Protein AF-A0A0D5ZE76-F1 (afdb_monomer)

Secondary structure (DSSP, 8-state):
------GGGT--HHHHHHHHHHHHHHHHHHTT-SSHHHHHHHHHHHHHTTTEEEGGG-SS--TT-EEEEE-SSS-EEEEE--SS-HHHH-EEEEEEE-----EEEPTT--EE-TTSSSEEEEE-BSSSPPPGGGGGS-EEEEEEEE-TTS-EEEEEES-STTSPPBEEEEPPPP---TT--PPP-EEEEEE-PPPSSS--S-THHHHHHHHHT--HHHHTTSEEEEEE-PPPEEESTT--EEEETTHHHHHHHHHHHHHHHH--S-SSEEEEEEE--SGGGGSTTHHHHHHHHHHHHHHHHH-SS--TTHHHHHHHH-EEEE---EEEPPPSSS--PPPPPP-TTS-EEE--SS--HHHHHHHHHHHHHHHHTT--EEEPPTTEEE--SS-HHHHHTTTSTT------------SSSEEEEHHHHHHHHHHHHHHHH-

Solvent-accessible surface area (backbone atoms only — not comparable to full-atom values): 23895 Å² total; per-residue (Å²): 134,82,86,82,70,57,48,83,82,75,60,55,73,69,54,51,54,49,30,51,56,54,43,53,54,47,44,57,48,46,67,64,30,76,46,47,62,38,44,45,52,48,52,52,54,57,40,53,76,50,80,31,41,54,48,88,76,51,83,64,69,49,65,34,46,30,32,34,42,82,60,83,66,59,30,38,35,36,34,30,34,20,70,51,62,42,78,78,52,10,39,41,34,34,27,26,52,50,60,62,91,48,52,36,38,36,63,71,32,58,41,75,49,63,92,50,84,46,21,29,39,32,30,36,57,60,84,61,80,85,56,75,70,54,55,79,38,55,27,16,44,42,35,41,35,71,45,98,85,70,47,78,50,74,51,76,43,22,69,47,94,88,44,69,74,28,39,43,42,82,40,86,80,72,84,75,70,95,81,66,93,71,79,71,51,32,24,38,43,69,46,58,70,77,66,92,70,91,72,88,63,68,52,43,58,51,63,50,30,58,74,70,73,43,54,73,72,52,55,28,65,23,42,39,31,40,34,70,33,66,74,48,44,70,34,70,101,81,53,56,26,39,32,19,50,52,38,29,50,42,42,41,41,50,21,50,52,52,28,61,75,69,53,57,65,28,47,45,29,31,36,37,37,41,34,49,56,58,80,87,28,54,49,87,60,40,56,39,55,54,50,52,49,50,51,46,59,53,43,65,32,73,42,98,71,83,57,97,56,48,62,61,52,19,48,70,47,20,40,31,34,34,37,42,35,64,36,74,56,81,66,95,51,96,65,85,71,82,76,73,80,76,71,76,40,39,20,15,34,34,48,62,89,74,84,49,72,53,23,52,51,44,50,50,55,48,51,56,49,29,60,77,67,71,47,50,60,40,72,63,57,89,68,47,38,63,62,74,78,76,44,39,50,66,46,37,40,75,77,40,69,71,38,45,30,31,38,32,29,41,46,38,68,101,48,90,59,11,51,25,36,34,57,14,49,41,23,34,22,53,48,52,37,46,65,52,60,108

Radius of gyration: 23.41 Å; Cα contacts (8 Å, |Δi|>4): 877; chains: 1; bounding box: 62×60×73 Å

Mean predicted aligned error: 8.53 Å

Nearest PDB structures (foldseek):
  1y7e-assembly1_A  TM=8.561E-01  e=1.597E-26  Borreliella burgdorferi
  4oid-assembly1_A  TM=7.206E-01  e=1.351E-20  Pseudomonas aeruginosa PAO1
  4oiw-assembly1_A  TM=7.140E-01  e=2.012E-20  Pseudomonas aeruginosa PAO1
  4njq-assembly1_C  TM=7.244E-01  e=4.461E-20  Pseudomonas aeruginosa PAO1
  4r8f-assembly1_D  TM=7.094E-01  e=5.151E-17  Saccharomyces cerevisiae S288C

pLDDT: mean 80.11, std 15.02, range [31.92, 98.0]

Foldseek 3Di:
DPDLDFCVVVDDPVLVVVLVVLVVVLLVLQLQPQDLLSLVVCLVVVVVVAQEDDLVPQQAADFQRKYKYDPPPSKIKIWGAAPDDLLVQFEAEEWAESDFPWFKFDQQFFDWDFPDLFTWGKGFGDPDHDDPQQQVAWKKKWKWFQDPVRDIDIDIALLDPVGDTKGKAFDPDDPDDPDDDDRGMIIITDGRDADPDDPPGRPSVVVVCVVVVHDPNRVSRMMMTIAGSDRWAFDDPVSQKIKHRCSWSCLLVSLLSVLRNVVGGANHIYMYMHDYCDDPNVDQLSLVVVVLVVLVSVVVNHDVDDDPCSSVSSLVNYEYEYAAAKDFDDDPDPDPDDDDDDSASQAWEWDDDDDAPQLVVLSVVLVVLCVVVVQGYDYDDPRMDTPPPPTSLVSVCVVPVRRYNYIYTGADDPDSMGMHGSSRSSSSSVSSNSSRHD

Sequence (438 aa):
MGNLQSFWGQIDLNSVSQIHSISEGFLDFLKTTKTEWEVKDYIFRKLLHFRFSDLSKISSASPGLGFIEDLDDGCIAAGVFGTSNIQKRGLSIIGCPIDLDNVELGPRSPGLIPESDISTVRFSPLNEDVRDEWMSTDVSIHGLRILKDNSRRSFTLGESRKEPGYFIAPAPEKKAAKSKKVKKQYDLVVGSAAPEGKDKKPHYSEAFLNSIGMTEKELNSATLSLVPASMPNEMGSDRSLIQGFGARELLPVYASLKTLTDLTRPEDTVVVIFHTQKGECSRKNHNKEITEKVAESILKKVVEKVSENAVKDIFEFSRILNVTDLELKQSKTSQEVPAKPLPIGKGTIIGTTGGSSRSQRLLGIIEDSLEKAGIPYVKSPKNYEFHSGGTIGTAFSKSIPEAVNMARVVSVSRNFCSAVSKIDLWAAYRTILAYSTH

Structure (mmCIF, N/CA/C/O backbone):
data_AF-A0A0D5ZE76-F1
#
_entry.id   AF-A0A0D5ZE76-F1
#
loop_
_atom_site.group_PDB
_atom_site.id
_atom_site.type_symbol
_atom_site.label_atom_id
_atom_site.label_alt_id
_atom_site.label_comp_id
_atom_site.label_asym_id
_atom_site.label_entity_id
_atom_site.label_seq_id
_atom_site.pdbx_PDB_ins_code
_atom_site.Cartn_x
_atom_site.Cartn_y
_atom_site.Cartn_z
_atom_site.occupancy
_atom_site.B_iso_or_equiv
_atom_site.auth_seq_id
_atom_site.auth_comp_id
_atom_site.auth_asym_id
_atom_site.auth_atom_id
_atom_site.pdbx_PDB_model_num
ATOM 1 N N . MET A 1 1 ? 2.457 -35.259 12.510 1.00 31.92 1 MET A N 1
ATOM 2 C CA . MET A 1 1 ? 2.092 -34.330 11.421 1.00 31.92 1 MET A CA 1
ATOM 3 C C . MET A 1 1 ? 0.787 -33.661 11.825 1.00 31.92 1 MET A C 1
ATOM 5 O O . MET A 1 1 ? -0.230 -34.333 11.846 1.00 31.92 1 MET A O 1
ATOM 9 N N . GLY A 1 2 ? 0.823 -32.409 12.289 1.00 37.47 2 GLY A N 1
ATOM 10 C CA . GLY A 1 2 ? -0.405 -31.673 12.610 1.00 37.47 2 GLY A CA 1
ATOM 11 C C . GLY A 1 2 ? -1.084 -31.243 11.312 1.00 37.47 2 GLY A C 1
ATOM 12 O O . GLY A 1 2 ? -0.415 -30.677 10.450 1.00 37.47 2 GLY A O 1
ATOM 13 N N . ASN A 1 3 ? -2.369 -31.562 11.158 1.00 39.72 3 ASN A N 1
ATOM 14 C CA . ASN A 1 3 ? -3.177 -31.252 9.980 1.00 39.72 3 ASN A CA 1
ATOM 15 C C . ASN A 1 3 ? -3.138 -29.750 9.656 1.00 39.72 3 ASN A C 1
ATOM 17 O O . ASN A 1 3 ? -3.850 -28.955 10.261 1.00 39.72 3 ASN A O 1
ATOM 21 N N . LEU A 1 4 ? -2.345 -29.356 8.659 1.00 48.66 4 LEU A N 1
ATOM 22 C CA . LEU A 1 4 ? -2.437 -28.043 8.022 1.00 48.66 4 LEU A CA 1
ATOM 23 C C . LEU A 1 4 ? -3.616 -28.059 7.034 1.00 48.66 4 LEU A C 1
ATOM 25 O O . LEU A 1 4 ? -3.415 -27.925 5.828 1.00 48.66 4 LEU A O 1
ATOM 29 N N . GLN A 1 5 ? -4.850 -28.229 7.519 1.00 59.31 5 GLN A N 1
ATOM 30 C CA . GLN A 1 5 ? -6.045 -28.147 6.668 1.00 59.31 5 GLN A CA 1
ATOM 31 C C . GLN A 1 5 ? -6.212 -26.733 6.103 1.00 59.31 5 GLN A C 1
ATOM 33 O O . GLN A 1 5 ? -5.932 -25.741 6.773 1.00 59.31 5 GLN A O 1
ATOM 38 N N . SER A 1 6 ? -6.553 -26.640 4.820 1.00 65.44 6 SER A N 1
ATOM 39 C CA . SER A 1 6 ? -6.868 -25.381 4.138 1.00 65.44 6 SER A CA 1
ATOM 40 C C . SER A 1 6 ? -8.158 -24.775 4.702 1.00 65.44 6 SER A C 1
ATOM 42 O O . SER A 1 6 ? -9.130 -25.512 4.869 1.00 65.44 6 SER A O 1
ATOM 44 N N . PHE A 1 7 ? -8.204 -23.459 4.949 1.00 76.75 7 PHE A N 1
ATOM 45 C CA . PHE A 1 7 ? -9.446 -22.810 5.408 1.00 76.75 7 PHE A CA 1
ATOM 46 C C . PHE A 1 7 ? -10.529 -22.759 4.334 1.00 76.75 7 PHE A C 1
ATOM 48 O O . PHE A 1 7 ? -11.694 -22.582 4.668 1.00 76.75 7 PHE A O 1
ATOM 55 N N . TRP A 1 8 ? -10.184 -23.011 3.068 1.00 79.31 8 TRP A N 1
ATOM 56 C CA . TRP A 1 8 ? -11.174 -23.210 2.010 1.00 79.31 8 TRP A CA 1
ATOM 57 C C . TRP A 1 8 ? -12.203 -24.301 2.360 1.00 79.31 8 TRP A C 1
ATOM 59 O O . TRP A 1 8 ? -13.341 -24.217 1.917 1.00 79.31 8 TRP A O 1
ATOM 69 N N . GLY A 1 9 ? -11.838 -25.289 3.190 1.00 75.88 9 GLY A N 1
ATOM 70 C CA . GLY A 1 9 ? -12.759 -26.327 3.670 1.00 75.88 9 GLY A CA 1
ATOM 71 C C . GLY A 1 9 ? -13.619 -25.938 4.880 1.00 75.88 9 GLY A C 1
ATOM 72 O O . GLY A 1 9 ? -14.369 -26.778 5.364 1.00 75.88 9 GLY A O 1
ATOM 73 N N . GLN A 1 10 ? -13.481 -24.716 5.404 1.00 76.19 10 GLN A N 1
ATOM 74 C CA . GLN A 1 10 ? -14.117 -24.258 6.650 1.00 76.19 10 GLN A CA 1
ATOM 75 C C . GLN A 1 10 ? -14.978 -22.995 6.471 1.00 76.19 10 GLN A C 1
ATOM 77 O O . GLN A 1 10 ? -15.573 -22.526 7.436 1.00 76.19 10 GLN A O 1
ATOM 82 N N . ILE A 1 11 ? -15.042 -22.433 5.260 1.00 77.88 11 ILE A N 1
ATOM 83 C CA . ILE A 1 11 ? -15.782 -21.199 4.959 1.00 77.88 11 ILE A CA 1
ATOM 84 C C . ILE A 1 11 ? -17.143 -21.485 4.310 1.00 77.88 11 ILE A C 1
ATOM 86 O O . ILE A 1 11 ? -17.310 -22.468 3.589 1.00 77.88 11 ILE A O 1
ATOM 90 N N . ASP A 1 12 ? -18.117 -20.606 4.553 1.00 80.00 12 ASP A N 1
ATOM 91 C CA . ASP A 1 12 ? -19.459 -20.698 3.972 1.00 80.00 12 ASP A CA 1
ATOM 92 C C . ASP A 1 12 ? -19.543 -20.105 2.547 1.00 80.00 12 ASP A C 1
ATOM 94 O O . ASP A 1 12 ? -18.634 -19.428 2.059 1.00 80.00 12 ASP A O 1
ATOM 98 N N . LEU A 1 13 ? -20.666 -20.344 1.858 1.00 75.50 13 LEU A N 1
ATOM 99 C CA . LEU A 1 13 ? -20.892 -19.862 0.484 1.00 75.50 13 LEU A CA 1
ATOM 100 C C . LEU A 1 13 ? -20.896 -18.327 0.371 1.00 75.50 13 LEU A C 1
ATOM 102 O O . LEU A 1 13 ? -20.473 -17.771 -0.649 1.00 75.50 13 LEU A O 1
ATOM 106 N N . ASN A 1 14 ? -21.345 -17.631 1.418 1.00 80.06 14 ASN A N 1
ATOM 107 C CA . ASN A 1 14 ? -21.325 -16.170 1.462 1.00 80.06 14 ASN A CA 1
ATOM 108 C C . ASN A 1 14 ? -19.882 -15.651 1.473 1.00 80.06 14 ASN A C 1
ATOM 110 O O . ASN A 1 14 ? -19.544 -14.732 0.726 1.00 80.06 14 ASN A O 1
ATOM 114 N N . SER A 1 15 ? -19.013 -16.284 2.258 1.00 84.12 15 SER A N 1
ATOM 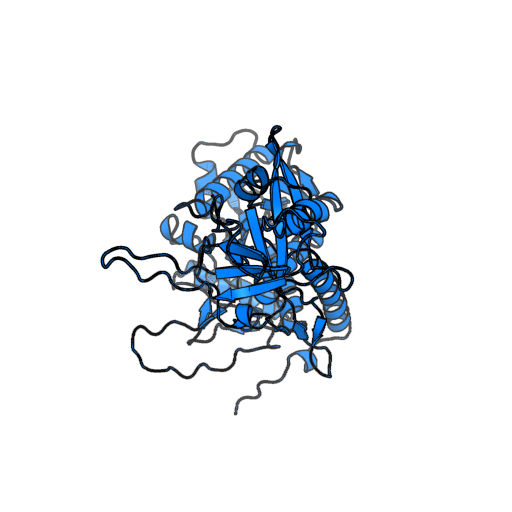115 C CA . SER A 1 15 ? -17.586 -15.982 2.323 1.00 84.12 15 SER A CA 1
ATOM 116 C C . SER A 1 15 ? -16.904 -16.268 0.988 1.00 84.12 15 SER A C 1
ATOM 118 O O . SER A 1 15 ? -16.108 -15.450 0.542 1.00 84.12 15 SER A O 1
ATOM 120 N N . VAL A 1 16 ? -17.267 -17.347 0.283 1.00 87.38 16 VAL A N 1
ATOM 121 C CA . VAL A 1 16 ? -16.757 -17.622 -1.078 1.00 87.38 16 VAL A CA 1
ATOM 122 C C . VAL A 1 16 ? -17.106 -16.493 -2.053 1.00 87.38 16 VAL A C 1
ATOM 124 O O . VAL A 1 16 ? -16.242 -16.032 -2.800 1.00 87.38 16 VAL A O 1
ATOM 127 N N . SER A 1 17 ? -18.342 -15.993 -2.014 1.00 90.19 17 SER A N 1
ATOM 128 C CA . SER A 1 17 ? -18.773 -14.877 -2.871 1.00 90.19 17 SER A CA 1
ATOM 129 C C . SER A 1 17 ? -18.028 -13.577 -2.537 1.00 90.19 17 SER A C 1
ATOM 131 O O . SER A 1 17 ? -17.594 -12.854 -3.436 1.00 90.19 17 SER A O 1
ATOM 133 N N . GLN A 1 18 ? -17.809 -13.301 -1.246 1.00 93.06 18 GLN A N 1
ATOM 134 C CA . GLN A 1 18 ? -16.984 -12.172 -0.801 1.00 93.06 18 GLN A CA 1
ATOM 135 C C . GLN A 1 18 ? -15.527 -12.312 -1.250 1.00 93.06 18 GLN A C 1
ATOM 137 O O . GLN A 1 18 ? -14.946 -11.331 -1.710 1.00 93.06 18 GLN A O 1
ATOM 142 N N . ILE A 1 19 ? -14.950 -13.515 -1.148 1.00 93.62 19 ILE A N 1
ATOM 143 C CA . ILE A 1 19 ? -13.589 -13.812 -1.606 1.00 93.62 19 ILE A CA 1
ATOM 144 C C . ILE A 1 19 ? -13.467 -13.541 -3.105 1.00 93.62 19 ILE A C 1
ATOM 146 O O . ILE A 1 19 ? -12.493 -12.923 -3.525 1.00 93.62 19 ILE A O 1
ATOM 150 N N . HIS A 1 20 ? -14.446 -13.947 -3.915 1.00 93.81 20 HIS A N 1
ATOM 151 C CA . HIS A 1 20 ? -14.438 -13.656 -5.348 1.00 93.81 20 HIS A CA 1
ATOM 152 C C . HIS A 1 20 ? -14.467 -12.148 -5.619 1.00 93.81 20 HIS A C 1
ATOM 154 O O . HIS A 1 20 ? -13.582 -11.627 -6.291 1.00 93.81 20 HIS A O 1
ATOM 160 N N . SER A 1 21 ? -15.421 -11.431 -5.019 1.00 95.75 21 SER A N 1
ATOM 161 C CA . SER A 1 21 ? -15.589 -9.990 -5.239 1.00 95.75 21 SER A CA 1
ATOM 162 C C . SER A 1 21 ? -14.362 -9.174 -4.816 1.00 95.75 21 SER A C 1
ATOM 164 O O . SER A 1 21 ? -13.918 -8.295 -5.557 1.00 95.75 21 SER A O 1
ATOM 166 N N . ILE A 1 22 ? -13.771 -9.473 -3.651 1.00 95.56 22 ILE A N 1
ATOM 167 C CA . ILE A 1 22 ? -12.554 -8.779 -3.208 1.00 95.56 22 ILE A CA 1
ATOM 168 C C . ILE A 1 22 ? -11.348 -9.136 -4.087 1.00 95.56 22 ILE A C 1
ATOM 170 O O . ILE A 1 22 ? -10.502 -8.281 -4.334 1.00 95.56 22 ILE A O 1
ATOM 174 N N . SER A 1 23 ? -11.286 -10.368 -4.600 1.00 96.12 23 SER A N 1
ATOM 175 C CA . SER A 1 23 ? -10.222 -10.825 -5.502 1.00 96.12 23 SER A CA 1
ATOM 176 C C . SER A 1 23 ? -10.257 -10.114 -6.852 1.00 96.12 23 SER A C 1
ATOM 178 O O . SER A 1 23 ? -9.214 -9.682 -7.334 1.00 96.12 23 SER A O 1
ATOM 180 N N . GLU A 1 24 ? -11.440 -9.958 -7.451 1.00 97.06 24 GLU A N 1
ATOM 181 C CA . GLU A 1 24 ? -11.612 -9.226 -8.714 1.00 97.06 24 GLU A CA 1
ATOM 182 C C . GLU A 1 24 ? -11.207 -7.762 -8.562 1.00 97.06 24 GLU A C 1
ATOM 184 O O . GLU A 1 24 ? -10.410 -7.242 -9.343 1.00 97.06 24 GLU A O 1
ATOM 189 N N . GLY A 1 25 ? -11.687 -7.112 -7.500 1.00 97.12 25 GLY A N 1
ATOM 190 C CA . GLY A 1 25 ? -11.321 -5.731 -7.232 1.00 97.12 25 GLY A CA 1
ATOM 191 C C . GLY A 1 25 ? -9.830 -5.553 -6.917 1.00 97.12 25 GLY A C 1
ATOM 192 O O . GLY A 1 25 ? -9.268 -4.508 -7.246 1.00 97.12 25 GLY A O 1
ATOM 193 N N . PHE A 1 26 ? -9.176 -6.557 -6.321 1.00 96.81 26 PHE A N 1
ATOM 194 C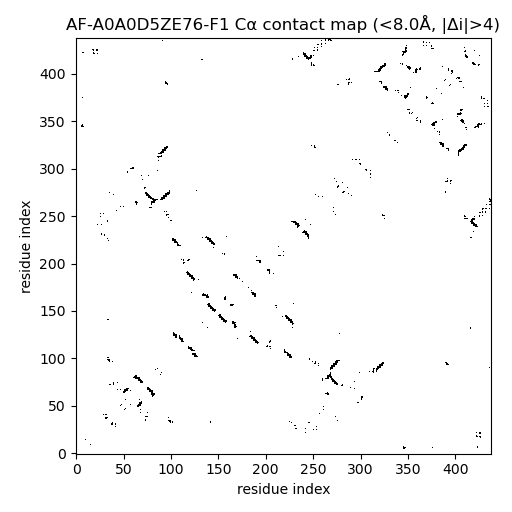 CA . PHE A 1 26 ? -7.732 -6.539 -6.096 1.00 96.81 26 PHE A CA 1
ATOM 195 C C . PHE A 1 26 ? -6.940 -6.732 -7.392 1.00 96.81 26 PHE A C 1
ATOM 197 O O . PHE A 1 26 ? -5.958 -6.029 -7.613 1.00 96.81 26 PHE A O 1
ATOM 204 N N . LEU A 1 27 ? -7.385 -7.624 -8.283 1.00 96.25 27 LEU A N 1
ATOM 205 C CA . LEU A 1 27 ? -6.805 -7.753 -9.622 1.00 96.25 27 LEU A CA 1
ATOM 206 C C . LEU A 1 27 ? -6.877 -6.423 -10.377 1.00 96.25 27 LEU A C 1
ATOM 208 O O . LEU A 1 27 ? -5.882 -6.007 -10.960 1.00 96.25 27 LEU A O 1
ATOM 212 N N . ASP A 1 28 ? -8.018 -5.735 -10.340 1.00 96.12 28 ASP A N 1
ATOM 213 C CA . ASP A 1 28 ? -8.177 -4.435 -10.998 1.00 96.12 28 ASP A CA 1
ATOM 214 C C . ASP A 1 28 ? -7.312 -3.338 -10.374 1.00 96.12 28 ASP A C 1
ATOM 216 O O . ASP A 1 28 ? -6.747 -2.518 -11.099 1.00 96.12 28 ASP A O 1
ATOM 220 N N . PHE A 1 29 ? -7.146 -3.357 -9.050 1.00 97.31 29 PHE A N 1
ATOM 221 C CA . PHE A 1 29 ? -6.200 -2.484 -8.362 1.00 97.31 29 PHE A CA 1
ATOM 222 C C . PHE A 1 29 ? -4.775 -2.702 -8.888 1.00 97.31 29 PHE A C 1
ATOM 224 O O . PHE A 1 29 ? -4.191 -1.775 -9.448 1.00 97.31 29 PHE A O 1
ATOM 231 N N . LEU A 1 30 ? -4.273 -3.944 -8.851 1.00 95.44 30 LEU A N 1
ATOM 232 C CA . LEU A 1 30 ? -2.919 -4.292 -9.304 1.00 95.44 30 LEU A CA 1
ATOM 233 C C . LEU A 1 30 ? -2.637 -3.926 -10.768 1.00 95.44 30 LEU A C 1
ATOM 235 O O . LEU A 1 30 ? -1.506 -3.581 -11.100 1.00 95.44 30 LEU A O 1
ATOM 239 N N . LYS A 1 31 ? -3.642 -3.972 -11.654 1.00 93.69 31 LYS A N 1
ATOM 240 C CA . LYS A 1 31 ? -3.480 -3.588 -13.072 1.00 93.69 31 LYS A CA 1
ATOM 241 C C . LYS A 1 31 ? -3.105 -2.118 -13.255 1.00 93.69 31 LYS A C 1
ATOM 243 O O . LYS A 1 31 ? -2.609 -1.759 -14.314 1.00 93.69 31 LYS A O 1
ATOM 248 N N . THR A 1 32 ? -3.411 -1.271 -12.275 1.00 91.44 32 THR A N 1
ATOM 249 C CA . THR A 1 32 ? -3.312 0.190 -12.407 1.00 91.44 32 THR A CA 1
ATOM 250 C C . THR A 1 32 ? -2.334 0.828 -11.429 1.00 91.44 32 THR A C 1
ATOM 252 O O . THR A 1 32 ? -2.117 2.034 -11.502 1.00 91.44 32 THR A O 1
ATOM 255 N N . THR A 1 33 ? -1.743 0.044 -10.524 1.00 94.94 33 THR A N 1
ATOM 256 C CA . THR A 1 33 ? -0.908 0.556 -9.434 1.00 94.94 33 THR A CA 1
ATOM 257 C C . THR A 1 33 ? 0.422 -0.185 -9.357 1.00 94.94 33 THR A C 1
ATOM 259 O O . THR A 1 33 ? 0.580 -1.106 -8.556 1.00 94.94 33 THR A O 1
ATOM 262 N N . LYS A 1 34 ? 1.385 0.210 -10.195 1.00 93.88 34 LYS A N 1
ATOM 263 C CA . LYS A 1 34 ? 2.735 -0.380 -10.215 1.00 93.88 34 LYS A CA 1
ATOM 264 C C . LYS A 1 34 ? 3.798 0.550 -9.614 1.00 93.88 34 LYS A C 1
ATOM 266 O O . LYS A 1 34 ? 4.969 0.197 -9.551 1.00 93.88 34 LYS A O 1
ATOM 271 N N . THR A 1 35 ? 3.395 1.720 -9.133 1.00 93.12 35 THR A N 1
ATOM 272 C CA . THR A 1 35 ? 4.254 2.701 -8.458 1.00 93.12 35 THR A CA 1
ATOM 273 C C . THR A 1 35 ? 3.521 3.328 -7.272 1.00 93.12 35 THR A C 1
ATOM 275 O O . THR A 1 35 ? 2.289 3.340 -7.221 1.00 93.12 35 THR A O 1
ATOM 278 N N . GLU A 1 36 ? 4.261 3.885 -6.318 1.00 91.44 36 GLU A N 1
ATOM 279 C CA . GLU A 1 36 ? 3.712 4.486 -5.097 1.00 91.44 36 GLU A CA 1
ATOM 280 C C . GLU A 1 36 ? 2.752 5.647 -5.407 1.00 91.44 36 GLU A C 1
ATOM 282 O O . GLU A 1 36 ? 1.699 5.787 -4.780 1.00 91.44 36 GLU A O 1
ATOM 287 N N . TRP A 1 37 ? 3.074 6.471 -6.411 1.00 90.19 37 TRP A N 1
ATOM 288 C CA . TRP A 1 37 ? 2.211 7.586 -6.808 1.00 90.19 37 TRP A CA 1
ATOM 289 C C . TRP A 1 37 ? 0.935 7.116 -7.511 1.00 90.19 37 TRP A C 1
ATOM 291 O O . TRP A 1 37 ? -0.111 7.731 -7.329 1.00 90.19 37 TRP A O 1
ATOM 301 N N . GLU A 1 38 ? 0.977 6.013 -8.261 1.00 94.69 38 GLU A N 1
ATOM 302 C CA . GLU A 1 38 ? -0.228 5.412 -8.842 1.00 94.69 38 GLU A CA 1
ATOM 303 C C . GLU A 1 38 ? -1.128 4.801 -7.773 1.00 94.69 38 GLU A C 1
ATOM 305 O O . GLU A 1 38 ? -2.345 4.965 -7.839 1.00 94.69 38 GLU A O 1
ATOM 310 N N . VAL A 1 39 ? -0.545 4.153 -6.756 1.00 95.50 39 VAL A N 1
ATOM 311 C CA . VAL A 1 39 ? -1.289 3.674 -5.582 1.00 95.50 39 VAL A CA 1
ATOM 312 C C . VAL A 1 39 ? -2.006 4.843 -4.903 1.00 95.50 39 VAL A C 1
ATOM 314 O O . VAL A 1 39 ? -3.215 4.772 -4.666 1.00 95.50 39 VAL A O 1
ATOM 317 N N . LYS A 1 40 ? -1.286 5.941 -4.637 1.00 93.88 40 LYS A N 1
ATOM 318 C CA . LYS A 1 40 ? -1.849 7.161 -4.044 1.00 93.88 40 LYS A CA 1
ATOM 319 C C . LYS A 1 40 ? -2.990 7.732 -4.894 1.00 93.88 40 LYS A C 1
ATOM 321 O O . LYS A 1 40 ? -4.079 7.967 -4.367 1.00 93.88 40 LYS A O 1
ATOM 326 N N . ASP A 1 41 ? -2.765 7.927 -6.192 1.00 92.62 41 ASP A N 1
ATOM 327 C CA . ASP A 1 41 ? -3.756 8.485 -7.118 1.00 92.62 41 ASP A CA 1
ATOM 328 C C . ASP A 1 41 ? -5.003 7.597 -7.220 1.00 92.62 41 ASP A C 1
ATOM 330 O O . ASP A 1 41 ? -6.131 8.104 -7.240 1.00 92.62 41 ASP A O 1
ATOM 334 N N . TYR A 1 42 ? -4.821 6.272 -7.247 1.00 95.94 42 TYR A N 1
ATOM 335 C CA . TYR A 1 42 ? -5.920 5.312 -7.246 1.00 95.94 42 TYR A CA 1
ATOM 336 C C . TYR A 1 42 ? -6.760 5.442 -5.975 1.00 95.94 42 TYR A C 1
ATOM 338 O O . TYR A 1 42 ? -7.979 5.590 -6.066 1.00 95.94 42 TYR A O 1
ATOM 346 N N . ILE A 1 43 ? -6.126 5.425 -4.795 1.00 96.38 43 ILE A N 1
ATOM 347 C CA . ILE A 1 43 ? -6.811 5.566 -3.501 1.00 96.38 43 ILE A CA 1
ATOM 348 C C . ILE A 1 43 ? -7.586 6.883 -3.460 1.00 96.38 43 ILE A C 1
ATOM 350 O O . ILE A 1 43 ? -8.778 6.883 -3.143 1.00 96.38 43 ILE A O 1
ATOM 354 N N . PHE A 1 44 ? -6.939 7.988 -3.839 1.00 94.06 44 PHE A N 1
ATOM 355 C CA . PHE A 1 44 ? -7.545 9.315 -3.832 1.00 94.06 44 PHE A CA 1
ATOM 356 C C . PHE A 1 44 ? -8.803 9.365 -4.705 1.00 94.06 44 PHE A C 1
ATOM 358 O O . PHE A 1 44 ? -9.885 9.726 -4.236 1.00 94.06 44 PHE A O 1
ATOM 365 N N . ARG A 1 45 ? -8.701 8.918 -5.963 1.00 93.06 45 ARG A N 1
ATOM 366 C CA . ARG A 1 45 ? -9.835 8.883 -6.901 1.00 93.06 45 ARG A CA 1
ATOM 367 C C . ARG A 1 45 ? -10.936 7.931 -6.442 1.00 93.06 45 ARG A C 1
ATOM 369 O O . ARG A 1 45 ? -12.113 8.279 -6.529 1.00 93.06 45 ARG A O 1
ATOM 376 N N . LYS A 1 46 ? -10.574 6.742 -5.949 1.00 95.44 46 LYS A N 1
ATOM 377 C CA . LYS A 1 46 ? -11.534 5.719 -5.513 1.00 95.44 46 LYS A CA 1
ATOM 378 C C . LYS A 1 46 ? -12.369 6.206 -4.334 1.00 95.44 46 LYS A C 1
ATOM 380 O O . LYS A 1 46 ? -13.582 6.011 -4.340 1.00 95.44 46 LYS A O 1
ATOM 385 N N . LEU A 1 47 ? -11.736 6.845 -3.351 1.00 96.00 47 LEU A N 1
ATOM 386 C CA . LEU A 1 47 ? -12.418 7.366 -2.170 1.00 96.00 47 LEU A CA 1
ATOM 387 C C . LEU A 1 47 ? -13.280 8.589 -2.498 1.00 96.00 47 LEU A C 1
ATOM 389 O O . LEU A 1 47 ? -14.427 8.634 -2.058 1.00 96.00 47 LEU A O 1
ATOM 393 N N . LEU A 1 48 ? -12.792 9.525 -3.323 1.00 92.38 48 LEU A N 1
ATOM 394 C CA . LEU A 1 48 ? -13.586 10.684 -3.758 1.00 92.38 48 LEU A CA 1
ATOM 395 C C . LEU A 1 48 ? -14.813 10.311 -4.599 1.00 92.38 48 LEU A C 1
ATOM 397 O O . LEU A 1 48 ? -15.826 10.997 -4.531 1.00 92.38 48 LEU A O 1
ATOM 401 N N . HIS A 1 49 ? -14.740 9.242 -5.398 1.00 92.06 49 HIS A N 1
ATOM 402 C CA . HIS A 1 49 ? -15.914 8.718 -6.106 1.00 92.06 49 HIS A CA 1
ATOM 403 C C . HIS A 1 49 ? -16.926 8.054 -5.156 1.00 92.06 49 HIS A C 1
ATOM 405 O O . HIS A 1 49 ? -18.082 7.837 -5.512 1.00 92.06 49 HIS A O 1
ATOM 411 N N . PHE A 1 50 ? -16.482 7.704 -3.951 1.00 90.00 50 PHE A N 1
ATOM 412 C CA . PHE A 1 50 ? -17.313 7.159 -2.893 1.00 90.00 50 PHE A CA 1
ATOM 413 C C . PHE A 1 50 ? -17.804 8.293 -1.969 1.00 90.00 50 PHE A C 1
ATOM 415 O O . PHE A 1 50 ? -18.002 9.423 -2.402 1.00 90.00 50 PHE A O 1
ATOM 422 N N . ARG A 1 51 ? -18.042 8.016 -0.682 1.00 90.00 51 ARG A N 1
ATOM 423 C CA . ARG A 1 51 ? -18.571 8.992 0.298 1.00 90.00 51 ARG A CA 1
ATOM 424 C C . ARG A 1 51 ? -17.505 9.797 1.063 1.00 90.00 51 ARG A C 1
ATOM 426 O O . ARG A 1 51 ? -17.732 10.142 2.223 1.00 90.00 51 ARG A O 1
ATOM 433 N N . PHE A 1 52 ? -16.338 10.041 0.467 1.00 96.75 52 PHE A N 1
ATOM 434 C CA . PHE A 1 52 ? -15.232 10.740 1.132 1.00 96.75 52 PHE A CA 1
ATOM 435 C C . PHE A 1 52 ? -15.061 12.162 0.602 1.00 96.75 52 PHE A C 1
ATOM 437 O O . PHE A 1 52 ? -15.173 12.409 -0.596 1.00 96.75 52 PHE A O 1
ATOM 444 N N . SER A 1 53 ? -14.729 13.079 1.509 1.00 95.44 53 SER A N 1
ATOM 445 C CA . SER A 1 53 ? -14.454 14.484 1.200 1.00 95.44 53 SER A CA 1
ATOM 446 C C . SER A 1 53 ? -13.050 14.879 1.634 1.00 95.44 53 SER A C 1
ATOM 448 O O . SER A 1 53 ? -12.532 14.383 2.630 1.00 95.44 53 SER A O 1
ATOM 450 N N . ASP A 1 54 ? -12.442 15.813 0.911 1.00 94.75 54 ASP A N 1
ATOM 451 C CA . ASP A 1 54 ? -11.184 16.441 1.321 1.00 94.75 54 ASP A CA 1
ATOM 452 C C . ASP A 1 54 ? -11.331 17.053 2.726 1.00 94.75 54 ASP A C 1
ATOM 454 O O . ASP A 1 54 ? -12.221 17.876 2.961 1.00 94.75 54 ASP A O 1
ATOM 458 N N . LEU A 1 55 ? -10.467 16.643 3.657 1.00 94.62 55 LEU A N 1
ATOM 459 C CA . LEU A 1 55 ? -10.506 17.045 5.059 1.00 94.62 55 LEU A CA 1
ATOM 460 C C . LEU A 1 55 ? -10.419 18.566 5.213 1.00 94.62 55 LEU A C 1
ATOM 462 O O . LEU A 1 55 ? -11.079 19.139 6.082 1.00 94.62 55 LEU A O 1
ATOM 466 N N . SER A 1 56 ? -9.672 19.245 4.338 1.00 91.25 56 SER A N 1
ATOM 467 C CA . SER A 1 56 ? -9.565 20.707 4.352 1.00 91.25 56 SER A CA 1
ATOM 468 C C . SER A 1 56 ? -10.919 21.388 4.111 1.00 91.25 56 SER A C 1
ATOM 470 O O . SER A 1 56 ? -11.202 22.417 4.727 1.00 91.25 56 SER A O 1
ATOM 472 N N . LYS A 1 57 ? -11.788 20.767 3.300 1.00 93.06 57 LYS A N 1
ATOM 473 C CA . LYS A 1 57 ? -13.111 21.276 2.899 1.00 93.06 57 LYS A CA 1
ATOM 474 C C . LYS A 1 57 ? -14.228 20.912 3.877 1.00 93.06 57 LYS A C 1
ATOM 476 O O . LYS A 1 57 ? -15.325 21.456 3.776 1.00 93.06 57 LYS A O 1
ATOM 481 N N . ILE A 1 58 ? -13.971 20.011 4.823 1.00 94.06 58 ILE A N 1
ATOM 482 C CA . ILE A 1 58 ? -14.930 19.659 5.874 1.00 94.06 58 ILE A CA 1
ATOM 483 C C . ILE A 1 58 ? -14.965 20.793 6.904 1.00 94.06 58 ILE A C 1
ATOM 485 O O . ILE A 1 58 ? -13.940 21.135 7.495 1.00 94.06 58 ILE A O 1
ATOM 489 N N . SER A 1 59 ? -16.142 21.380 7.129 1.00 89.69 59 SER A N 1
ATOM 490 C CA . SER A 1 59 ? -16.340 22.441 8.127 1.00 89.69 59 SER A CA 1
ATOM 491 C C . SER A 1 59 ? -16.440 21.889 9.550 1.00 89.69 59 SER A C 1
ATOM 493 O O . SER A 1 59 ? -15.840 22.442 10.465 1.00 89.69 59 SER A O 1
ATOM 495 N N . SER A 1 60 ? -17.164 20.784 9.729 1.00 88.50 60 SER A N 1
ATOM 496 C CA . SER A 1 60 ? -17.343 20.101 11.010 1.00 88.50 60 SER A CA 1
ATOM 497 C C . SER A 1 60 ? -17.465 18.594 10.793 1.00 88.50 60 SER A C 1
ATOM 499 O O . SER A 1 60 ? -18.090 18.141 9.830 1.00 88.50 60 SER A O 1
ATOM 501 N N . ALA A 1 61 ? -16.838 17.815 11.672 1.00 89.94 61 ALA A N 1
ATOM 502 C CA . ALA A 1 61 ? -16.909 16.363 11.646 1.00 89.94 61 ALA A CA 1
ATOM 503 C C . ALA A 1 61 ? -18.295 15.859 12.079 1.00 89.94 61 ALA A C 1
ATOM 505 O O . ALA A 1 61 ? -18.873 16.340 13.052 1.00 89.94 61 ALA A O 1
ATOM 506 N N . SER A 1 62 ? -18.807 14.833 11.397 1.00 91.81 62 SER A N 1
ATOM 507 C CA . SER A 1 62 ? -20.003 14.101 11.826 1.00 91.81 62 SER A CA 1
ATOM 508 C C . SER A 1 62 ? -19.758 12.591 11.774 1.00 91.81 62 SER A C 1
ATOM 510 O O . SER A 1 62 ? -19.037 12.129 10.887 1.00 91.81 62 SER A O 1
ATOM 512 N N . PRO A 1 63 ? -20.328 11.796 12.701 1.00 94.50 63 PRO A N 1
ATOM 513 C CA . PRO A 1 63 ? -20.096 10.356 12.722 1.00 94.50 63 PRO A CA 1
ATOM 514 C C . PRO A 1 63 ? -20.488 9.676 11.406 1.00 94.50 63 PRO A C 1
ATOM 516 O O . PRO A 1 63 ? -21.608 9.835 10.920 1.00 94.50 63 PRO A O 1
ATOM 519 N N . GLY A 1 64 ? -19.572 8.879 10.862 1.00 94.44 64 GLY A N 1
ATOM 520 C CA . GLY A 1 64 ? -19.712 8.168 9.593 1.00 94.44 64 GLY A CA 1
ATOM 521 C C . GLY A 1 64 ? -19.319 8.966 8.345 1.00 94.44 64 GLY A C 1
ATOM 522 O O . GLY A 1 64 ? -19.308 8.406 7.244 1.00 94.44 64 GLY A O 1
ATOM 523 N N . LEU A 1 65 ? -18.965 10.247 8.492 1.00 95.88 65 LEU A N 1
ATOM 524 C CA . LEU A 1 65 ? -18.401 11.039 7.402 1.00 95.88 65 LEU A CA 1
ATOM 525 C C . LEU A 1 65 ? -16.990 10.533 7.068 1.00 95.88 65 LEU A C 1
ATOM 527 O O . LEU A 1 65 ? -16.136 10.425 7.950 1.00 95.88 65 LEU A O 1
ATOM 531 N N . GLY A 1 66 ? -16.759 10.230 5.789 1.00 97.31 66 GLY A N 1
ATOM 532 C CA . GLY A 1 66 ? -15.446 9.864 5.269 1.00 97.31 66 GLY A CA 1
ATOM 533 C C . GLY A 1 66 ? -14.615 11.101 4.939 1.00 97.31 66 GLY A C 1
ATOM 534 O O . GLY A 1 66 ? -15.132 12.067 4.371 1.00 97.31 66 GLY A O 1
ATOM 535 N N . PHE A 1 67 ? -13.324 11.068 5.256 1.00 97.56 67 PHE A N 1
ATOM 536 C CA . PHE A 1 67 ? -12.389 12.143 4.940 1.00 97.56 67 PHE A CA 1
ATOM 537 C C . PHE A 1 67 ? -11.115 11.631 4.274 1.00 97.56 67 PHE A C 1
ATOM 539 O O . PHE A 1 67 ? -10.701 10.492 4.495 1.00 97.56 67 PHE A O 1
ATOM 546 N N . ILE A 1 68 ? -10.484 12.493 3.482 1.00 97.31 68 ILE A N 1
ATOM 547 C CA . ILE A 1 68 ? -9.201 12.242 2.829 1.00 97.31 68 ILE A CA 1
ATOM 548 C C . ILE A 1 68 ? -8.296 13.469 2.946 1.00 97.31 68 ILE A C 1
ATOM 550 O O . ILE A 1 68 ? -8.764 14.595 2.815 1.00 97.31 68 ILE A O 1
ATOM 554 N N . GLU A 1 69 ? -7.011 13.266 3.203 1.00 95.12 69 GLU A N 1
ATOM 555 C CA . GLU A 1 69 ? -6.002 14.317 3.323 1.00 95.12 69 GLU A CA 1
ATOM 556 C C . GLU A 1 69 ? -4.777 13.921 2.495 1.00 95.12 69 GLU A C 1
ATOM 558 O O . GLU A 1 69 ? -4.156 12.881 2.734 1.00 95.12 69 GLU A O 1
ATOM 563 N N . ASP A 1 70 ? -4.448 14.743 1.497 1.00 92.00 70 ASP A N 1
ATOM 564 C CA . ASP A 1 70 ? -3.185 14.632 0.772 1.00 92.00 70 ASP A CA 1
ATOM 565 C C . ASP A 1 70 ? -2.053 15.193 1.649 1.00 92.00 70 ASP A C 1
ATOM 567 O O . ASP A 1 70 ? -2.166 16.290 2.197 1.00 92.00 70 ASP A O 1
ATOM 571 N N . LEU A 1 71 ? -0.974 14.425 1.808 1.00 88.81 71 LEU A N 1
ATOM 572 C CA . LEU A 1 71 ? 0.168 14.773 2.652 1.00 88.81 71 LEU A CA 1
ATOM 573 C C . LEU A 1 71 ? 1.377 15.286 1.846 1.00 88.81 71 LEU A C 1
ATOM 575 O O . LEU A 1 71 ? 2.456 15.397 2.419 1.00 88.81 71 LEU A O 1
ATOM 579 N N . ASP A 1 72 ? 1.189 15.599 0.556 1.00 73.69 72 ASP A N 1
ATOM 580 C CA . ASP A 1 72 ? 2.145 16.133 -0.439 1.00 73.69 72 ASP A CA 1
ATOM 581 C C . ASP A 1 72 ? 3.324 15.205 -0.796 1.00 73.69 72 ASP A C 1
ATOM 583 O O . ASP A 1 72 ? 3.593 14.968 -1.984 1.00 73.69 72 ASP A O 1
ATOM 587 N N . ASP A 1 73 ? 3.941 14.578 0.205 1.00 72.38 73 ASP A N 1
ATOM 588 C CA . ASP A 1 73 ? 5.190 13.808 0.124 1.00 72.38 73 ASP A CA 1
ATOM 589 C C . ASP A 1 73 ? 5.021 12.405 -0.512 1.00 72.38 73 ASP A C 1
ATOM 591 O O . ASP A 1 73 ? 5.910 11.567 -0.466 1.00 72.38 73 ASP A O 1
ATOM 595 N N . GLY A 1 74 ? 3.881 12.115 -1.143 1.00 82.94 74 GLY A N 1
ATOM 596 C CA . GLY A 1 74 ? 3.554 10.775 -1.667 1.00 82.94 74 GLY A CA 1
ATOM 597 C C . GLY A 1 74 ? 2.780 9.903 -0.676 1.00 82.94 74 GLY A C 1
ATOM 598 O O . GLY A 1 74 ? 2.354 8.807 -1.026 1.00 82.94 74 GLY A O 1
ATOM 599 N N . CYS A 1 75 ? 2.518 10.426 0.520 1.00 90.94 75 CYS A N 1
ATOM 600 C CA . CYS A 1 75 ? 1.624 9.825 1.501 1.00 90.94 75 CYS A CA 1
ATOM 601 C C . CYS A 1 75 ? 0.188 10.360 1.358 1.00 90.94 75 CYS A C 1
ATOM 603 O O . CYS A 1 75 ? -0.047 11.447 0.822 1.00 90.94 75 CYS A O 1
ATOM 605 N N . ILE A 1 76 ? -0.778 9.598 1.865 1.00 94.69 76 ILE A N 1
ATOM 606 C CA . ILE A 1 76 ? -2.187 9.991 1.931 1.00 94.69 76 ILE A CA 1
ATOM 607 C C . ILE A 1 76 ? -2.837 9.409 3.184 1.00 94.69 76 ILE A C 1
ATOM 609 O O . ILE A 1 76 ? -2.629 8.243 3.522 1.00 94.69 76 ILE A O 1
ATOM 613 N N . ALA A 1 77 ? -3.638 10.217 3.873 1.00 96.56 77 ALA A N 1
ATOM 614 C CA . ALA A 1 77 ? -4.459 9.759 4.984 1.00 96.56 77 ALA A CA 1
ATOM 615 C C . ALA A 1 77 ? -5.931 9.736 4.579 1.00 96.56 77 ALA A C 1
ATOM 617 O O . ALA A 1 77 ? -6.417 10.628 3.888 1.00 96.56 77 ALA A O 1
ATOM 618 N N . ALA A 1 78 ? -6.657 8.716 5.018 1.00 98.00 78 ALA A N 1
ATOM 619 C CA . ALA A 1 78 ? -8.096 8.634 4.832 1.00 98.00 78 ALA A CA 1
ATOM 620 C C . ALA A 1 78 ? -8.751 7.959 6.029 1.00 98.00 78 ALA A C 1
ATOM 622 O O . ALA A 1 78 ? -8.162 7.084 6.657 1.00 98.00 78 ALA A O 1
ATOM 623 N N . GLY A 1 79 ? -9.980 8.337 6.348 1.00 97.62 79 GLY A N 1
ATOM 624 C CA . GLY A 1 79 ? -10.630 7.820 7.541 1.00 97.62 79 GLY A CA 1
ATOM 625 C C . GLY A 1 79 ? -12.121 8.066 7.592 1.00 97.62 79 GLY A C 1
ATOM 626 O O . GLY A 1 79 ? -12.701 8.686 6.703 1.00 97.62 79 GLY A O 1
ATOM 627 N N . VAL A 1 80 ? -12.739 7.560 8.653 1.00 97.75 80 VAL A N 1
ATOM 628 C CA . VAL A 1 80 ? -14.164 7.734 8.936 1.00 97.75 80 VAL A CA 1
ATOM 629 C C . VAL A 1 80 ? -14.303 8.217 10.371 1.00 97.75 80 VAL A C 1
ATOM 631 O O . VAL A 1 80 ? -13.788 7.588 11.298 1.00 97.75 80 VAL A O 1
ATOM 634 N N . PHE A 1 81 ? -14.993 9.342 10.556 1.00 96.62 81 PHE A N 1
ATOM 635 C CA . PHE A 1 81 ? -15.240 9.892 11.887 1.00 96.62 81 PHE A CA 1
ATOM 636 C C . PHE A 1 81 ? -16.117 8.948 12.715 1.00 96.62 81 PHE A C 1
ATOM 638 O O . PHE A 1 81 ? -17.161 8.483 12.248 1.00 96.62 81 PHE A O 1
ATOM 645 N N . GLY A 1 82 ? -15.692 8.679 13.948 1.00 95.69 82 GLY A N 1
ATOM 646 C CA . GLY A 1 82 ? -16.411 7.819 14.880 1.00 95.69 82 GLY A CA 1
ATOM 647 C C . GLY A 1 82 ? -17.496 8.554 15.663 1.00 95.69 82 GLY A C 1
ATOM 648 O O . GLY A 1 82 ? -17.698 9.761 15.520 1.00 95.69 82 GLY A O 1
ATOM 649 N N . THR A 1 83 ? -18.210 7.817 16.510 1.00 94.44 83 THR A N 1
ATOM 650 C CA . THR A 1 83 ? -19.207 8.383 17.436 1.00 94.44 83 THR A CA 1
ATOM 651 C C . THR A 1 83 ? -18.611 8.846 18.762 1.00 94.44 83 THR A C 1
ATOM 653 O O . THR A 1 83 ? -19.223 9.651 19.463 1.00 94.44 83 THR A O 1
ATOM 656 N N . SER A 1 84 ? -17.452 8.312 19.135 1.00 92.38 84 SER A N 1
ATOM 657 C CA . SER A 1 84 ? -16.826 8.547 20.430 1.00 92.38 84 SER A CA 1
ATOM 658 C C . SER A 1 84 ? -16.049 9.856 20.501 1.00 92.38 84 SER A C 1
ATOM 660 O O . SER A 1 84 ? -15.553 10.380 19.506 1.00 92.38 84 SER A O 1
ATOM 662 N N . ASN A 1 85 ? -15.885 10.370 21.723 1.00 89.81 85 ASN A N 1
ATOM 663 C CA . ASN A 1 85 ? -15.029 11.525 21.965 1.00 89.81 85 ASN A CA 1
ATOM 664 C C . ASN A 1 85 ? -13.552 11.132 21.778 1.00 89.81 85 ASN A C 1
ATOM 666 O O . ASN A 1 85 ? -12.989 10.397 22.594 1.00 89.81 85 ASN A O 1
ATOM 670 N N . ILE A 1 86 ? -12.931 11.680 20.731 1.00 89.38 86 ILE A N 1
ATOM 671 C CA . ILE A 1 86 ? -11.531 11.436 20.359 1.00 89.38 86 ILE A CA 1
ATOM 672 C C . ILE A 1 86 ? -10.538 11.738 21.494 1.00 89.38 86 ILE A C 1
ATOM 674 O O . ILE A 1 86 ? -9.540 11.043 21.629 1.00 89.38 86 ILE A O 1
ATOM 678 N N . GLN A 1 87 ? -10.821 12.703 22.374 1.00 84.88 87 GLN A N 1
ATOM 679 C CA . GLN A 1 87 ? -9.944 13.043 23.504 1.00 84.88 87 GLN A CA 1
ATOM 680 C C . GLN A 1 87 ? -9.980 11.997 24.629 1.00 84.88 87 GLN A C 1
ATOM 682 O O . GLN A 1 87 ? -9.093 11.982 25.473 1.00 84.88 87 GLN A O 1
ATOM 687 N N . LYS A 1 88 ? -11.007 11.134 24.668 1.00 86.06 88 LYS A N 1
ATOM 688 C CA . LYS A 1 88 ? -11.152 10.067 25.677 1.00 86.06 88 LYS A CA 1
ATOM 689 C C . LYS A 1 88 ? -10.825 8.677 25.141 1.00 86.06 88 LYS A C 1
ATOM 691 O O . LYS A 1 88 ? -10.526 7.784 25.926 1.00 86.06 88 LYS A O 1
ATOM 696 N N . ARG A 1 89 ? -10.972 8.477 23.829 1.00 87.62 89 ARG A N 1
ATOM 697 C CA . ARG A 1 89 ? -10.815 7.169 23.174 1.00 87.62 89 ARG A CA 1
ATOM 698 C C . ARG A 1 89 ? -9.702 7.116 22.134 1.00 87.62 89 ARG A C 1
ATOM 700 O O . ARG A 1 89 ? -9.372 6.037 21.662 1.00 87.62 89 ARG A O 1
ATOM 707 N N . GLY A 1 90 ? -9.094 8.254 21.818 1.00 89.31 90 GLY A N 1
ATOM 708 C CA . GLY A 1 90 ? -8.034 8.334 20.828 1.00 89.31 90 GLY A CA 1
ATOM 709 C C . GLY A 1 90 ? -8.527 8.043 19.411 1.00 89.31 90 GLY A C 1
ATOM 710 O O . GLY A 1 90 ? -9.707 8.185 19.082 1.00 89.31 90 GLY A O 1
ATOM 711 N N . LEU A 1 91 ? -7.579 7.644 18.570 1.00 91.44 91 LEU A N 1
ATOM 712 C CA . LEU A 1 91 ? -7.773 7.214 17.193 1.00 91.44 91 LEU A CA 1
ATOM 713 C C . LEU A 1 91 ? -7.530 5.709 17.058 1.00 91.44 91 LEU A C 1
ATOM 715 O O . LEU A 1 91 ? -6.658 5.139 17.720 1.00 91.44 91 LEU A O 1
ATOM 719 N N . SER A 1 92 ? -8.248 5.085 16.129 1.00 91.94 92 SER A N 1
ATOM 720 C CA . SER A 1 92 ? -7.901 3.763 15.614 1.00 91.94 92 SER A CA 1
ATOM 721 C C . SER A 1 92 ? -7.103 3.933 14.324 1.00 91.94 92 SER A C 1
ATOM 723 O O . SER A 1 92 ? -7.651 4.275 13.278 1.00 91.94 92 SER A O 1
ATOM 725 N N . ILE A 1 93 ? -5.783 3.785 14.414 1.00 91.31 93 ILE A N 1
ATOM 726 C CA . ILE A 1 93 ? -4.850 4.097 13.330 1.00 91.31 93 ILE A CA 1
ATOM 727 C C . ILE A 1 93 ? -4.411 2.804 12.647 1.00 91.31 93 ILE A C 1
ATOM 729 O O . ILE A 1 93 ? -4.013 1.841 13.297 1.00 91.31 93 ILE A O 1
ATOM 733 N N . ILE A 1 94 ? -4.423 2.802 11.322 1.00 90.00 94 ILE A N 1
ATOM 734 C CA . ILE A 1 94 ? -3.903 1.729 10.485 1.00 90.00 94 ILE A CA 1
ATOM 735 C C . ILE A 1 94 ? -2.741 2.305 9.679 1.00 90.00 94 ILE A C 1
ATOM 737 O O . ILE A 1 94 ? -2.936 3.127 8.785 1.00 90.00 94 ILE A O 1
ATOM 741 N N . GLY A 1 95 ? -1.519 1.900 10.012 1.00 87.50 95 GLY A N 1
ATOM 742 C CA . GLY A 1 95 ? -0.332 2.246 9.239 1.00 87.50 95 GLY A CA 1
ATOM 743 C C . GLY A 1 95 ? -0.151 1.269 8.089 1.00 87.50 95 GLY A C 1
ATOM 744 O O . GLY A 1 95 ? -0.040 0.065 8.331 1.00 87.50 95 GLY A O 1
ATOM 745 N N . CYS A 1 96 ? -0.131 1.785 6.862 1.00 86.94 96 CYS A N 1
ATOM 746 C CA . CYS A 1 96 ? -0.083 0.982 5.653 1.00 86.94 96 CYS A CA 1
ATOM 747 C C . CYS A 1 96 ? 1.045 1.465 4.723 1.00 86.94 96 CYS A C 1
ATOM 749 O O . CYS A 1 96 ? 0.887 2.502 4.077 1.00 86.94 96 CYS A O 1
ATOM 751 N N . PRO A 1 97 ? 2.175 0.748 4.623 1.00 86.81 97 PRO A N 1
ATOM 752 C CA . PRO A 1 97 ? 3.196 1.068 3.643 1.00 86.81 97 PRO A CA 1
ATOM 753 C C . PRO A 1 97 ? 2.663 0.800 2.231 1.00 86.81 97 PRO A C 1
ATOM 755 O O . PRO A 1 97 ? 1.961 -0.187 2.011 1.00 86.81 97 PRO A O 1
ATOM 758 N N . ILE A 1 98 ? 2.991 1.682 1.291 1.00 90.69 98 ILE A N 1
ATOM 759 C CA . ILE A 1 98 ? 2.669 1.535 -0.138 1.00 90.69 98 ILE A CA 1
ATOM 760 C C . ILE A 1 98 ? 3.917 1.332 -1.003 1.00 90.69 98 ILE A C 1
ATOM 762 O O . ILE A 1 98 ? 3.807 1.320 -2.225 1.00 90.69 98 ILE A O 1
ATOM 766 N N . ASP A 1 99 ? 5.085 1.201 -0.368 1.00 87.88 99 ASP A N 1
ATOM 767 C CA . ASP A 1 99 ? 6.363 0.977 -1.036 1.00 87.88 99 ASP A CA 1
ATOM 768 C C . ASP A 1 99 ? 6.331 -0.315 -1.866 1.00 87.88 99 ASP A C 1
ATOM 770 O O . ASP A 1 99 ? 5.914 -1.373 -1.391 1.00 87.88 99 ASP A O 1
ATOM 774 N N . LEU A 1 100 ? 6.789 -0.216 -3.110 1.00 87.94 100 LEU A N 1
ATOM 775 C CA . LEU A 1 100 ? 6.922 -1.328 -4.048 1.00 87.94 100 LEU A CA 1
ATOM 776 C C . LEU A 1 100 ? 8.398 -1.641 -4.306 1.00 87.94 100 LEU A C 1
ATOM 778 O O . LEU A 1 100 ? 9.279 -0.850 -4.004 1.00 87.94 100 LEU A O 1
ATOM 782 N N . ASP A 1 101 ? 8.707 -2.776 -4.922 1.00 85.31 101 ASP A N 1
ATOM 783 C CA . ASP A 1 101 ? 10.092 -3.120 -5.292 1.00 85.31 101 ASP A CA 1
ATOM 784 C C . ASP A 1 101 ? 10.472 -2.615 -6.704 1.00 85.31 101 ASP A C 1
ATOM 786 O O . ASP A 1 101 ? 11.340 -3.184 -7.362 1.00 85.31 101 ASP A O 1
ATOM 790 N N . ASN A 1 102 ? 9.803 -1.577 -7.217 1.00 89.81 102 ASN A N 1
ATOM 791 C CA . ASN A 1 102 ? 10.080 -0.973 -8.527 1.00 89.81 102 ASN A CA 1
ATOM 792 C C . ASN A 1 102 ? 11.495 -0.383 -8.595 1.00 89.81 102 ASN A C 1
ATOM 794 O O . ASN A 1 102 ? 11.993 0.224 -7.641 1.00 89.81 102 ASN A O 1
ATOM 798 N N . VAL A 1 103 ? 12.130 -0.514 -9.762 1.00 90.38 103 VAL A N 1
ATOM 799 C CA . VAL A 1 103 ? 13.463 0.046 -10.009 1.00 90.38 103 VAL A CA 1
ATOM 800 C C . VAL A 1 103 ? 13.311 1.513 -10.385 1.00 90.38 103 VAL A C 1
ATOM 802 O O . VAL A 1 103 ? 13.007 1.853 -11.527 1.00 90.38 103 VAL A O 1
ATOM 805 N N . GLU A 1 104 ? 13.521 2.391 -9.411 1.00 88.06 104 GLU A N 1
ATOM 806 C CA . GLU A 1 104 ? 13.456 3.836 -9.611 1.00 88.06 104 GLU A CA 1
ATOM 807 C C . GLU A 1 104 ? 14.793 4.390 -10.125 1.00 88.06 104 GLU A C 1
ATOM 809 O O . GLU A 1 104 ? 15.863 4.162 -9.546 1.00 88.06 104 GLU A O 1
ATOM 814 N N . LEU A 1 105 ? 14.729 5.143 -11.220 1.00 84.88 105 LEU A N 1
ATOM 815 C CA . LEU A 1 105 ? 15.854 5.848 -11.816 1.00 84.88 105 LEU A CA 1
ATOM 816 C C . LEU A 1 105 ? 15.887 7.262 -11.238 1.00 84.88 105 LEU A C 1
ATOM 818 O O . LEU A 1 105 ? 14.933 8.025 -11.382 1.00 84.88 105 LEU A O 1
ATOM 822 N N . GLY A 1 106 ? 17.000 7.627 -10.598 1.00 65.19 106 GLY A N 1
ATOM 823 C CA . GLY A 1 106 ? 17.155 8.965 -10.031 1.00 65.19 106 GLY A CA 1
ATOM 824 C C . GLY A 1 106 ? 17.268 10.057 -11.111 1.00 65.19 106 GLY A C 1
ATOM 825 O O . GLY A 1 106 ? 17.796 9.793 -12.196 1.00 65.19 106 GLY A O 1
ATOM 826 N N . PRO A 1 107 ? 16.891 11.314 -10.812 1.00 59.97 107 PRO A N 1
ATOM 827 C CA . PRO A 1 107 ? 17.138 12.453 -11.697 1.00 59.97 107 PRO A CA 1
ATOM 828 C C . PRO A 1 107 ? 18.617 12.536 -12.090 1.00 59.97 107 PRO A C 1
ATOM 830 O O . PRO A 1 107 ? 19.496 12.266 -11.267 1.00 59.97 107 PRO A O 1
ATOM 833 N N . ARG A 1 108 ? 18.915 12.914 -13.340 1.00 60.28 108 ARG A N 1
ATOM 834 C CA . ARG A 1 108 ? 20.282 12.948 -13.916 1.00 60.28 108 ARG A CA 1
ATOM 835 C C . ARG A 1 108 ? 21.014 11.595 -13.961 1.00 60.28 108 ARG A C 1
ATOM 837 O O . ARG A 1 108 ? 22.200 11.569 -14.284 1.00 60.28 108 ARG A O 1
ATOM 844 N N . SER A 1 109 ? 20.347 10.494 -13.609 1.00 60.19 109 SER A N 1
ATOM 845 C CA . SER A 1 109 ? 20.866 9.134 -13.786 1.00 60.19 109 SER A CA 1
ATOM 846 C C . SER A 1 109 ? 20.648 8.588 -15.198 1.00 60.19 109 SER A C 1
ATOM 848 O O . SER A 1 109 ? 21.592 7.968 -15.679 1.00 60.19 109 SER A O 1
ATOM 850 N N . PRO A 1 110 ? 19.486 8.792 -15.867 1.00 60.31 110 PRO A N 1
ATOM 851 C CA . PRO A 1 110 ? 19.296 8.325 -17.235 1.00 60.31 110 PRO A CA 1
ATOM 852 C C . PRO A 1 110 ? 20.107 9.172 -18.220 1.00 60.31 110 PRO A C 1
ATOM 854 O O . PRO A 1 110 ? 19.794 10.336 -18.450 1.00 60.31 110 PRO A O 1
ATOM 857 N N . GLY A 1 111 ? 21.137 8.580 -18.818 1.00 64.75 111 GLY A N 1
ATOM 858 C CA . GLY A 1 111 ? 21.882 9.168 -19.929 1.00 64.75 111 GLY A CA 1
ATOM 859 C C . GLY A 1 111 ? 21.772 8.281 -21.160 1.00 64.75 111 GLY A C 1
ATOM 860 O O . GLY A 1 111 ? 22.060 7.086 -21.084 1.00 64.75 111 GLY A O 1
ATOM 861 N N . LEU A 1 112 ? 21.363 8.853 -22.290 1.00 68.38 112 LEU A N 1
ATOM 862 C CA . LEU A 1 112 ? 21.407 8.148 -23.568 1.00 68.38 112 LEU A CA 1
ATOM 863 C C . LEU A 1 112 ? 22.865 7.909 -23.955 1.00 68.38 112 LEU A C 1
ATOM 865 O O . LEU A 1 112 ? 23.695 8.810 -23.828 1.00 68.38 112 LEU A O 1
ATOM 869 N N . ILE A 1 113 ? 23.181 6.700 -24.417 1.00 67.94 113 ILE A N 1
ATOM 870 C CA . ILE A 1 113 ? 24.532 6.361 -24.867 1.00 67.94 113 ILE A CA 1
ATOM 871 C C . ILE A 1 113 ? 24.584 6.440 -26.392 1.00 67.94 113 ILE A C 1
ATOM 873 O O . ILE A 1 113 ? 23.980 5.600 -27.057 1.00 67.94 113 ILE A O 1
ATOM 877 N N . PRO A 1 114 ? 25.313 7.409 -26.971 1.00 57.88 114 PRO A N 1
ATOM 878 C CA . PRO A 1 114 ? 25.398 7.531 -28.421 1.00 57.88 114 PRO A CA 1
ATOM 879 C C . PRO A 1 114 ? 26.301 6.450 -29.033 1.00 57.88 114 PRO A C 1
ATOM 881 O O . PRO A 1 114 ? 26.096 6.033 -30.157 1.00 57.88 114 PRO A O 1
ATOM 884 N N . GLU A 1 115 ? 27.320 5.978 -28.320 1.00 57.88 115 GLU A N 1
ATOM 885 C CA . GLU A 1 115 ? 28.433 5.218 -28.914 1.00 57.88 115 GLU A CA 1
ATOM 886 C C . GLU A 1 115 ? 28.206 3.693 -29.032 1.00 57.88 115 GLU A C 1
ATOM 888 O O . GLU A 1 115 ? 29.170 2.959 -29.240 1.00 57.88 115 GLU A O 1
ATOM 893 N N . SER A 1 116 ? 26.973 3.190 -28.897 1.00 63.12 116 SER A N 1
ATOM 894 C CA . SER A 1 116 ? 26.656 1.753 -28.999 1.00 63.12 116 SER A CA 1
ATOM 895 C C . SER A 1 116 ? 25.755 1.408 -30.189 1.00 63.12 116 SER A C 1
ATOM 897 O O . SER A 1 116 ? 24.880 2.183 -30.567 1.00 63.12 116 SER A O 1
ATOM 899 N N . ASP A 1 117 ? 25.925 0.197 -30.738 1.00 71.06 117 ASP A N 1
ATOM 900 C CA . ASP A 1 117 ? 25.061 -0.376 -31.794 1.00 71.06 117 ASP A CA 1
ATOM 901 C C . ASP A 1 117 ? 23.614 -0.623 -31.320 1.00 71.06 117 ASP A C 1
ATOM 903 O O . ASP A 1 117 ? 22.713 -0.884 -32.113 1.00 71.06 117 ASP A O 1
ATOM 907 N N . ILE A 1 118 ? 23.392 -0.551 -30.006 1.00 76.62 118 ILE A N 1
ATOM 908 C CA . ILE A 1 118 ? 22.096 -0.672 -29.346 1.00 76.62 118 ILE A CA 1
ATOM 909 C C . ILE A 1 118 ? 21.811 0.645 -28.628 1.00 76.62 118 ILE A C 1
ATOM 911 O O . ILE A 1 118 ? 22.675 1.200 -27.951 1.00 76.62 118 ILE A O 1
ATOM 915 N N . SER A 1 119 ? 20.586 1.135 -28.759 1.00 78.62 119 SER A N 1
ATOM 916 C CA . SER A 1 119 ? 20.062 2.302 -28.061 1.00 78.62 119 SER A CA 1
ATOM 917 C C . SER A 1 119 ? 19.776 1.943 -26.608 1.00 78.62 119 SER A C 1
ATOM 919 O O . SER A 1 119 ? 18.907 1.109 -26.333 1.00 78.62 119 SER A O 1
ATOM 921 N N . THR A 1 120 ? 20.472 2.582 -25.670 1.00 83.62 120 THR A N 1
ATOM 922 C CA . THR A 1 120 ? 20.248 2.351 -24.242 1.00 83.62 120 THR A CA 1
ATOM 923 C C . THR A 1 120 ? 20.109 3.646 -23.458 1.00 83.62 120 THR A C 1
ATOM 925 O O . THR A 1 120 ? 20.715 4.673 -23.778 1.00 83.62 120 THR A O 1
ATOM 928 N N . VAL A 1 121 ? 19.303 3.580 -22.400 1.00 84.50 121 VAL A N 1
ATOM 929 C CA . VAL A 1 121 ? 19.277 4.574 -21.330 1.00 84.50 121 VAL A CA 1
ATOM 930 C C . VAL A 1 121 ? 20.082 3.998 -20.174 1.00 84.50 121 VAL A C 1
ATOM 932 O O . VAL A 1 121 ? 19.629 3.081 -19.486 1.00 84.50 121 VAL A O 1
ATOM 935 N N . ARG A 1 122 ? 21.293 4.517 -19.967 1.00 85.50 122 ARG A N 1
ATOM 936 C CA . ARG A 1 122 ? 22.134 4.116 -18.838 1.00 85.50 122 ARG A CA 1
ATOM 937 C C . ARG A 1 122 ? 21.586 4.696 -17.557 1.00 85.50 122 ARG A C 1
ATOM 939 O O . ARG A 1 122 ? 21.326 5.889 -17.530 1.00 85.50 122 ARG A O 1
ATOM 946 N N . PHE A 1 123 ? 21.507 3.910 -16.493 1.00 85.44 123 PHE A N 1
ATOM 947 C CA . PHE A 1 123 ? 21.077 4.387 -15.186 1.00 85.44 123 PHE A CA 1
ATOM 948 C C . PHE A 1 123 ? 21.839 3.729 -14.029 1.00 85.44 123 PHE A C 1
ATOM 950 O O . PHE A 1 123 ? 22.438 2.662 -14.158 1.00 85.44 123 PHE A O 1
ATOM 957 N N . SER A 1 124 ? 21.798 4.384 -12.870 1.00 85.38 124 SER A N 1
ATOM 958 C CA . SER A 1 124 ? 22.088 3.781 -11.568 1.00 85.38 124 SER A CA 1
ATOM 959 C C . SER A 1 124 ? 20.798 3.815 -10.754 1.00 85.38 124 SER A C 1
ATOM 961 O O . SER A 1 124 ? 20.166 4.875 -10.708 1.00 85.38 124 SER A O 1
ATOM 963 N N . PRO A 1 125 ? 20.394 2.714 -10.107 1.00 85.38 125 PRO A N 1
ATOM 964 C CA . PRO A 1 125 ? 19.171 2.717 -9.325 1.00 85.38 125 PRO A CA 1
ATOM 965 C C . PRO A 1 125 ? 19.287 3.646 -8.106 1.00 85.38 125 PRO A C 1
ATOM 967 O O . PRO A 1 125 ? 20.365 3.833 -7.513 1.00 85.38 125 PRO A O 1
ATOM 970 N N . LEU A 1 126 ? 18.165 4.278 -7.756 1.00 81.38 126 LEU A N 1
ATOM 971 C CA . LEU A 1 126 ? 18.106 5.248 -6.665 1.00 81.38 126 LEU A CA 1
ATOM 972 C C . LEU A 1 126 ? 18.216 4.564 -5.297 1.00 81.38 126 LEU A C 1
ATOM 974 O O . LEU A 1 126 ? 19.060 4.969 -4.491 1.00 81.38 126 LEU A O 1
ATOM 978 N N . ASN A 1 127 ? 17.406 3.520 -5.098 1.00 75.75 127 ASN A N 1
ATOM 979 C CA . ASN A 1 127 ? 17.152 2.880 -3.807 1.00 75.75 127 ASN A CA 1
ATOM 980 C C . ASN A 1 127 ? 18.027 1.630 -3.602 1.00 75.75 127 ASN A C 1
ATOM 982 O O . ASN A 1 127 ? 19.009 1.685 -2.862 1.00 75.75 127 ASN A O 1
ATOM 986 N N . GLU A 1 128 ? 17.714 0.532 -4.295 1.00 77.56 128 GLU A N 1
ATOM 987 C CA . GLU A 1 128 ? 18.420 -0.754 -4.200 1.00 77.56 128 GLU A CA 1
ATOM 988 C C . GLU A 1 128 ? 18.998 -1.179 -5.555 1.00 77.56 128 GLU A C 1
ATOM 990 O O . GLU A 1 128 ? 18.536 -0.728 -6.602 1.00 77.56 128 GLU A O 1
ATOM 995 N N . ASP A 1 129 ? 20.019 -2.040 -5.547 1.00 81.06 129 ASP A N 1
ATOM 996 C CA . ASP A 1 129 ? 20.537 -2.624 -6.786 1.00 81.06 129 ASP A CA 1
ATOM 997 C C . ASP A 1 129 ? 19.458 -3.456 -7.501 1.00 81.06 129 ASP A C 1
ATOM 999 O O . ASP A 1 129 ? 18.609 -4.087 -6.870 1.00 81.06 129 ASP A O 1
ATOM 1003 N N . VAL A 1 130 ? 19.507 -3.476 -8.836 1.00 81.75 130 VAL A N 1
ATOM 1004 C CA . VAL A 1 130 ? 18.596 -4.288 -9.652 1.00 81.75 130 VAL A CA 1
ATOM 1005 C C . VAL A 1 130 ? 18.836 -5.767 -9.343 1.00 81.75 130 VAL A C 1
ATOM 1007 O O . VAL A 1 130 ? 19.956 -6.256 -9.505 1.00 81.75 130 VAL A O 1
ATOM 1010 N N . ARG A 1 131 ? 17.789 -6.470 -8.889 1.00 83.31 131 ARG A N 1
ATOM 1011 C CA . ARG A 1 131 ? 17.862 -7.914 -8.621 1.00 83.31 131 ARG A CA 1
ATOM 1012 C C . ARG A 1 131 ? 17.973 -8.695 -9.930 1.00 83.31 131 ARG A C 1
ATOM 1014 O O . ARG A 1 131 ? 17.433 -8.267 -10.949 1.00 83.31 131 ARG A O 1
ATOM 1021 N N . ASP A 1 132 ? 18.622 -9.853 -9.895 1.00 83.56 132 ASP A N 1
ATOM 1022 C CA . ASP A 1 132 ? 18.913 -10.637 -11.099 1.00 83.56 132 ASP A CA 1
ATOM 1023 C C . ASP A 1 132 ? 17.644 -11.056 -11.869 1.00 83.56 132 ASP A C 1
ATOM 1025 O O . ASP A 1 132 ? 17.675 -11.150 -13.094 1.00 83.56 132 ASP A O 1
ATOM 1029 N N . GLU A 1 133 ? 16.500 -11.222 -11.194 1.00 82.00 133 GLU A N 1
ATOM 1030 C CA . GLU A 1 133 ? 15.220 -11.571 -11.830 1.00 82.00 133 GLU A CA 1
ATOM 1031 C C . GLU A 1 133 ? 14.693 -10.481 -12.779 1.00 82.00 133 GLU A C 1
ATOM 1033 O O . GLU A 1 133 ? 13.942 -10.769 -13.712 1.00 82.00 133 GLU A O 1
ATOM 1038 N N . TRP A 1 134 ? 15.095 -9.224 -12.571 1.00 85.19 134 TRP A N 1
ATOM 1039 C CA . TRP A 1 134 ? 14.744 -8.122 -13.470 1.00 85.19 134 TRP A CA 1
ATOM 1040 C C . TRP A 1 134 ? 15.486 -8.197 -14.805 1.00 85.19 134 TRP A C 1
ATOM 1042 O O . TRP A 1 134 ? 15.010 -7.661 -15.801 1.00 85.19 134 TRP A O 1
ATOM 1052 N N . MET A 1 135 ? 16.643 -8.861 -14.840 1.00 84.06 135 MET A N 1
ATOM 1053 C CA . MET A 1 135 ? 17.487 -8.960 -16.036 1.00 84.06 135 MET A CA 1
ATOM 1054 C C . MET A 1 135 ? 16.949 -9.980 -17.046 1.00 84.06 135 MET A C 1
ATOM 1056 O O . MET A 1 135 ? 17.371 -9.994 -18.199 1.00 84.06 135 MET A O 1
ATOM 1060 N N . SER A 1 136 ? 16.040 -10.855 -16.614 1.00 81.81 136 SER A N 1
ATOM 1061 C CA . SER A 1 136 ? 15.442 -11.919 -17.424 1.00 81.81 136 SER A CA 1
ATOM 1062 C C . SER A 1 136 ? 13.974 -11.668 -17.771 1.00 81.81 136 SER A C 1
ATOM 1064 O O . SER A 1 136 ? 13.310 -12.582 -18.263 1.00 81.81 136 SER A O 1
ATOM 1066 N N . THR A 1 137 ? 13.463 -10.455 -17.533 1.00 85.69 137 THR A N 1
ATOM 1067 C CA . THR A 1 137 ? 12.043 -10.143 -17.722 1.00 85.69 137 THR A CA 1
ATOM 1068 C C . THR A 1 137 ? 11.818 -8.844 -18.490 1.00 85.69 137 THR A C 1
ATOM 1070 O O . THR A 1 137 ? 12.561 -7.876 -18.329 1.00 85.69 137 THR A O 1
ATOM 1073 N N . ASP A 1 138 ? 10.744 -8.815 -19.280 1.00 91.75 138 ASP A N 1
ATOM 1074 C CA . ASP A 1 138 ? 10.232 -7.600 -19.904 1.00 91.75 138 ASP A CA 1
ATOM 1075 C C . ASP A 1 138 ? 9.770 -6.599 -18.834 1.00 91.75 138 ASP A C 1
ATOM 1077 O O . ASP A 1 138 ? 9.030 -6.936 -17.898 1.00 91.75 138 ASP A O 1
ATOM 1081 N N . VAL A 1 139 ? 10.178 -5.345 -19.003 1.00 93.81 139 VAL A N 1
ATOM 1082 C CA . VAL A 1 139 ? 9.809 -4.231 -18.136 1.00 93.81 139 VAL A CA 1
ATOM 1083 C C . VAL A 1 139 ? 9.010 -3.180 -18.894 1.00 93.81 139 VAL A C 1
ATOM 1085 O O . VAL A 1 139 ? 9.215 -2.937 -20.085 1.00 93.81 139 VAL A O 1
ATOM 1088 N N . SER A 1 140 ? 8.125 -2.525 -18.161 1.00 94.56 140 SER A N 1
ATOM 1089 C CA . SER A 1 140 ? 7.396 -1.332 -18.568 1.00 94.56 140 SER A CA 1
ATOM 1090 C C . SER A 1 140 ? 7.986 -0.122 -17.853 1.00 94.56 140 SER A C 1
ATOM 1092 O O . SER A 1 140 ? 8.568 -0.230 -16.769 1.00 94.56 140 SER A O 1
ATOM 1094 N N . ILE A 1 141 ? 7.847 1.047 -18.470 1.00 93.19 141 ILE A N 1
ATOM 1095 C CA . ILE A 1 141 ? 8.369 2.312 -17.956 1.00 93.19 141 ILE A CA 1
ATOM 1096 C C . ILE A 1 141 ? 7.191 3.135 -17.463 1.00 93.19 141 ILE A C 1
ATOM 1098 O O . ILE A 1 141 ? 6.330 3.517 -18.249 1.00 93.19 141 ILE A O 1
ATOM 1102 N N . HIS A 1 142 ? 7.183 3.439 -16.173 1.00 93.56 142 HIS A N 1
ATOM 1103 C CA . HIS A 1 142 ? 6.218 4.328 -15.544 1.00 93.56 142 HIS A CA 1
ATOM 1104 C C . HIS A 1 142 ? 6.941 5.615 -15.187 1.00 93.56 142 HIS A C 1
ATOM 1106 O O . HIS A 1 142 ? 7.837 5.624 -14.343 1.00 93.56 142 HIS A O 1
ATOM 1112 N N . GLY A 1 143 ? 6.598 6.703 -15.864 1.00 89.56 143 GLY A N 1
ATOM 1113 C CA . GLY A 1 143 ? 7.278 7.975 -15.689 1.00 89.56 143 GLY A CA 1
ATOM 1114 C C . GLY A 1 143 ? 6.383 9.038 -15.081 1.00 89.56 143 GLY A C 1
ATOM 1115 O O . GLY A 1 143 ? 5.197 9.126 -15.389 1.00 89.56 143 GLY A O 1
ATOM 1116 N N . LEU A 1 144 ? 6.978 9.881 -14.244 1.00 87.31 144 LEU A N 1
ATOM 1117 C CA . LEU A 1 144 ? 6.358 11.048 -13.636 1.00 87.31 144 LEU A CA 1
ATOM 1118 C C . LEU A 1 144 ? 7.229 12.274 -13.919 1.00 87.31 144 LEU A C 1
ATOM 1120 O O . LEU A 1 144 ? 8.418 12.294 -13.602 1.00 87.31 144 LEU A O 1
ATOM 1124 N N . ARG A 1 145 ? 6.633 13.323 -14.492 1.00 83.62 145 ARG A N 1
ATOM 1125 C CA . ARG A 1 145 ? 7.282 14.632 -14.640 1.00 83.62 145 ARG A CA 1
ATOM 1126 C C . ARG A 1 145 ? 6.537 15.722 -13.888 1.00 83.62 145 ARG A C 1
ATOM 1128 O O . ARG A 1 145 ? 5.304 15.740 -13.853 1.00 83.62 145 ARG A O 1
ATOM 1135 N N . ILE A 1 146 ? 7.309 16.667 -13.364 1.00 82.38 146 ILE A N 1
ATOM 1136 C CA . ILE A 1 146 ? 6.811 17.934 -12.832 1.00 82.38 146 ILE A CA 1
ATOM 1137 C C . ILE A 1 146 ? 6.930 18.987 -13.932 1.00 82.38 146 ILE A C 1
ATOM 1139 O O . ILE A 1 146 ? 8.005 19.201 -14.493 1.00 82.38 146 ILE A O 1
ATOM 1143 N N . LEU A 1 147 ? 5.811 19.614 -14.281 1.00 83.31 147 LEU A N 1
ATOM 1144 C CA . LEU A 1 147 ? 5.762 20.703 -15.249 1.00 83.31 147 LEU A CA 1
ATOM 1145 C C . LEU A 1 147 ? 6.170 22.036 -14.609 1.00 83.31 147 LEU A C 1
ATOM 1147 O O . LEU A 1 147 ? 6.265 22.168 -13.392 1.00 83.31 147 LEU A O 1
ATOM 1151 N N . LYS A 1 148 ? 6.404 23.060 -15.441 1.00 84.06 148 LYS A N 1
ATOM 1152 C CA . LYS A 1 148 ? 6.809 24.404 -14.980 1.00 84.06 148 LYS A CA 1
ATOM 1153 C C . LYS A 1 148 ? 5.790 25.072 -14.049 1.00 84.06 148 LYS A C 1
ATOM 1155 O O . LYS A 1 148 ? 6.165 25.954 -13.289 1.00 84.06 148 LYS A O 1
ATOM 1160 N N . ASP A 1 149 ? 4.523 24.678 -14.135 1.00 85.25 149 ASP A N 1
ATOM 1161 C CA . ASP A 1 149 ? 3.428 25.134 -13.272 1.00 85.25 149 ASP A CA 1
ATOM 1162 C C . ASP A 1 149 ? 3.279 24.284 -11.993 1.00 85.25 149 ASP A C 1
ATOM 1164 O O . ASP A 1 149 ? 2.284 24.407 -11.285 1.00 85.25 149 ASP A O 1
ATOM 1168 N N . ASN A 1 150 ? 4.260 23.421 -11.700 1.00 80.12 150 ASN A N 1
ATOM 1169 C CA . ASN A 1 150 ? 4.269 22.429 -10.623 1.00 80.12 150 ASN A CA 1
ATOM 1170 C C . ASN A 1 150 ? 3.211 21.320 -10.746 1.00 80.12 150 ASN A C 1
ATOM 1172 O O . ASN A 1 150 ? 3.074 20.502 -9.834 1.00 80.12 150 ASN A O 1
ATOM 1176 N N . SER A 1 151 ? 2.491 21.228 -11.869 1.00 83.31 151 SER A N 1
ATOM 1177 C CA . SER A 1 151 ? 1.568 20.117 -12.091 1.00 83.31 151 SER A CA 1
ATOM 1178 C C . SER A 1 151 ? 2.316 18.817 -12.403 1.00 83.31 151 SER A C 1
ATOM 1180 O O . SER A 1 151 ? 3.369 18.799 -13.050 1.00 83.31 151 SER A O 1
ATOM 1182 N N . ARG A 1 152 ? 1.762 17.699 -11.926 1.00 84.75 152 ARG A N 1
ATOM 1183 C CA . ARG A 1 152 ? 2.281 16.346 -12.156 1.00 84.75 152 ARG A CA 1
ATOM 1184 C C . ARG A 1 152 ? 1.660 15.773 -13.431 1.00 84.75 152 ARG A C 1
ATOM 1186 O O . ARG A 1 152 ? 0.439 15.790 -13.581 1.00 84.75 152 ARG A O 1
ATOM 1193 N N . ARG A 1 153 ? 2.477 15.235 -14.341 1.00 85.38 153 ARG A N 1
ATOM 1194 C CA . ARG A 1 153 ? 2.004 14.409 -15.467 1.00 85.38 153 ARG A CA 1
ATOM 1195 C C . ARG A 1 153 ? 2.720 13.070 -15.474 1.00 85.38 153 ARG A C 1
ATOM 1197 O O . ARG A 1 153 ? 3.948 13.042 -15.555 1.00 85.38 153 ARG A O 1
ATOM 1204 N N . SER A 1 154 ? 1.945 11.994 -15.429 1.00 88.69 154 SER A N 1
ATOM 1205 C CA . SER A 1 154 ? 2.442 10.632 -15.586 1.00 88.69 154 SER A CA 1
ATOM 1206 C C . SER A 1 154 ? 2.284 10.125 -17.021 1.00 88.69 154 SER A C 1
ATOM 1208 O O . SER A 1 154 ? 1.493 10.662 -17.801 1.00 88.69 154 SER A O 1
ATOM 1210 N N . PHE A 1 155 ? 3.066 9.107 -17.370 1.00 88.94 155 PHE A N 1
ATOM 1211 C CA . PHE A 1 155 ? 2.955 8.338 -18.607 1.00 88.94 155 PHE A CA 1
ATOM 1212 C C . PHE A 1 155 ? 3.413 6.896 -18.364 1.00 88.94 155 PHE A C 1
ATOM 1214 O O . PHE A 1 155 ? 4.182 6.637 -17.436 1.00 88.94 155 PHE A O 1
ATOM 1221 N N . THR A 1 156 ? 2.971 5.978 -19.218 1.00 93.19 156 THR A N 1
ATOM 1222 C CA . THR A 1 156 ? 3.403 4.577 -19.214 1.00 93.19 156 THR A CA 1
ATOM 1223 C C . THR A 1 156 ? 3.844 4.160 -20.613 1.00 93.19 156 THR A C 1
ATOM 1225 O O . THR A 1 156 ? 3.316 4.667 -21.602 1.00 93.19 156 THR A O 1
ATOM 1228 N N . LEU A 1 157 ? 4.820 3.255 -20.699 1.00 92.25 157 LEU A N 1
ATOM 1229 C CA . LEU A 1 157 ? 5.235 2.594 -21.937 1.00 92.25 157 LEU A CA 1
ATOM 1230 C C . LEU A 1 157 ? 5.474 1.108 -21.696 1.00 92.25 157 LEU A C 1
ATOM 1232 O O . LEU A 1 157 ? 6.118 0.736 -20.715 1.00 92.25 157 LEU A O 1
ATOM 1236 N N . GLY A 1 158 ? 5.025 0.274 -22.630 1.00 92.31 158 GLY A N 1
ATOM 1237 C CA . GLY A 1 158 ? 5.235 -1.171 -22.588 1.00 92.31 158 GLY A CA 1
ATOM 1238 C C . GLY A 1 158 ? 4.271 -1.893 -21.648 1.00 92.31 158 GLY A C 1
ATOM 1239 O O . GLY A 1 158 ? 4.536 -3.029 -21.275 1.00 92.31 158 GLY A O 1
ATOM 1240 N N . GLU A 1 159 ? 3.173 -1.253 -21.230 1.00 92.12 159 GLU A N 1
ATOM 1241 C CA . GLU A 1 159 ? 2.125 -1.886 -20.405 1.00 92.12 159 GLU A CA 1
ATOM 1242 C C . GLU A 1 159 ? 1.160 -2.715 -21.266 1.00 92.12 159 GLU A C 1
ATOM 1244 O O . GLU A 1 159 ? 0.618 -3.739 -20.844 1.00 92.12 159 GLU A O 1
ATOM 1249 N N . SER A 1 160 ? 0.930 -2.277 -22.504 1.00 88.88 160 SER A N 1
ATOM 1250 C CA . SER A 1 160 ? 0.066 -2.971 -23.453 1.00 88.88 160 SER A CA 1
ATOM 1251 C C . SER A 1 160 ? 0.859 -3.962 -24.296 1.00 88.88 160 SER A C 1
ATOM 1253 O O . SER A 1 160 ? 1.919 -3.641 -24.817 1.00 88.88 160 SER A O 1
ATOM 1255 N N . ARG A 1 161 ? 0.277 -5.130 -24.597 1.00 85.06 161 ARG A N 1
ATOM 1256 C CA . ARG A 1 161 ? 0.853 -6.084 -25.571 1.00 85.06 161 ARG A CA 1
ATOM 1257 C C . ARG A 1 161 ? 0.987 -5.526 -26.996 1.00 85.06 161 ARG A C 1
ATOM 1259 O O . ARG A 1 161 ? 1.583 -6.178 -27.845 1.00 85.06 161 ARG A O 1
ATOM 1266 N N . LYS A 1 162 ? 0.357 -4.383 -27.284 1.00 89.06 162 LYS A N 1
ATOM 1267 C CA . LYS A 1 162 ? 0.475 -3.674 -28.568 1.00 89.06 162 LYS A CA 1
ATOM 1268 C C . LYS A 1 162 ? 1.609 -2.643 -28.572 1.00 89.06 162 LYS A C 1
ATOM 1270 O O . LYS A 1 162 ? 1.909 -2.099 -29.629 1.00 89.06 162 LYS A O 1
ATOM 1275 N N . GLU A 1 163 ? 2.183 -2.348 -27.410 1.00 90.19 163 GLU A N 1
ATOM 1276 C CA . GLU A 1 163 ? 3.327 -1.454 -27.248 1.00 90.19 163 GLU A CA 1
ATOM 1277 C C . GLU A 1 163 ? 4.636 -2.257 -27.293 1.00 90.19 163 GLU A C 1
ATOM 1279 O O . GLU A 1 163 ? 4.631 -3.460 -27.020 1.00 90.19 163 GLU A O 1
ATOM 1284 N N . PRO A 1 164 ? 5.764 -1.623 -27.658 1.00 86.31 164 PRO A N 1
ATOM 1285 C CA . PRO A 1 164 ? 7.070 -2.263 -27.565 1.00 86.31 164 PRO A CA 1
ATOM 1286 C C . PRO A 1 164 ? 7.419 -2.593 -26.106 1.00 86.31 164 PRO A C 1
ATOM 1288 O O . PRO A 1 164 ? 7.128 -1.816 -25.197 1.00 86.31 164 PRO A O 1
ATOM 1291 N N . GLY A 1 165 ? 8.066 -3.741 -25.900 1.00 87.94 165 GLY A N 1
ATOM 1292 C CA . GLY A 1 165 ? 8.650 -4.117 -24.613 1.00 87.94 165 GLY A CA 1
ATOM 1293 C C . GLY A 1 165 ? 10.062 -3.555 -24.436 1.00 87.94 165 GLY A C 1
ATOM 1294 O O . GLY A 1 165 ? 10.742 -3.231 -25.412 1.00 87.94 165 GLY A O 1
ATOM 1295 N N . TYR A 1 166 ? 10.507 -3.483 -23.184 1.00 91.94 166 TYR A N 1
ATOM 1296 C CA . TYR A 1 166 ? 11.850 -3.049 -22.799 1.00 91.94 166 TYR A CA 1
ATOM 1297 C C . TYR A 1 166 ? 12.482 -4.096 -21.880 1.00 91.94 166 TYR A C 1
ATOM 1299 O O . TYR A 1 166 ? 11.772 -4.877 -21.255 1.00 91.94 166 TYR A O 1
ATOM 1307 N N . PHE A 1 167 ? 13.809 -4.114 -21.759 1.00 92.19 167 PHE A N 1
ATOM 1308 C CA . PHE A 1 167 ? 14.503 -5.001 -20.818 1.00 92.19 167 PHE A CA 1
ATOM 1309 C C . PHE A 1 167 ? 15.765 -4.344 -20.256 1.00 92.19 167 PHE A C 1
ATOM 1311 O O . PHE A 1 167 ? 16.314 -3.404 -20.839 1.00 92.19 167 PHE A O 1
ATOM 1318 N N . ILE A 1 168 ? 16.216 -4.839 -19.103 1.00 91.88 168 ILE A N 1
ATOM 1319 C CA . ILE A 1 168 ? 17.399 -4.331 -18.404 1.00 91.88 168 ILE A CA 1
ATOM 1320 C C . ILE A 1 168 ? 18.597 -5.227 -18.725 1.00 91.88 168 ILE A C 1
ATOM 1322 O O . ILE A 1 168 ? 18.535 -6.446 -18.586 1.00 91.88 168 ILE A O 1
ATOM 1326 N N . ALA A 1 169 ? 19.709 -4.615 -19.120 1.00 88.81 169 ALA A N 1
ATOM 1327 C CA . ALA A 1 169 ? 20.985 -5.269 -19.373 1.00 88.81 169 ALA A CA 1
ATOM 1328 C C . ALA A 1 169 ? 22.066 -4.741 -18.411 1.00 88.81 169 ALA A C 1
ATOM 1330 O O . ALA A 1 169 ? 21.997 -3.591 -17.959 1.00 88.81 169 ALA A O 1
ATOM 1331 N N . PRO A 1 170 ? 23.069 -5.559 -18.042 1.00 86.81 170 PRO A N 1
ATOM 1332 C CA . PRO A 1 170 ? 24.166 -5.073 -17.217 1.00 86.81 170 PRO A CA 1
ATOM 1333 C C . PRO A 1 170 ? 24.979 -4.068 -18.038 1.00 86.81 170 PRO A C 1
ATOM 1335 O O . PRO A 1 170 ? 25.327 -4.347 -19.187 1.00 86.81 170 PRO A O 1
ATOM 1338 N N . ALA A 1 171 ? 25.295 -2.902 -17.468 1.00 82.62 171 ALA A N 1
ATOM 1339 C CA . ALA A 1 171 ? 26.119 -1.936 -18.186 1.00 82.62 171 ALA A CA 1
ATOM 1340 C C . ALA A 1 171 ? 27.579 -2.433 -18.253 1.00 82.62 171 ALA A C 1
ATOM 1342 O O . ALA A 1 171 ? 28.099 -2.922 -17.244 1.00 82.62 171 ALA A O 1
ATOM 1343 N N . PRO A 1 172 ? 28.280 -2.273 -19.392 1.00 74.38 172 PRO A N 1
ATOM 1344 C CA . PRO A 1 172 ? 29.707 -2.555 -19.496 1.00 74.38 172 PRO A CA 1
ATOM 1345 C C . PRO A 1 172 ? 30.511 -1.819 -18.415 1.00 74.38 172 PRO A C 1
ATOM 1347 O O . PRO A 1 172 ? 30.479 -0.587 -18.328 1.00 74.38 172 PRO A O 1
ATOM 1350 N N . GLU A 1 173 ? 31.257 -2.561 -17.597 1.00 66.06 173 GLU A N 1
ATOM 1351 C CA . GLU A 1 173 ? 32.066 -1.975 -16.529 1.00 66.06 173 GLU A CA 1
ATOM 1352 C C . GLU A 1 173 ? 33.212 -1.130 -17.105 1.00 66.06 173 GLU A C 1
ATOM 1354 O O . GLU A 1 173 ? 34.083 -1.618 -17.830 1.00 66.06 173 GLU A O 1
ATOM 1359 N 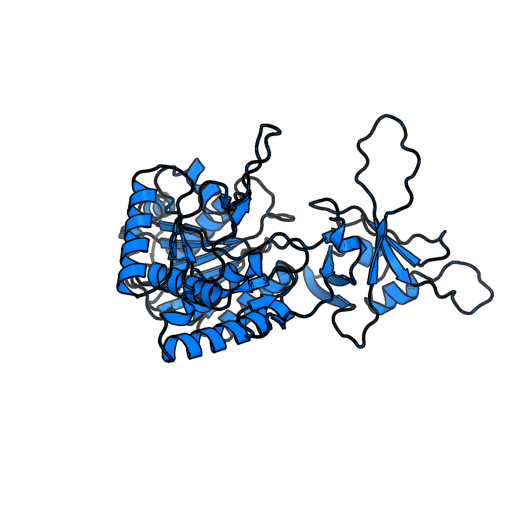N . LYS A 1 174 ? 33.279 0.153 -16.733 1.00 61.47 174 LYS A N 1
ATOM 1360 C CA . LYS A 1 174 ? 34.517 0.927 -16.897 1.00 61.47 174 LYS A CA 1
ATOM 1361 C C . LYS A 1 174 ? 35.496 0.468 -15.816 1.00 61.47 174 LYS A C 1
ATOM 1363 O O . LYS A 1 174 ? 35.154 0.519 -14.637 1.00 61.47 174 LYS A O 1
ATOM 1368 N N . LYS A 1 175 ? 36.716 0.055 -16.197 1.00 54.53 175 LYS A N 1
ATOM 1369 C CA . LYS A 1 175 ? 37.789 -0.311 -15.247 1.00 54.53 175 LYS A CA 1
ATOM 1370 C C . LYS A 1 175 ? 37.896 0.760 -14.155 1.00 54.53 175 LYS A C 1
ATOM 1372 O O . LYS A 1 175 ? 38.256 1.902 -14.441 1.00 54.53 175 LYS A O 1
ATOM 1377 N N . ALA A 1 176 ? 37.553 0.401 -12.920 1.00 54.91 176 ALA A N 1
ATOM 1378 C CA . ALA A 1 176 ? 37.486 1.352 -11.821 1.00 54.91 176 ALA A CA 1
ATOM 1379 C C . ALA A 1 176 ? 38.871 1.950 -11.518 1.00 54.91 176 ALA A C 1
ATOM 1381 O O . ALA A 1 176 ? 39.849 1.226 -11.312 1.00 54.91 176 ALA A O 1
ATOM 1382 N N . ALA A 1 177 ? 38.952 3.279 -11.423 1.00 56.41 177 ALA A N 1
ATOM 1383 C CA . ALA A 1 177 ? 40.047 3.922 -10.705 1.00 56.41 177 ALA A CA 1
ATOM 1384 C C . ALA A 1 177 ? 39.932 3.524 -9.220 1.00 56.41 177 ALA A C 1
ATOM 1386 O O . ALA A 1 177 ? 38.856 3.631 -8.635 1.00 56.41 177 ALA A O 1
ATOM 1387 N N . LYS A 1 178 ? 41.033 3.033 -8.637 1.00 52.25 178 LYS A N 1
ATOM 1388 C CA . LYS A 1 178 ? 41.156 2.256 -7.381 1.00 52.25 178 LYS A CA 1
ATOM 1389 C C . LYS A 1 178 ? 40.575 2.846 -6.068 1.00 52.25 178 LYS A C 1
ATOM 1391 O O . LYS A 1 178 ? 40.973 2.387 -5.003 1.00 52.25 178 LYS A O 1
ATOM 1396 N N . SER A 1 179 ? 39.677 3.834 -6.054 1.00 51.72 179 SER A N 1
ATOM 1397 C CA . SER A 1 179 ? 39.357 4.541 -4.796 1.00 51.72 179 SER A CA 1
ATOM 1398 C C . SER A 1 179 ? 37.942 5.096 -4.591 1.00 51.72 179 SER A C 1
ATOM 1400 O O . SER A 1 179 ? 37.732 5.803 -3.606 1.00 51.72 179 SER A O 1
ATOM 1402 N N . LYS A 1 180 ? 36.931 4.770 -5.410 1.00 55.78 180 LYS A N 1
ATOM 1403 C CA . LYS A 1 180 ? 35.532 5.145 -5.099 1.00 55.78 180 LYS A CA 1
ATOM 1404 C C . LYS A 1 180 ? 34.586 3.955 -5.230 1.00 55.78 180 LYS A C 1
ATOM 1406 O O . LYS A 1 180 ? 34.663 3.222 -6.208 1.00 55.78 180 LYS A O 1
ATOM 1411 N N . LYS A 1 181 ? 33.675 3.785 -4.261 1.00 56.34 181 LYS A N 1
ATOM 1412 C CA . LYS A 1 181 ? 32.495 2.918 -4.414 1.00 56.34 181 LYS A CA 1
ATOM 1413 C C . LYS A 1 181 ? 31.662 3.483 -5.568 1.00 56.34 181 LYS A C 1
ATOM 1415 O O . LYS A 1 181 ? 31.003 4.506 -5.401 1.00 56.34 181 LYS A O 1
ATOM 1420 N N . VAL A 1 182 ? 31.756 2.873 -6.744 1.00 62.31 182 VAL A N 1
ATOM 1421 C CA . VAL A 1 182 ? 30.933 3.224 -7.905 1.00 62.31 182 VAL A CA 1
ATOM 1422 C C . VAL A 1 182 ? 29.602 2.489 -7.745 1.00 62.31 182 VAL A C 1
ATOM 1424 O O . VAL A 1 182 ? 29.608 1.275 -7.555 1.00 62.31 182 VAL A O 1
ATOM 1427 N N . LYS A 1 183 ? 28.471 3.210 -7.769 1.00 71.75 183 LYS A N 1
ATOM 1428 C CA . LYS A 1 183 ? 27.147 2.569 -7.856 1.00 71.75 183 LYS A CA 1
ATOM 1429 C C . LYS A 1 183 ? 27.100 1.743 -9.143 1.00 71.75 183 LYS A C 1
ATOM 1431 O O . LYS A 1 183 ? 27.489 2.254 -10.194 1.00 71.75 183 LYS A O 1
ATOM 1436 N N . LYS A 1 184 ? 26.629 0.496 -9.063 1.00 82.38 184 LYS A N 1
ATOM 1437 C CA . LYS A 1 184 ? 26.476 -0.369 -10.236 1.00 82.38 184 LYS A CA 1
ATOM 1438 C C . LYS A 1 184 ? 25.567 0.322 -11.261 1.00 82.38 184 LYS A C 1
ATOM 1440 O O . LYS A 1 184 ? 24.611 1.014 -10.900 1.00 82.38 184 LYS A O 1
ATOM 1445 N N . GLN A 1 185 ? 25.938 0.217 -12.532 1.00 85.81 185 GLN A N 1
ATOM 1446 C CA . GLN A 1 185 ? 25.190 0.804 -13.639 1.00 85.81 185 GLN A CA 1
ATOM 1447 C C . GLN A 1 185 ? 24.508 -0.298 -14.439 1.00 85.81 185 GLN A C 1
ATOM 1449 O O . GLN A 1 185 ? 25.016 -1.416 -14.542 1.00 85.81 185 GLN A O 1
ATOM 1454 N N . TYR A 1 186 ? 23.370 0.051 -15.014 1.00 89.00 186 TYR A N 1
ATOM 1455 C CA . TYR A 1 186 ? 22.554 -0.811 -15.850 1.00 89.00 186 TYR A CA 1
ATOM 1456 C C . TYR A 1 186 ? 22.139 -0.031 -17.090 1.00 89.00 186 TYR A C 1
ATOM 1458 O O . TYR A 1 186 ? 22.110 1.201 -17.076 1.00 89.00 186 TYR A O 1
ATOM 1466 N N . ASP A 1 187 ? 21.824 -0.753 -18.152 1.00 88.50 187 ASP A N 1
ATOM 1467 C CA . ASP A 1 187 ? 21.369 -0.194 -19.413 1.00 88.50 187 ASP A CA 1
ATOM 1468 C C . ASP A 1 187 ? 19.933 -0.676 -19.658 1.00 88.50 187 ASP A C 1
ATOM 1470 O O . ASP A 1 187 ? 19.678 -1.874 -19.761 1.00 88.50 187 ASP A O 1
ATOM 1474 N N . LEU A 1 188 ? 18.979 0.252 -19.733 1.00 90.00 188 LEU A N 1
ATOM 1475 C CA . LEU A 1 188 ? 17.636 -0.035 -20.235 1.00 90.00 188 LEU A CA 1
ATOM 1476 C C . LEU A 1 188 ? 17.699 -0.029 -21.760 1.00 90.00 188 LEU A C 1
ATOM 1478 O O . LEU A 1 188 ? 18.013 1.004 -22.356 1.00 90.00 188 LEU A O 1
ATOM 1482 N N . VAL A 1 189 ? 17.415 -1.163 -22.390 1.00 88.75 189 VAL A N 1
ATOM 1483 C CA . VAL A 1 189 ? 17.454 -1.285 -23.850 1.00 88.75 189 VAL A CA 1
ATOM 1484 C C . VAL A 1 189 ? 16.166 -0.728 -24.444 1.00 88.75 189 VAL A C 1
ATOM 1486 O O . VAL A 1 189 ? 15.077 -1.190 -24.112 1.00 88.75 189 VAL A O 1
ATOM 1489 N N . VAL A 1 190 ? 16.298 0.272 -25.322 1.00 86.00 190 VAL A N 1
ATOM 1490 C CA . VAL A 1 190 ? 15.163 1.011 -25.912 1.00 86.00 190 VAL A CA 1
ATOM 1491 C C . VAL A 1 190 ? 15.090 0.919 -27.438 1.00 86.00 190 VAL A C 1
ATOM 1493 O O . VAL A 1 190 ? 14.131 1.403 -28.032 1.00 86.00 190 VAL A O 1
ATOM 1496 N N . GLY A 1 191 ? 16.076 0.297 -28.089 1.00 81.12 191 GLY A N 1
ATOM 1497 C CA . GLY A 1 191 ? 16.080 0.120 -29.540 1.00 81.12 191 GLY A CA 1
ATOM 1498 C C . GLY A 1 191 ? 17.428 -0.325 -30.099 1.00 81.12 191 GLY A C 1
ATOM 1499 O O . GLY A 1 191 ? 18.410 -0.448 -29.373 1.00 81.12 191 GLY A O 1
ATOM 1500 N N . SER A 1 192 ? 17.471 -0.579 -31.405 1.00 78.06 192 SER A N 1
ATOM 1501 C CA . SER A 1 192 ? 18.702 -0.899 -32.152 1.00 78.06 192 SER A CA 1
ATOM 1502 C C . SER A 1 192 ? 18.664 -0.458 -33.622 1.00 78.06 192 SER A C 1
ATOM 1504 O O . SER A 1 192 ? 19.641 -0.622 -34.347 1.00 78.06 192 SER A O 1
ATOM 1506 N N . ALA A 1 193 ? 17.536 0.081 -34.097 1.00 70.50 193 ALA A N 1
ATOM 1507 C CA . ALA A 1 193 ? 17.361 0.433 -35.501 1.00 70.50 193 ALA A CA 1
ATOM 1508 C C . ALA A 1 193 ? 18.105 1.729 -35.843 1.00 70.50 193 ALA A C 1
ATOM 1510 O O . ALA A 1 193 ? 17.885 2.760 -35.205 1.00 70.50 193 ALA A O 1
ATOM 1511 N N . ALA A 1 194 ? 18.976 1.677 -36.855 1.00 62.38 194 ALA A N 1
ATOM 1512 C CA . ALA A 1 194 ? 19.689 2.848 -37.359 1.00 62.38 194 ALA A CA 1
ATOM 1513 C C . ALA A 1 194 ? 18.713 3.855 -37.993 1.00 62.38 194 ALA A C 1
ATOM 1515 O O . ALA A 1 194 ? 17.785 3.436 -38.688 1.00 62.38 194 ALA A O 1
ATOM 1516 N N . PRO A 1 195 ? 18.914 5.170 -37.797 1.00 60.53 195 PRO A N 1
ATOM 1517 C CA . PRO A 1 195 ? 18.130 6.173 -38.509 1.00 60.53 195 PRO A CA 1
ATOM 1518 C C . PRO A 1 195 ? 18.345 6.078 -40.026 1.00 60.53 195 PRO A C 1
ATOM 1520 O O . PRO A 1 195 ? 19.451 5.803 -40.497 1.00 60.53 195 PRO A O 1
ATOM 1523 N N . GLU A 1 196 ? 17.293 6.336 -40.805 1.00 56.66 196 GLU A N 1
ATOM 1524 C CA . GLU A 1 196 ? 17.389 6.432 -42.263 1.00 56.66 196 GLU A CA 1
ATOM 1525 C C . GLU A 1 196 ? 18.103 7.737 -42.667 1.00 56.66 196 GLU A C 1
ATOM 1527 O O . GLU A 1 196 ? 17.615 8.830 -42.390 1.00 56.66 196 GLU A O 1
ATOM 1532 N N . GLY A 1 197 ? 19.261 7.650 -43.337 1.00 59.50 197 GLY A N 1
ATOM 1533 C CA . GLY A 1 197 ? 19.962 8.827 -43.877 1.00 59.50 197 GLY A CA 1
ATOM 1534 C C . GLY A 1 197 ? 21.493 8.740 -43.862 1.00 59.50 197 GLY A C 1
ATOM 1535 O O . GLY A 1 197 ? 22.083 7.843 -43.267 1.00 59.50 197 GLY A O 1
ATOM 1536 N N . LYS A 1 198 ? 22.162 9.674 -44.561 1.00 55.22 198 LYS A N 1
ATOM 1537 C CA . LYS A 1 198 ? 23.638 9.721 -44.683 1.00 55.22 198 LYS A CA 1
ATOM 1538 C C . LYS A 1 198 ? 24.357 10.339 -43.472 1.00 55.22 198 LYS A C 1
ATOM 1540 O O . LYS A 1 198 ? 25.576 10.189 -43.381 1.00 55.22 198 LYS A O 1
ATOM 1545 N N . ASP A 1 199 ? 23.641 10.974 -42.543 1.00 55.50 199 ASP A N 1
ATOM 1546 C CA . ASP A 1 199 ? 24.221 11.516 -41.311 1.00 55.50 199 ASP A CA 1
ATOM 1547 C C . ASP A 1 199 ? 24.248 10.451 -40.208 1.00 55.50 199 ASP A C 1
ATOM 1549 O O . ASP A 1 199 ? 23.279 10.192 -39.504 1.00 55.50 199 ASP A O 1
ATOM 1553 N N . LYS A 1 200 ? 25.412 9.807 -40.080 1.00 51.72 200 LYS A N 1
ATOM 1554 C CA . LYS A 1 200 ? 25.711 8.704 -39.155 1.00 51.72 200 LYS A CA 1
ATOM 1555 C C . LYS A 1 200 ? 25.918 9.166 -37.707 1.00 51.72 200 LYS A C 1
ATOM 1557 O O . LYS A 1 200 ? 26.885 8.755 -37.064 1.00 51.72 200 LYS A O 1
ATOM 1562 N N . LYS A 1 201 ? 25.060 10.046 -37.190 1.00 51.41 201 LYS A N 1
ATOM 1563 C CA . LYS A 1 201 ? 24.972 10.242 -35.741 1.00 51.41 201 LYS A CA 1
ATOM 1564 C C . LYS A 1 201 ? 23.827 9.377 -35.211 1.00 51.41 201 LYS A C 1
ATOM 1566 O O . LYS A 1 201 ? 22.770 9.326 -35.829 1.00 51.41 201 LYS A O 1
ATOM 1571 N N . PRO A 1 202 ? 24.031 8.646 -34.115 1.00 50.75 202 PRO A N 1
ATOM 1572 C CA . PRO A 1 202 ? 23.033 7.723 -33.604 1.00 50.75 202 PRO A CA 1
ATOM 1573 C C . PRO A 1 202 ? 21.807 8.478 -33.059 1.00 50.75 202 PRO A C 1
ATOM 1575 O O . PRO A 1 202 ? 21.797 8.910 -31.912 1.00 50.75 202 PRO A O 1
ATOM 1578 N N . HIS A 1 203 ? 20.761 8.617 -33.885 1.00 53.88 203 HIS A N 1
ATOM 1579 C CA . HIS A 1 203 ? 19.423 9.135 -33.524 1.00 53.88 203 HIS A CA 1
ATOM 1580 C C . HIS A 1 203 ? 18.538 8.081 -32.822 1.00 53.88 203 HIS A C 1
ATOM 1582 O O . HIS A 1 203 ? 17.321 8.205 -32.722 1.00 53.88 203 HIS A O 1
ATOM 1588 N N . TYR A 1 204 ? 19.164 7.033 -32.299 1.00 56.78 204 TYR A N 1
ATOM 1589 C CA . TYR A 1 204 ? 18.612 5.989 -31.437 1.00 56.78 204 TYR A CA 1
ATOM 1590 C C . TYR A 1 204 ? 17.771 6.514 -30.261 1.00 56.78 204 TYR A C 1
ATOM 1592 O O . TYR A 1 204 ? 16.791 5.901 -29.842 1.00 56.78 204 TYR A O 1
ATOM 1600 N N . SER A 1 205 ? 18.150 7.680 -29.745 1.00 63.88 205 SER A N 1
ATOM 1601 C CA . SER A 1 205 ? 17.470 8.398 -28.676 1.00 63.88 205 SER A CA 1
ATOM 1602 C C . SER A 1 205 ? 16.140 9.020 -29.093 1.00 63.88 205 SER A C 1
ATOM 1604 O O . SER A 1 205 ? 15.238 9.119 -28.266 1.00 63.88 205 SER A O 1
ATOM 1606 N N . GLU A 1 206 ? 15.984 9.436 -30.350 1.00 71.19 206 GLU A N 1
ATOM 1607 C CA . GLU A 1 206 ? 14.824 10.220 -30.783 1.00 71.19 206 GLU A CA 1
ATOM 1608 C C . GLU A 1 206 ? 13.546 9.394 -30.810 1.00 71.19 206 GLU A C 1
ATOM 1610 O O . GLU A 1 206 ? 12.510 9.883 -30.380 1.00 71.19 206 GLU A O 1
ATOM 1615 N N . ALA A 1 207 ? 13.601 8.130 -31.238 1.00 75.06 207 ALA A N 1
ATOM 1616 C CA . ALA A 1 207 ? 12.429 7.255 -31.219 1.00 75.06 207 ALA A CA 1
ATOM 1617 C C . ALA A 1 207 ? 11.890 7.063 -29.790 1.00 75.06 207 ALA A C 1
ATOM 1619 O O . ALA A 1 207 ? 10.686 7.188 -29.556 1.00 75.06 207 ALA A O 1
ATOM 1620 N N . PHE A 1 208 ? 12.785 6.840 -28.823 1.00 80.31 208 PHE A N 1
ATOM 1621 C CA . PHE A 1 208 ? 12.415 6.727 -27.415 1.00 80.31 208 PHE A CA 1
ATOM 1622 C C . PHE A 1 208 ? 11.869 8.052 -26.866 1.00 80.31 208 PHE A C 1
ATOM 1624 O O . PHE A 1 208 ? 10.771 8.075 -26.315 1.00 80.31 208 PHE A O 1
ATOM 1631 N N . LEU A 1 209 ? 12.579 9.164 -27.082 1.00 80.75 209 LEU A N 1
ATOM 1632 C CA . LEU A 1 209 ? 12.164 10.507 -26.659 1.00 80.75 209 LEU A CA 1
ATOM 1633 C C . LEU A 1 209 ? 10.811 10.921 -27.266 1.00 80.75 209 LEU A C 1
ATOM 1635 O O . LEU A 1 209 ? 9.964 11.484 -26.570 1.00 80.75 209 LEU A O 1
ATOM 1639 N N . ASN A 1 210 ? 10.566 10.570 -28.530 1.00 82.19 210 ASN A N 1
ATOM 1640 C CA . ASN A 1 210 ? 9.285 10.769 -29.202 1.00 82.19 210 ASN A CA 1
ATOM 1641 C C . ASN A 1 210 ? 8.188 9.900 -28.580 1.00 82.19 210 ASN A C 1
ATOM 1643 O O . ASN A 1 210 ? 7.086 10.397 -28.363 1.00 82.19 210 ASN A O 1
ATOM 1647 N N . SER A 1 211 ? 8.484 8.637 -28.243 1.00 81.75 211 SER A N 1
ATOM 1648 C CA . SER A 1 211 ? 7.503 7.740 -27.616 1.00 81.75 211 SER A CA 1
ATOM 1649 C C . SER A 1 211 ? 7.040 8.230 -26.239 1.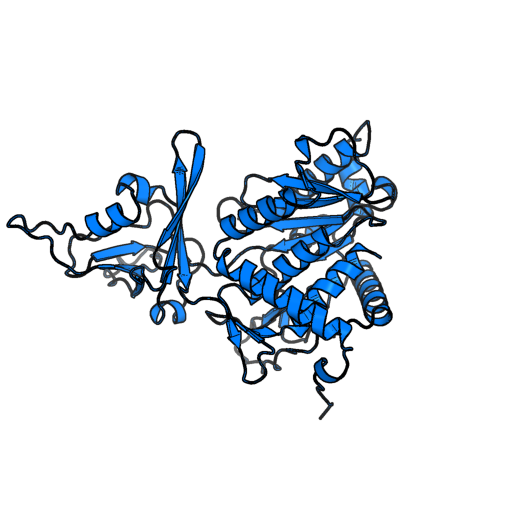00 81.75 211 SER A C 1
ATOM 1651 O O . SER A 1 211 ? 5.863 8.105 -25.915 1.00 81.75 211 SER A O 1
ATOM 1653 N N . ILE A 1 212 ? 7.928 8.865 -25.463 1.00 81.31 212 ILE A N 1
ATOM 1654 C CA . ILE A 1 212 ? 7.579 9.486 -24.173 1.00 81.31 212 ILE A CA 1
ATOM 1655 C C . ILE A 1 212 ? 7.099 10.941 -24.304 1.00 81.31 212 ILE A C 1
ATOM 1657 O O . ILE A 1 212 ? 6.636 11.528 -23.324 1.00 81.31 212 ILE A O 1
ATOM 1661 N N . GLY A 1 213 ? 7.224 11.556 -25.485 1.00 82.50 213 GLY A N 1
ATOM 1662 C CA . GLY A 1 213 ? 6.900 12.967 -25.702 1.00 82.50 213 GLY A CA 1
ATOM 1663 C C . GLY A 1 213 ? 7.718 13.917 -24.818 1.00 82.50 213 GLY A C 1
ATOM 1664 O O . GLY A 1 213 ? 7.159 14.847 -24.220 1.00 82.50 213 GLY A O 1
ATOM 1665 N N . MET A 1 214 ? 9.024 13.660 -24.688 1.00 82.25 214 MET A N 1
ATOM 1666 C CA . MET A 1 214 ? 9.950 14.457 -23.876 1.00 82.25 214 MET A CA 1
ATOM 1667 C C . MET A 1 214 ? 11.237 14.766 -24.627 1.00 82.25 214 MET A C 1
ATOM 1669 O O . MET A 1 214 ? 11.732 13.968 -25.412 1.00 82.25 214 MET A O 1
ATOM 1673 N N . THR A 1 215 ? 11.835 15.906 -24.309 1.00 83.38 215 THR A N 1
ATOM 1674 C CA . THR A 1 215 ? 13.231 16.196 -24.648 1.00 83.38 215 THR A CA 1
ATOM 1675 C C . THR A 1 215 ? 14.188 15.455 -23.709 1.00 83.38 215 THR A C 1
ATOM 1677 O O . THR A 1 215 ? 13.832 15.100 -22.587 1.00 83.38 215 THR A O 1
ATOM 1680 N N . GLU A 1 216 ? 15.451 15.291 -24.107 1.00 79.25 216 GLU A N 1
ATOM 1681 C CA . GLU A 1 216 ? 16.490 14.717 -23.235 1.00 79.25 216 GLU A CA 1
ATOM 1682 C C . GLU A 1 216 ? 16.651 15.503 -21.919 1.00 79.25 216 GLU A C 1
ATOM 1684 O O . GLU A 1 216 ? 16.860 14.931 -20.847 1.00 79.25 216 GLU A O 1
ATOM 1689 N N . LYS A 1 217 ? 16.506 16.833 -21.966 1.00 80.19 217 LYS A N 1
ATOM 1690 C CA . LYS A 1 217 ? 16.547 17.679 -20.766 1.00 80.19 217 LYS A CA 1
ATOM 1691 C C . LYS A 1 217 ? 15.383 17.383 -19.818 1.00 80.19 217 LYS A C 1
ATOM 1693 O O . LYS A 1 217 ? 15.584 17.379 -18.607 1.00 80.19 217 LYS A O 1
ATOM 1698 N N . GLU A 1 218 ? 14.190 17.150 -20.356 1.00 80.00 218 GLU A N 1
ATOM 1699 C CA . GLU A 1 218 ? 13.012 16.793 -19.560 1.00 80.00 218 GLU A CA 1
ATOM 1700 C C . GLU A 1 218 ? 13.123 15.377 -18.995 1.00 80.00 218 GLU A C 1
ATOM 1702 O O . GLU A 1 218 ? 12.827 15.186 -17.817 1.00 80.00 218 GLU A O 1
ATOM 1707 N N . LEU A 1 219 ? 13.640 14.421 -19.775 1.00 79.31 219 LEU A N 1
ATOM 1708 C CA . LEU A 1 219 ? 13.938 13.060 -19.319 1.00 79.31 219 LEU A CA 1
ATOM 1709 C C . LEU A 1 219 ? 14.882 13.066 -18.108 1.00 79.31 219 LEU A C 1
ATOM 1711 O O . LEU A 1 219 ? 14.636 12.379 -17.123 1.00 79.31 219 LEU A O 1
ATOM 1715 N N . ASN A 1 220 ? 15.916 13.911 -18.138 1.00 77.38 220 ASN A N 1
ATOM 1716 C CA . ASN A 1 220 ? 16.857 14.086 -17.027 1.00 77.38 220 ASN A CA 1
ATOM 1717 C C . ASN A 1 220 ? 16.216 14.624 -15.734 1.00 77.38 220 ASN A C 1
ATOM 1719 O O . ASN A 1 220 ? 16.805 14.490 -14.657 1.00 77.38 220 ASN A O 1
ATOM 1723 N N . SER A 1 221 ? 15.049 15.264 -15.839 1.00 77.50 221 SER A N 1
ATOM 1724 C CA . SER A 1 221 ? 14.274 15.793 -14.710 1.00 77.50 221 SER A CA 1
ATOM 1725 C C . SER A 1 221 ? 13.060 14.942 -14.332 1.00 77.50 221 SER A C 1
ATOM 1727 O O . SER A 1 221 ? 12.416 15.238 -13.330 1.00 77.50 221 SER A O 1
ATOM 1729 N N . ALA A 1 222 ? 12.733 13.919 -15.123 1.00 81.94 222 ALA A N 1
ATOM 1730 C CA . ALA A 1 222 ? 11.638 13.005 -14.838 1.00 81.94 222 ALA A CA 1
ATOM 1731 C C . ALA A 1 222 ? 12.082 11.925 -13.843 1.00 81.94 222 ALA A C 1
ATOM 1733 O O . ALA A 1 222 ? 13.237 11.493 -13.846 1.00 81.94 222 ALA A O 1
ATOM 1734 N N . THR A 1 223 ? 11.141 11.459 -13.028 1.00 85.62 223 THR A N 1
ATOM 1735 C CA . THR A 1 223 ? 11.294 10.223 -12.259 1.00 85.62 223 THR A CA 1
ATOM 1736 C C . THR A 1 223 ? 10.773 9.082 -13.115 1.00 85.62 223 THR A C 1
ATOM 1738 O O . THR A 1 223 ? 9.638 9.140 -13.588 1.00 85.62 223 THR A O 1
ATOM 1741 N N . LEU A 1 224 ? 11.584 8.046 -13.321 1.00 88.69 224 LEU A N 1
ATOM 1742 C CA . LEU A 1 224 ? 11.160 6.832 -14.015 1.00 88.69 224 LEU A CA 1
ATOM 1743 C C . LEU A 1 224 ? 11.200 5.659 -13.049 1.00 88.69 224 LEU A C 1
ATOM 1745 O O . LEU A 1 224 ? 12.151 5.509 -12.287 1.00 88.69 224 LEU A O 1
ATOM 1749 N N . SER A 1 225 ? 10.191 4.808 -13.117 1.00 91.94 225 SER A N 1
ATOM 1750 C CA . SER A 1 225 ? 10.150 3.512 -12.461 1.00 91.94 225 SER A CA 1
ATOM 1751 C C . SER A 1 225 ? 10.041 2.428 -13.512 1.00 91.94 225 SER A C 1
ATOM 1753 O O . SER A 1 225 ? 9.144 2.463 -14.353 1.00 91.94 225 SER A O 1
ATOM 1755 N N . LEU A 1 226 ? 10.953 1.465 -13.458 1.00 93.19 226 LEU A N 1
ATOM 1756 C CA . LEU A 1 226 ? 10.825 0.232 -14.216 1.00 93.19 226 LEU A CA 1
ATOM 1757 C C . LEU A 1 226 ? 10.055 -0.765 -13.364 1.00 93.19 226 LEU A C 1
ATOM 1759 O O . LEU A 1 226 ? 10.345 -0.944 -12.176 1.00 93.19 226 LEU A O 1
ATOM 1763 N N . VAL A 1 227 ? 9.072 -1.399 -13.988 1.00 93.19 227 VAL A N 1
ATOM 1764 C CA . VAL A 1 227 ? 8.183 -2.387 -13.371 1.00 93.19 227 VAL A CA 1
ATOM 1765 C C . VAL A 1 227 ? 8.024 -3.575 -14.315 1.00 93.19 227 VAL A C 1
ATOM 1767 O O . VAL A 1 227 ? 8.194 -3.404 -15.519 1.00 93.19 227 VAL A O 1
ATOM 1770 N N . PRO A 1 228 ? 7.697 -4.780 -13.833 1.00 92.00 228 PRO A N 1
ATOM 1771 C CA . PRO A 1 228 ? 7.389 -5.901 -14.711 1.00 92.00 228 PRO A CA 1
ATOM 1772 C C . PRO A 1 228 ? 6.207 -5.588 -15.635 1.00 92.00 228 PRO A C 1
ATOM 1774 O O . PRO A 1 228 ? 5.144 -5.154 -15.174 1.00 92.00 228 PRO A O 1
ATOM 1777 N N . ALA A 1 229 ? 6.355 -5.906 -16.921 1.00 92.38 229 ALA A N 1
ATOM 1778 C CA . ALA A 1 229 ? 5.290 -5.732 -17.911 1.00 92.38 229 ALA A CA 1
ATOM 1779 C C . ALA A 1 229 ? 4.148 -6.755 -17.765 1.00 92.38 229 ALA A C 1
ATOM 1781 O O . ALA A 1 229 ? 3.077 -6.625 -18.358 1.00 92.38 229 ALA A O 1
ATOM 1782 N N . SER A 1 230 ? 4.349 -7.796 -16.953 1.00 89.56 230 SER A N 1
ATOM 1783 C CA . SER A 1 230 ? 3.340 -8.823 -16.700 1.00 89.56 230 SER A CA 1
ATOM 1784 C C . SER A 1 230 ? 2.067 -8.243 -16.076 1.00 89.56 230 SER A C 1
ATOM 1786 O O . SER A 1 230 ? 2.119 -7.526 -15.074 1.00 89.56 230 SER A O 1
ATOM 1788 N N . MET A 1 231 ? 0.914 -8.630 -16.623 1.00 91.62 231 MET A N 1
ATOM 1789 C CA . MET A 1 231 ? -0.393 -8.318 -16.042 1.00 91.62 231 MET A CA 1
ATOM 1790 C C . MET A 1 231 ? -0.723 -9.264 -14.881 1.00 91.62 231 MET A C 1
ATOM 1792 O O . MET A 1 231 ? -0.424 -10.460 -14.977 1.00 91.62 231 MET A O 1
ATOM 1796 N N . PRO A 1 232 ? -1.377 -8.768 -13.815 1.00 93.69 232 PRO A N 1
ATOM 1797 C CA . PRO A 1 232 ? -1.821 -9.615 -12.721 1.00 93.69 232 PRO A CA 1
ATOM 1798 C C . PRO A 1 232 ? -2.908 -10.585 -13.194 1.00 93.69 232 PRO A C 1
ATOM 1800 O O . PRO A 1 232 ? -3.776 -10.217 -13.987 1.00 93.69 232 PRO A O 1
ATOM 1803 N N . ASN A 1 233 ? -2.865 -11.822 -12.704 1.00 93.56 233 ASN A N 1
ATOM 1804 C CA . ASN A 1 233 ? -3.782 -12.896 -13.081 1.00 93.56 233 ASN A CA 1
ATOM 1805 C C . ASN A 1 233 ? -4.022 -13.858 -11.917 1.00 93.56 233 ASN A C 1
ATOM 1807 O O . ASN A 1 233 ? -3.301 -13.866 -10.920 1.00 93.56 233 ASN A O 1
ATOM 1811 N N . GLU A 1 234 ? -5.037 -14.701 -12.056 1.00 94.75 234 GLU A N 1
ATOM 1812 C CA . GLU A 1 234 ? -5.235 -15.824 -11.145 1.00 94.75 234 GLU A CA 1
ATOM 1813 C C . GLU A 1 234 ? -4.263 -16.961 -11.455 1.00 94.75 234 GLU A C 1
ATOM 1815 O O . GLU A 1 234 ? -3.905 -17.190 -12.610 1.00 94.75 234 GLU A O 1
ATOM 1820 N N . MET A 1 235 ? -3.868 -17.691 -10.415 1.00 89.25 235 MET A N 1
ATOM 1821 C CA . MET A 1 235 ? -2.883 -18.766 -10.494 1.00 89.25 235 MET A CA 1
ATOM 1822 C C . MET A 1 235 ? -3.371 -20.040 -9.803 1.00 89.25 235 MET A C 1
ATOM 1824 O O . MET A 1 235 ? -4.208 -20.002 -8.899 1.00 89.25 235 MET A O 1
ATOM 1828 N N . GLY A 1 236 ? -2.790 -21.167 -10.223 1.00 87.88 236 GLY A N 1
ATOM 1829 C CA . GLY A 1 236 ? -3.157 -22.509 -9.773 1.00 87.88 236 GLY A CA 1
ATOM 1830 C C . GLY A 1 236 ? -4.340 -23.086 -10.552 1.00 87.88 236 GLY A C 1
ATOM 1831 O O . GLY A 1 236 ? -5.209 -22.354 -11.022 1.00 87.88 236 GLY A O 1
ATOM 1832 N N . SER A 1 237 ? -4.392 -24.413 -10.684 1.00 91.06 237 SER A N 1
ATOM 1833 C CA . SER A 1 237 ? -5.482 -25.104 -11.396 1.00 91.06 237 SER A CA 1
ATOM 1834 C C . SER A 1 237 ? -6.858 -24.864 -10.766 1.00 91.06 237 SER A C 1
ATOM 1836 O O . SER A 1 237 ? -7.872 -24.964 -11.447 1.00 91.06 237 SER A O 1
ATOM 1838 N N . ASP A 1 238 ? -6.889 -24.533 -9.475 1.00 90.81 238 ASP A N 1
ATOM 1839 C CA . ASP A 1 238 ? -8.093 -24.178 -8.722 1.00 90.81 238 ASP A CA 1
ATOM 1840 C C . ASP A 1 238 ? -8.372 -22.664 -8.693 1.00 90.81 238 ASP A C 1
ATOM 1842 O O . ASP A 1 238 ? -9.373 -22.237 -8.119 1.00 90.81 238 ASP A O 1
ATOM 1846 N N . ARG A 1 239 ? -7.501 -21.848 -9.309 1.00 93.25 239 ARG A N 1
ATOM 1847 C CA . ARG A 1 239 ? -7.586 -20.379 -9.357 1.00 93.25 239 ARG A CA 1
ATOM 1848 C C . ARG A 1 239 ? -7.681 -19.744 -7.961 1.00 93.25 239 ARG A C 1
ATOM 1850 O O . ARG A 1 239 ? -8.276 -18.676 -7.805 1.00 93.25 239 ARG A O 1
ATOM 1857 N N . SER A 1 240 ? -7.128 -20.389 -6.932 1.00 88.62 240 SER A N 1
ATOM 1858 C CA . SER A 1 240 ? -7.186 -19.932 -5.534 1.00 88.62 240 SER A CA 1
ATOM 1859 C C . SER A 1 240 ? -6.162 -18.840 -5.194 1.00 88.62 240 SER A C 1
ATOM 1861 O O . SER A 1 240 ? -6.233 -18.233 -4.119 1.00 88.62 240 SER A O 1
ATOM 1863 N N . LEU A 1 241 ? -5.228 -18.569 -6.110 1.00 89.69 241 LEU A N 1
ATOM 1864 C CA . LEU A 1 241 ? -4.156 -17.591 -5.959 1.00 89.69 241 LEU A CA 1
ATOM 1865 C C . LEU A 1 241 ? -4.321 -16.424 -6.942 1.00 89.69 241 LEU A C 1
ATOM 1867 O O . LEU A 1 241 ? -4.937 -16.565 -7.996 1.00 89.69 241 LEU A O 1
ATOM 1871 N N . ILE A 1 242 ? -3.721 -15.286 -6.609 1.00 92.06 242 ILE A N 1
ATOM 1872 C CA . ILE A 1 242 ? -3.532 -14.115 -7.471 1.00 92.06 242 ILE A CA 1
ATOM 1873 C C . ILE A 1 242 ? -2.035 -13.855 -7.559 1.00 92.06 242 ILE A C 1
ATOM 1875 O O . ILE A 1 242 ? -1.372 -13.783 -6.532 1.00 92.06 242 ILE A O 1
ATOM 1879 N N . GLN A 1 243 ? -1.497 -13.688 -8.757 1.00 90.06 243 GLN A N 1
ATOM 1880 C CA . GLN A 1 243 ? -0.116 -13.274 -8.970 1.00 90.06 243 GLN A CA 1
ATOM 1881 C C . GLN A 1 243 ? -0.083 -11.939 -9.695 1.00 90.06 243 GLN A C 1
ATOM 1883 O O . GLN A 1 243 ? -0.874 -11.702 -10.603 1.00 90.06 243 GLN A O 1
ATOM 1888 N N . GLY A 1 244 ? 0.858 -11.085 -9.312 1.00 90.44 244 GLY A N 1
ATOM 1889 C CA . GLY A 1 244 ? 1.120 -9.821 -9.982 1.00 90.44 244 GLY A CA 1
ATOM 1890 C C . GLY A 1 244 ? 2.302 -9.103 -9.353 1.00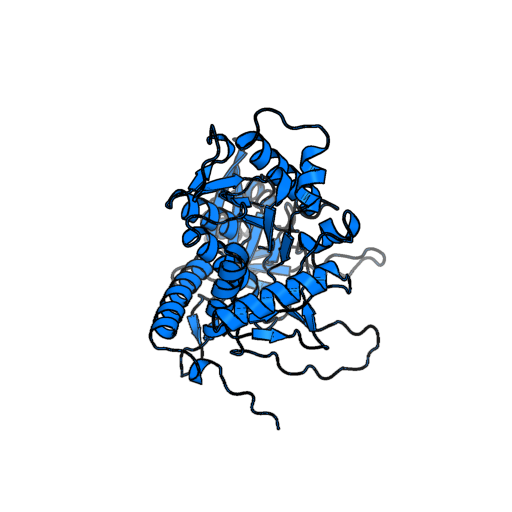 90.44 244 GLY A C 1
ATOM 1891 O O . GLY A 1 244 ? 2.702 -9.410 -8.228 1.00 90.44 244 GLY A O 1
ATOM 1892 N N . PHE A 1 245 ? 2.860 -8.134 -10.072 1.00 90.81 245 PHE A N 1
ATOM 1893 C CA . PHE A 1 245 ? 3.825 -7.222 -9.472 1.00 90.81 245 PHE A CA 1
ATOM 1894 C C . PHE A 1 245 ? 3.169 -6.453 -8.319 1.00 90.81 245 PHE A C 1
ATOM 1896 O O . PHE A 1 245 ? 2.036 -5.992 -8.447 1.00 90.81 245 PHE A O 1
ATOM 1903 N N . GLY A 1 246 ? 3.859 -6.359 -7.182 1.00 87.75 246 GLY A N 1
ATOM 1904 C CA . GLY A 1 246 ? 3.333 -5.685 -5.997 1.00 87.75 246 GLY A CA 1
ATOM 1905 C C . GLY A 1 246 ? 2.218 -6.437 -5.262 1.00 87.75 246 GLY A C 1
ATOM 1906 O O . GLY A 1 246 ? 1.685 -5.909 -4.293 1.00 87.75 246 GLY A O 1
ATOM 1907 N N . ALA A 1 247 ? 1.815 -7.644 -5.688 1.00 88.88 247 ALA A N 1
ATOM 1908 C CA . ALA A 1 247 ? 0.652 -8.328 -5.109 1.00 88.88 247 ALA A CA 1
ATOM 1909 C C . ALA A 1 247 ? 0.800 -8.581 -3.600 1.00 88.88 247 ALA A C 1
ATOM 1911 O O . ALA A 1 247 ? -0.166 -8.483 -2.847 1.00 88.88 247 ALA A O 1
ATOM 1912 N N . ARG A 1 248 ? 2.013 -8.882 -3.141 1.00 83.06 248 ARG A N 1
ATOM 1913 C CA . ARG A 1 248 ? 2.326 -9.075 -1.723 1.00 83.06 248 ARG A CA 1
ATOM 1914 C C . ARG A 1 248 ? 2.226 -7.773 -0.928 1.00 83.06 248 ARG A C 1
ATOM 1916 O O . ARG A 1 248 ? 1.580 -7.751 0.116 1.00 83.06 248 ARG A O 1
ATOM 1923 N N . GLU A 1 249 ? 2.864 -6.722 -1.424 1.00 85.31 249 GLU A N 1
ATOM 1924 C CA . GLU A 1 249 ? 2.994 -5.409 -0.792 1.00 85.31 249 GLU A CA 1
ATOM 1925 C C . GLU A 1 249 ? 1.639 -4.688 -0.752 1.00 85.31 249 GLU A C 1
ATOM 1927 O O . GLU A 1 249 ? 1.260 -4.087 0.251 1.00 85.31 249 GLU A O 1
ATOM 1932 N N . LEU A 1 250 ? 0.864 -4.814 -1.831 1.00 91.12 250 LEU A N 1
ATOM 1933 C CA . LEU A 1 250 ? -0.390 -4.101 -2.044 1.00 91.12 250 LEU A CA 1
ATOM 1934 C C . LEU A 1 250 ? -1.628 -4.831 -1.523 1.00 91.12 250 LEU A C 1
ATOM 1936 O O . LEU A 1 250 ? -2.689 -4.217 -1.420 1.00 91.12 250 LEU A O 1
ATOM 1940 N N . LEU A 1 251 ? -1.534 -6.110 -1.154 1.00 90.88 251 LEU A N 1
ATOM 1941 C CA . LEU A 1 251 ? -2.636 -6.824 -0.503 1.00 90.88 251 LEU A CA 1
ATOM 1942 C C . LEU A 1 251 ? -3.121 -6.120 0.779 1.00 90.88 251 LEU A C 1
ATOM 1944 O O . LEU A 1 251 ? -4.321 -5.840 0.869 1.00 90.88 251 LEU A O 1
ATOM 1948 N N . PRO A 1 252 ? -2.255 -5.785 1.762 1.00 86.44 252 PRO A N 1
ATOM 1949 C CA . PRO A 1 252 ? -2.687 -5.048 2.952 1.00 86.44 252 PRO A CA 1
ATOM 1950 C C . PRO A 1 252 ? -3.190 -3.630 2.630 1.00 86.44 252 PRO A C 1
ATOM 1952 O O . PRO A 1 252 ? -4.122 -3.151 3.283 1.00 86.44 252 PRO A O 1
ATOM 1955 N N . VAL A 1 253 ? -2.640 -2.985 1.594 1.00 92.50 253 VAL A N 1
ATOM 1956 C CA . VAL A 1 253 ? -3.095 -1.675 1.089 1.00 92.50 253 VAL A CA 1
ATOM 1957 C C . VAL A 1 253 ? -4.530 -1.757 0.596 1.00 92.50 253 VAL A C 1
ATOM 1959 O O . VAL A 1 253 ? -5.401 -1.010 1.048 1.00 92.50 253 VAL A O 1
ATOM 1962 N N . TYR A 1 254 ? -4.802 -2.712 -0.286 1.00 95.88 254 TYR A N 1
ATOM 1963 C CA . TYR A 1 254 ? -6.121 -2.907 -0.856 1.00 95.88 254 TYR A CA 1
ATOM 1964 C C . TYR A 1 254 ? -7.147 -3.335 0.195 1.00 95.88 254 TYR A C 1
ATOM 1966 O O . TYR A 1 254 ? -8.265 -2.823 0.214 1.00 95.88 254 TYR A O 1
ATOM 1974 N N . ALA A 1 255 ? -6.763 -4.220 1.117 1.00 93.75 255 ALA A N 1
ATOM 1975 C CA . ALA A 1 255 ? -7.612 -4.633 2.230 1.00 93.75 255 ALA A CA 1
ATOM 1976 C C . ALA A 1 255 ? -7.996 -3.446 3.139 1.00 93.75 255 ALA A C 1
ATOM 1978 O O . ALA A 1 255 ? -9.150 -3.338 3.570 1.00 93.75 255 ALA A O 1
ATOM 1979 N N . SER A 1 256 ? -7.065 -2.515 3.376 1.00 94.31 256 SER A N 1
ATOM 1980 C CA . SER A 1 256 ? -7.321 -1.280 4.133 1.00 94.31 256 SER A CA 1
ATOM 1981 C C . SER A 1 256 ? -8.235 -0.319 3.373 1.00 94.31 256 SER A C 1
ATOM 1983 O O . SER A 1 256 ? -9.195 0.203 3.941 1.00 94.31 256 SER A O 1
ATOM 1985 N N . LEU A 1 257 ? -8.002 -0.137 2.069 1.00 97.06 257 LEU A N 1
ATOM 1986 C CA . LEU A 1 257 ? -8.872 0.656 1.198 1.00 97.06 257 LEU A CA 1
ATOM 1987 C C . LEU A 1 257 ? -10.301 0.096 1.171 1.00 97.06 257 LEU A C 1
ATOM 1989 O O . LEU A 1 257 ? -11.268 0.843 1.327 1.00 97.06 257 LEU A O 1
ATOM 1993 N N . LYS A 1 258 ? -10.445 -1.224 1.013 1.00 96.56 258 LYS A N 1
ATOM 1994 C CA . LYS A 1 258 ? -11.749 -1.892 1.015 1.00 96.56 258 LYS A CA 1
ATOM 1995 C C . LYS A 1 258 ? -12.458 -1.719 2.358 1.00 96.56 258 LYS A C 1
ATOM 1997 O O . LYS A 1 258 ? -13.650 -1.407 2.378 1.00 96.56 258 LYS A O 1
ATOM 2002 N N . THR A 1 259 ? -11.718 -1.830 3.463 1.00 95.25 259 THR A N 1
ATOM 2003 C CA . THR A 1 259 ? -12.243 -1.557 4.807 1.00 95.25 259 THR A CA 1
ATOM 2004 C C . THR A 1 259 ? -12.808 -0.143 4.904 1.00 95.25 259 THR A C 1
ATOM 2006 O O . THR A 1 259 ? -13.953 0.007 5.310 1.00 95.25 259 THR A O 1
ATOM 2009 N N . LEU A 1 260 ? -12.073 0.884 4.461 1.00 96.94 260 LEU A N 1
ATOM 2010 C CA . LEU A 1 260 ? -12.562 2.269 4.470 1.00 96.94 260 LEU A CA 1
ATOM 2011 C C . LEU A 1 260 ? -13.876 2.440 3.699 1.00 96.94 260 LEU A C 1
ATOM 2013 O O . LEU A 1 260 ? -14.780 3.134 4.165 1.00 96.94 260 LEU A O 1
ATOM 2017 N N . THR A 1 261 ? -14.009 1.795 2.536 1.00 95.19 261 THR A N 1
ATOM 2018 C CA . THR A 1 261 ? -15.251 1.883 1.753 1.00 95.19 261 THR A CA 1
ATOM 2019 C C . THR A 1 261 ? -16.440 1.231 2.466 1.00 95.19 261 THR A C 1
ATOM 2021 O O . THR A 1 261 ? -17.546 1.772 2.426 1.00 95.19 261 THR A O 1
ATOM 2024 N N . ASP A 1 262 ? -16.216 0.146 3.207 1.00 95.31 262 ASP A N 1
ATOM 2025 C CA . ASP A 1 262 ? -17.286 -0.596 3.890 1.00 95.31 262 ASP A CA 1
ATOM 2026 C C . ASP A 1 262 ? -17.577 -0.084 5.312 1.00 95.31 262 ASP A C 1
ATOM 2028 O O . ASP A 1 262 ? -18.641 -0.354 5.869 1.00 95.31 262 ASP A O 1
ATOM 2032 N N . LEU A 1 263 ? -16.661 0.686 5.903 1.00 94.88 263 LEU A N 1
ATOM 2033 C CA . LEU A 1 263 ? -16.745 1.148 7.286 1.00 94.88 263 LEU A CA 1
ATOM 2034 C C . LEU A 1 263 ? -17.728 2.311 7.448 1.00 94.88 263 LEU A C 1
ATOM 2036 O O . LEU A 1 263 ? -17.369 3.473 7.270 1.00 94.88 263 LEU A O 1
ATOM 2040 N N . THR A 1 264 ? -18.986 2.039 7.776 1.00 90.81 264 THR A N 1
ATOM 2041 C CA . THR A 1 264 ? -20.039 3.068 7.765 1.00 90.81 264 THR A CA 1
ATOM 2042 C C . THR A 1 264 ? -19.965 4.046 8.927 1.00 90.81 264 THR A C 1
ATOM 2044 O O . THR A 1 264 ? -19.886 5.248 8.690 1.00 90.81 264 THR A O 1
ATOM 2047 N N . ARG A 1 265 ? -20.006 3.553 10.166 1.00 94.06 265 ARG A N 1
ATOM 2048 C CA . ARG A 1 265 ? -20.128 4.376 11.375 1.00 94.06 265 ARG A CA 1
ATOM 2049 C C . ARG A 1 265 ? -19.399 3.707 12.552 1.00 94.06 265 ARG A C 1
ATOM 2051 O O . ARG A 1 265 ? -20.055 3.049 13.358 1.00 94.06 265 ARG A O 1
ATOM 2058 N N . PRO A 1 266 ? -18.062 3.817 12.621 1.00 95.31 266 PRO A N 1
ATOM 2059 C CA . PRO A 1 266 ? -17.276 3.189 13.680 1.00 95.31 266 PRO A CA 1
ATOM 2060 C C . PRO A 1 266 ? -17.498 3.870 15.039 1.00 95.31 266 PRO A C 1
ATOM 2062 O O . PRO A 1 266 ? -17.941 5.020 15.108 1.00 95.31 266 PRO A O 1
ATOM 2065 N N . GLU A 1 267 ? -17.178 3.168 16.130 1.00 94.56 267 GLU A N 1
ATOM 2066 C CA . GLU A 1 267 ? -17.187 3.766 17.471 1.00 94.56 267 GLU A CA 1
ATOM 2067 C C . GLU A 1 267 ? -16.049 4.789 17.608 1.00 94.56 267 GLU A C 1
ATOM 2069 O O . GLU A 1 267 ? -16.295 5.961 17.902 1.00 94.56 267 GLU A O 1
ATOM 2074 N N . ASP A 1 268 ? -14.815 4.355 17.351 1.00 93.94 268 ASP A N 1
ATOM 2075 C CA . ASP A 1 268 ? -13.628 5.210 17.324 1.00 93.94 268 ASP A CA 1
ATOM 2076 C C . ASP A 1 268 ? -13.465 5.854 15.943 1.00 93.94 268 ASP A C 1
ATOM 2078 O O . ASP A 1 268 ? -13.835 5.271 14.926 1.00 93.94 268 ASP A O 1
ATOM 2082 N N . THR A 1 269 ? -12.874 7.049 15.874 1.00 95.94 269 THR A N 1
ATOM 2083 C CA . THR A 1 269 ? -12.452 7.596 14.576 1.00 95.94 269 THR A CA 1
ATOM 2084 C C . THR A 1 269 ? -11.328 6.729 14.021 1.00 95.94 269 THR A C 1
ATOM 2086 O O . THR A 1 269 ? -10.277 6.586 14.652 1.00 95.94 269 THR A O 1
ATOM 2089 N N . VAL A 1 270 ? -11.559 6.152 12.841 1.00 96.81 270 VAL A N 1
ATOM 2090 C CA . VAL A 1 270 ? -10.607 5.267 12.164 1.00 96.81 270 VAL A CA 1
ATOM 2091 C C . VAL A 1 270 ? -9.839 6.058 11.120 1.00 96.81 270 VAL A C 1
ATOM 2093 O O . VAL A 1 270 ? -10.440 6.804 10.347 1.00 96.81 270 VAL A O 1
ATOM 2096 N N . VAL A 1 271 ? -8.522 5.873 11.078 1.00 96.31 271 VAL A N 1
ATOM 2097 C CA . VAL A 1 271 ? -7.619 6.547 10.142 1.00 96.31 271 VAL A CA 1
ATOM 2098 C C . VAL A 1 271 ? -6.665 5.526 9.548 1.00 96.31 271 VAL A C 1
ATOM 2100 O O . VAL A 1 271 ? -5.910 4.889 10.274 1.00 96.31 271 VAL A O 1
ATOM 2103 N N . VAL A 1 272 ? -6.659 5.391 8.229 1.00 95.75 272 VAL A N 1
ATOM 2104 C CA . VAL A 1 272 ? -5.614 4.683 7.494 1.00 95.75 272 VAL A CA 1
ATOM 2105 C C . VAL A 1 272 ? -4.628 5.711 6.963 1.00 95.75 272 VAL A C 1
ATOM 2107 O O . VAL A 1 272 ? -5.019 6.669 6.295 1.00 95.75 272 VAL A O 1
ATOM 2110 N N . ILE A 1 273 ? -3.347 5.502 7.245 1.00 94.12 273 ILE A N 1
ATOM 2111 C CA . ILE A 1 273 ? -2.260 6.313 6.706 1.00 94.12 273 ILE A CA 1
ATOM 2112 C C . ILE A 1 273 ? -1.479 5.437 5.735 1.00 94.12 273 ILE A C 1
ATOM 2114 O O . ILE A 1 273 ? -0.756 4.523 6.142 1.00 94.12 273 ILE A O 1
ATOM 2118 N N . PHE A 1 274 ? -1.654 5.725 4.450 1.00 93.88 274 PHE A N 1
ATOM 2119 C CA . PHE A 1 274 ? -0.920 5.112 3.357 1.00 93.88 274 PHE A CA 1
ATOM 2120 C C . PHE A 1 274 ? 0.387 5.881 3.168 1.00 93.88 274 PHE A C 1
ATOM 2122 O O . PHE A 1 274 ? 0.366 7.048 2.769 1.00 93.88 274 PHE A O 1
ATOM 2129 N N . HIS A 1 275 ? 1.510 5.256 3.511 1.00 90.12 275 HIS A N 1
ATOM 2130 C CA . HIS A 1 275 ? 2.800 5.934 3.611 1.00 90.12 275 HIS A CA 1
ATOM 2131 C C . HIS A 1 275 ? 3.891 5.263 2.778 1.00 90.12 275 HIS A C 1
ATOM 2133 O O . HIS A 1 275 ? 3.889 4.050 2.601 1.00 90.12 275 HIS A O 1
ATOM 2139 N N . THR A 1 276 ? 4.867 6.039 2.319 1.00 87.62 276 THR A N 1
ATOM 2140 C CA . THR A 1 276 ? 6.075 5.543 1.641 1.00 87.62 276 THR A CA 1
ATOM 2141 C C . THR A 1 276 ? 7.318 5.957 2.425 1.00 87.62 276 THR A C 1
ATOM 2143 O O . THR A 1 276 ? 7.274 6.872 3.244 1.00 87.62 276 THR A O 1
ATOM 2146 N N . GLN A 1 277 ? 8.426 5.250 2.229 1.00 81.25 277 GLN A N 1
ATOM 2147 C CA . GLN A 1 277 ? 9.751 5.595 2.752 1.00 81.25 277 GLN A CA 1
ATOM 2148 C C . GLN A 1 277 ? 10.729 6.000 1.649 1.00 81.25 277 GLN A C 1
ATOM 2150 O O . GLN A 1 277 ? 11.911 6.212 1.921 1.00 81.25 277 GLN A O 1
ATOM 2155 N N . LYS A 1 278 ? 10.266 6.092 0.403 1.00 81.38 278 LYS A N 1
ATOM 2156 C CA . LYS A 1 278 ? 11.095 6.436 -0.750 1.00 81.38 278 LYS A CA 1
ATOM 2157 C C . LYS A 1 278 ? 11.137 7.935 -1.002 1.00 81.38 278 LYS A C 1
ATOM 2159 O O . LYS A 1 278 ? 10.344 8.708 -0.466 1.00 81.38 278 LYS A O 1
ATOM 2164 N N . GLY A 1 279 ? 12.103 8.352 -1.819 1.00 76.38 279 GLY A N 1
ATOM 2165 C CA . GLY A 1 279 ? 12.258 9.747 -2.224 1.00 76.38 279 GLY A CA 1
ATOM 2166 C C . GLY A 1 279 ? 12.336 10.701 -1.027 1.00 76.38 279 GLY A C 1
ATOM 2167 O O . GLY A 1 279 ? 13.099 10.481 -0.080 1.00 76.38 279 GLY A O 1
ATOM 2168 N N . GLU A 1 280 ? 11.527 11.758 -1.057 1.00 68.12 280 GLU A N 1
ATOM 2169 C CA . GLU A 1 280 ? 11.478 12.789 -0.012 1.00 68.12 280 GLU A CA 1
ATOM 2170 C C . GLU A 1 280 ? 10.906 12.280 1.327 1.00 68.12 280 GLU A C 1
ATOM 2172 O O . GLU A 1 280 ? 11.178 12.878 2.373 1.00 68.12 280 GLU A O 1
ATOM 2177 N N . CYS A 1 281 ? 10.198 11.142 1.337 1.00 73.19 281 CYS A N 1
ATOM 2178 C CA . CYS A 1 281 ? 9.702 10.496 2.558 1.00 73.19 281 CYS A CA 1
ATOM 2179 C C . CYS A 1 281 ? 10.768 9.705 3.331 1.00 73.19 281 CYS A C 1
ATOM 2181 O O . CYS A 1 281 ? 10.537 9.322 4.476 1.00 73.19 281 CYS A O 1
ATOM 2183 N N . SER A 1 282 ? 11.956 9.481 2.758 1.00 73.69 282 SER A N 1
ATOM 2184 C CA . SER A 1 282 ? 13.042 8.703 3.392 1.00 73.69 282 SER A CA 1
ATOM 2185 C C . SER A 1 282 ? 13.673 9.365 4.630 1.00 73.69 282 SER A C 1
ATOM 2187 O O . SER A 1 282 ? 14.584 8.820 5.265 1.00 73.69 282 SER A O 1
ATOM 2189 N N . ARG A 1 283 ? 13.205 10.562 5.003 1.00 79.38 283 ARG A N 1
ATOM 2190 C CA . ARG A 1 283 ? 13.706 11.338 6.140 1.00 79.38 283 ARG A CA 1
ATOM 2191 C C . ARG A 1 283 ? 13.386 10.653 7.472 1.00 79.38 283 ARG A C 1
ATOM 2193 O O . ARG A 1 283 ? 12.317 10.082 7.690 1.00 79.38 283 ARG A O 1
ATOM 2200 N N . LYS A 1 284 ? 14.318 10.766 8.425 1.00 77.19 284 LYS A N 1
ATOM 2201 C CA . LYS A 1 284 ? 14.093 10.305 9.804 1.00 77.19 284 LYS A CA 1
ATOM 2202 C C . LYS A 1 284 ? 12.859 10.999 10.385 1.00 77.19 284 LYS A C 1
ATOM 2204 O O . LYS A 1 284 ? 12.712 12.198 10.216 1.00 77.19 284 LYS A O 1
ATOM 2209 N N . ASN A 1 285 ? 12.036 10.244 11.113 1.00 78.62 285 ASN A N 1
ATOM 2210 C CA . ASN A 1 285 ? 10.806 10.695 11.781 1.00 78.62 285 ASN A CA 1
ATOM 2211 C C . ASN A 1 285 ? 9.643 11.125 10.874 1.00 78.62 285 ASN A C 1
ATOM 2213 O O . ASN A 1 285 ? 8.581 11.403 11.421 1.00 78.62 285 ASN A O 1
ATOM 2217 N N . HIS A 1 286 ? 9.773 11.076 9.543 1.00 83.44 286 HIS A N 1
ATOM 2218 C CA . HIS A 1 286 ? 8.706 11.485 8.621 1.00 83.44 286 HIS A CA 1
ATOM 2219 C C . HIS A 1 286 ? 7.345 10.852 8.971 1.00 83.44 286 HIS A C 1
ATOM 2221 O O . HIS A 1 286 ? 6.351 11.545 9.160 1.00 83.44 286 HIS A O 1
ATOM 2227 N N . ASN A 1 287 ? 7.323 9.539 9.215 1.00 83.00 287 ASN A N 1
ATOM 2228 C CA . ASN A 1 287 ? 6.089 8.822 9.550 1.00 83.00 287 ASN A CA 1
ATOM 2229 C C . ASN A 1 287 ? 5.466 9.210 10.898 1.00 83.00 287 ASN A C 1
ATOM 2231 O O . ASN A 1 287 ? 4.255 9.085 11.073 1.00 83.00 287 ASN A O 1
ATOM 2235 N N . LYS A 1 288 ? 6.265 9.711 11.843 1.00 83.31 288 LYS A N 1
ATOM 2236 C CA . LYS A 1 288 ? 5.743 10.302 13.078 1.00 83.31 288 LYS A CA 1
ATOM 2237 C C . LYS A 1 288 ? 5.115 11.663 12.783 1.00 83.31 288 LYS A C 1
ATOM 2239 O O . LYS A 1 288 ? 3.965 11.878 13.147 1.00 83.31 288 LYS A O 1
ATOM 2244 N N . GLU A 1 289 ? 5.848 12.527 12.084 1.00 87.25 289 GLU A N 1
ATOM 2245 C CA . GLU A 1 289 ? 5.429 13.895 11.754 1.00 87.25 289 GLU A CA 1
ATOM 2246 C C . GLU A 1 289 ? 4.115 13.914 10.967 1.00 87.25 289 GLU A C 1
ATOM 2248 O O . GLU A 1 289 ? 3.191 14.635 11.337 1.00 87.25 289 GLU A O 1
ATOM 2253 N N . ILE A 1 290 ? 3.975 13.070 9.937 1.00 88.56 290 ILE A N 1
ATOM 2254 C CA . ILE A 1 290 ? 2.724 12.995 9.166 1.00 88.56 290 ILE A CA 1
ATOM 2255 C C . ILE A 1 290 ? 1.557 12.489 10.014 1.00 88.56 290 ILE A C 1
ATOM 2257 O O . ILE A 1 290 ? 0.436 12.958 9.858 1.00 88.56 290 ILE A O 1
ATOM 2261 N N . THR A 1 291 ? 1.802 11.556 10.933 1.00 88.62 291 THR A N 1
ATOM 2262 C CA . THR A 1 291 ? 0.738 10.993 11.767 1.00 88.62 291 THR A CA 1
ATOM 2263 C C . THR A 1 291 ? 0.284 12.005 12.819 1.00 88.62 291 THR A C 1
ATOM 2265 O O . THR A 1 291 ? -0.914 12.142 13.055 1.00 88.62 291 THR A O 1
ATOM 2268 N N . GLU A 1 292 ? 1.216 12.754 13.418 1.00 88.44 292 GLU A N 1
ATOM 2269 C CA . GLU A 1 292 ? 0.909 13.874 14.317 1.00 88.44 292 GLU A CA 1
ATOM 2270 C C . GLU A 1 292 ? 0.143 14.982 13.581 1.00 88.44 292 GLU A C 1
ATOM 2272 O O . GLU A 1 292 ? -0.885 15.439 14.082 1.00 88.44 292 GLU A O 1
ATOM 2277 N N . LYS A 1 293 ? 0.570 15.338 12.359 1.00 90.50 293 LYS A N 1
ATOM 2278 C CA . LYS A 1 293 ? -0.124 16.303 11.491 1.00 90.50 293 LYS A CA 1
ATOM 2279 C C . LYS A 1 293 ? -1.562 15.871 11.198 1.00 90.50 293 LYS A C 1
ATOM 2281 O O . LYS A 1 293 ? -2.477 16.666 11.380 1.00 90.50 293 LYS A O 1
ATOM 2286 N N . VAL A 1 294 ? -1.776 14.615 10.803 1.00 92.44 294 VAL A N 1
ATOM 2287 C CA . VAL A 1 294 ? -3.118 14.070 10.528 1.00 92.44 294 VAL A CA 1
ATOM 2288 C C . VAL A 1 294 ? -3.988 14.096 11.785 1.00 92.44 294 VAL A C 1
ATOM 2290 O O . VAL A 1 294 ? -5.143 14.517 11.730 1.00 92.44 294 VAL A O 1
ATOM 2293 N N . ALA A 1 295 ? -3.447 13.696 12.940 1.00 91.44 295 ALA A N 1
ATOM 2294 C CA . ALA A 1 295 ? -4.180 13.753 14.204 1.00 91.44 295 ALA A CA 1
ATOM 2295 C C . ALA A 1 295 ? -4.597 15.192 14.555 1.00 91.44 295 ALA A C 1
ATOM 2297 O O . ALA A 1 295 ? -5.739 15.422 14.956 1.00 91.44 295 ALA A O 1
ATOM 2298 N N . GLU A 1 296 ? -3.709 16.166 14.352 1.00 90.94 296 GLU A N 1
ATOM 2299 C CA . GLU A 1 296 ? -4.007 17.586 14.541 1.00 90.94 296 GLU A CA 1
ATOM 2300 C C . GLU A 1 296 ? -5.077 18.090 13.555 1.00 90.94 296 GLU A C 1
ATOM 2302 O O . GLU A 1 296 ? -6.032 18.755 13.968 1.00 90.94 296 GLU A O 1
ATOM 2307 N N . SER A 1 297 ? -4.960 17.746 12.268 1.00 92.62 297 SER A N 1
ATOM 2308 C CA . SER A 1 297 ? -5.934 18.086 11.223 1.00 92.62 297 SER A CA 1
ATOM 2309 C C . SER A 1 297 ? -7.326 17.547 11.554 1.00 92.62 297 SER A C 1
ATOM 2311 O O . SER A 1 297 ? -8.305 18.289 11.465 1.00 92.62 297 SER A O 1
ATOM 2313 N N . ILE A 1 298 ? -7.426 16.289 11.996 1.00 93.06 298 ILE A N 1
ATOM 2314 C CA . ILE A 1 298 ? -8.680 15.664 12.440 1.00 93.06 298 ILE A CA 1
ATOM 2315 C C . ILE A 1 298 ? -9.228 16.386 13.666 1.00 93.06 298 ILE A C 1
ATOM 2317 O O . ILE A 1 298 ? -10.409 16.735 13.704 1.00 93.06 298 ILE A O 1
ATOM 2321 N N . LEU A 1 299 ? -8.383 16.637 14.665 1.00 90.44 299 LEU A N 1
ATOM 2322 C CA . LEU A 1 299 ? -8.804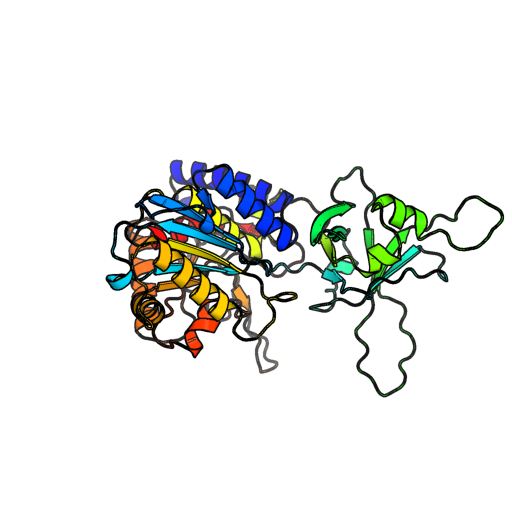 17.259 15.910 1.00 90.44 299 LEU A CA 1
ATOM 2323 C C . LEU A 1 299 ? -9.414 18.646 15.668 1.00 90.44 299 LEU A C 1
ATOM 2325 O O . LEU A 1 299 ? -10.487 18.933 16.197 1.00 90.44 299 LEU A O 1
ATOM 2329 N N . LYS A 1 300 ? -8.812 19.459 14.791 1.00 90.81 300 LYS A N 1
ATOM 2330 C CA . LYS A 1 300 ? -9.347 20.771 14.374 1.00 90.81 300 LYS A CA 1
ATOM 2331 C C . LYS A 1 300 ? -10.759 20.706 13.775 1.00 90.81 300 LYS A C 1
ATOM 2333 O O . LYS A 1 300 ? -11.420 21.736 13.698 1.00 90.81 300 LYS A O 1
ATOM 2338 N N . LYS A 1 301 ? -11.227 19.533 13.330 1.00 91.38 301 LYS A N 1
ATOM 2339 C CA . LYS A 1 301 ? -12.595 19.333 12.812 1.00 91.38 301 LYS A CA 1
ATOM 2340 C C . LYS A 1 301 ? -13.591 18.853 13.863 1.00 91.38 301 LYS A C 1
ATOM 2342 O O . LYS A 1 301 ? -14.794 18.895 13.605 1.00 91.38 301 LYS A O 1
ATOM 2347 N N . VAL A 1 302 ? -13.106 18.381 15.011 1.00 87.00 302 VAL A N 1
ATOM 2348 C CA . VAL A 1 302 ? -13.919 17.768 16.073 1.00 87.00 302 VAL A CA 1
ATOM 2349 C C . VAL A 1 302 ? -14.039 18.680 17.298 1.00 87.00 302 VAL A C 1
ATOM 2351 O O . VAL A 1 302 ? -15.060 18.634 17.980 1.00 87.00 302 VAL A O 1
ATOM 2354 N N . VAL A 1 303 ? -13.034 19.515 17.585 1.00 83.62 303 VAL A N 1
ATOM 2355 C CA . VAL A 1 303 ? -13.045 20.438 18.734 1.00 83.62 303 VAL A CA 1
ATOM 2356 C C . VAL A 1 303 ? -12.912 21.894 18.297 1.00 83.62 303 VAL A C 1
ATOM 2358 O O . VAL A 1 303 ? -12.203 22.205 17.345 1.00 83.62 303 VAL A O 1
ATOM 2361 N N . GLU A 1 304 ? -13.549 22.803 19.038 1.00 74.69 304 GLU A N 1
ATOM 2362 C CA . GLU A 1 304 ? -13.478 24.250 18.773 1.00 74.69 304 GLU A CA 1
ATOM 2363 C C . GLU A 1 304 ? -12.093 24.845 19.068 1.00 74.69 304 GLU A C 1
ATOM 2365 O O . GLU A 1 304 ? -11.673 25.806 18.424 1.00 74.69 304 GLU A O 1
ATOM 2370 N N . LYS A 1 305 ? -11.379 24.294 20.059 1.00 76.19 305 LYS A N 1
ATOM 2371 C CA . LYS A 1 305 ? -10.037 24.737 20.459 1.00 76.19 305 LYS A CA 1
ATOM 2372 C C . LYS A 1 305 ? -9.134 23.540 20.715 1.00 76.19 305 LYS A C 1
ATOM 2374 O O . LYS A 1 305 ? -9.416 22.708 21.575 1.00 76.19 305 LYS A O 1
ATOM 2379 N N . VAL A 1 306 ? -8.026 23.492 19.985 1.00 78.19 306 VAL A N 1
ATOM 2380 C CA . VAL A 1 306 ? -6.951 22.518 20.186 1.00 78.19 306 VAL A CA 1
ATOM 2381 C C . VAL A 1 306 ? -6.042 23.041 21.295 1.00 78.19 306 VAL A C 1
ATOM 2383 O O . VAL A 1 306 ? -5.467 24.119 21.153 1.00 78.19 306 VAL A O 1
ATOM 2386 N N . SER A 1 307 ? -5.946 22.323 22.417 1.00 79.06 307 SER A N 1
ATOM 2387 C CA . SER A 1 307 ? -4.953 22.643 23.447 1.00 79.06 307 SER A CA 1
ATOM 2388 C C . SER A 1 307 ? -3.557 22.225 22.984 1.00 79.06 307 SER A C 1
ATOM 2390 O O . SER A 1 307 ? -3.409 21.326 22.158 1.00 79.06 307 SER A O 1
ATOM 2392 N N . GLU A 1 308 ? -2.526 22.849 23.550 1.00 75.81 308 GLU A N 1
ATOM 2393 C CA . GLU A 1 308 ? -1.120 22.618 23.183 1.00 75.81 308 GLU A CA 1
ATOM 2394 C C . GLU A 1 308 ? -0.689 21.143 23.331 1.00 75.81 308 GLU A C 1
ATOM 2396 O O . GLU A 1 308 ? 0.139 20.657 22.567 1.00 75.81 308 GLU A O 1
ATOM 2401 N N . ASN A 1 309 ? -1.316 20.398 24.251 1.00 80.50 309 ASN A N 1
ATOM 2402 C CA . ASN A 1 309 ? -1.043 18.977 24.495 1.00 80.50 309 ASN A CA 1
ATOM 2403 C C . ASN A 1 309 ? -2.077 18.017 23.883 1.00 80.50 309 ASN A C 1
ATOM 2405 O O . ASN A 1 309 ? -1.909 16.804 23.996 1.00 80.50 309 ASN A O 1
ATOM 2409 N N . ALA A 1 310 ? -3.121 18.510 23.206 1.00 81.00 310 ALA A N 1
ATOM 2410 C CA . ALA A 1 310 ? -4.255 17.671 22.808 1.00 81.00 310 ALA A CA 1
ATOM 2411 C C . ALA A 1 310 ? -3.866 16.497 21.895 1.00 81.00 310 ALA A C 1
ATOM 2413 O O . ALA A 1 310 ? -4.445 15.418 21.988 1.00 81.00 310 ALA A O 1
ATOM 2414 N N . VAL A 1 311 ? -2.876 16.693 21.020 1.00 82.56 311 VAL A N 1
ATOM 2415 C CA . VAL A 1 311 ? -2.369 15.636 20.134 1.00 82.56 311 VAL A CA 1
ATOM 2416 C C . VAL A 1 311 ? -1.715 14.516 20.951 1.00 82.56 311 VAL A C 1
ATOM 2418 O O . VAL A 1 311 ? -1.986 13.340 20.715 1.00 82.56 311 VAL A O 1
ATOM 2421 N N . LYS A 1 312 ? -0.913 14.869 21.963 1.00 81.50 312 LYS A N 1
ATOM 2422 C CA . LYS A 1 312 ? -0.275 13.906 22.868 1.00 81.50 312 LYS A CA 1
ATOM 2423 C C . LYS A 1 312 ? -1.315 13.116 23.666 1.00 81.50 312 LYS A C 1
ATOM 2425 O O . LYS A 1 312 ? -1.199 11.895 23.746 1.00 81.50 312 LYS A O 1
ATOM 2430 N N . ASP A 1 313 ? -2.334 13.798 24.184 1.00 81.44 313 ASP A N 1
ATOM 2431 C CA . ASP A 1 313 ? -3.416 13.181 24.960 1.00 81.44 313 ASP A CA 1
ATOM 2432 C C . ASP A 1 313 ? -4.211 12.178 24.103 1.00 81.44 313 ASP A C 1
ATOM 2434 O O . ASP A 1 313 ? -4.502 11.066 24.535 1.00 81.44 313 ASP A O 1
ATOM 2438 N N . ILE A 1 314 ? -4.503 12.515 22.840 1.00 86.88 314 ILE A N 1
ATOM 2439 C CA . ILE A 1 314 ? -5.174 11.599 21.900 1.00 86.88 314 ILE A CA 1
ATOM 2440 C C . ILE A 1 314 ? -4.314 10.366 21.627 1.00 86.88 314 ILE A C 1
ATOM 2442 O O . ILE A 1 314 ? -4.838 9.249 21.600 1.00 86.88 314 ILE A O 1
ATOM 2446 N N . PHE A 1 315 ? -3.003 10.532 21.432 1.00 84.81 315 PHE A N 1
ATOM 2447 C CA . PHE A 1 315 ? -2.107 9.400 21.192 1.00 84.81 315 PHE A CA 1
ATOM 2448 C C . PHE A 1 315 ? -1.971 8.462 22.393 1.00 84.81 315 PHE A C 1
ATOM 2450 O O . PHE A 1 315 ? -1.720 7.277 22.186 1.00 84.81 315 PHE A O 1
ATOM 2457 N N . GLU A 1 316 ? -2.179 8.941 23.622 1.00 82.56 316 GLU A N 1
ATOM 2458 C CA . GLU A 1 316 ? -2.179 8.090 24.818 1.00 82.56 316 GLU A CA 1
ATOM 2459 C C . GLU A 1 316 ? -3.287 7.026 24.777 1.00 82.56 316 GLU A C 1
ATOM 2461 O O . GLU A 1 316 ? -3.064 5.884 25.187 1.00 82.56 316 GLU A O 1
ATOM 2466 N N . PHE A 1 317 ? -4.454 7.384 24.233 1.00 85.00 317 PHE A N 1
ATOM 2467 C CA . PHE A 1 317 ? -5.610 6.492 24.096 1.00 85.00 317 PHE A CA 1
ATOM 2468 C C . PHE A 1 317 ? -5.712 5.825 22.720 1.00 85.00 317 PHE A C 1
ATOM 2470 O O . PHE A 1 317 ? -6.516 4.912 22.537 1.00 85.00 317 PHE A O 1
ATOM 2477 N N . SER A 1 318 ? -4.909 6.265 21.750 1.00 86.56 318 SER A N 1
ATOM 2478 C CA . SER A 1 318 ? -4.933 5.723 20.393 1.00 86.56 318 SER A CA 1
ATOM 2479 C C . SER A 1 318 ? -4.362 4.308 20.330 1.00 86.56 318 SER A C 1
ATOM 2481 O O . SER A 1 318 ? -3.505 3.903 21.114 1.00 86.56 318 SER A O 1
ATOM 2483 N N . ARG A 1 319 ? -4.802 3.555 19.324 1.00 85.06 319 ARG A N 1
ATOM 2484 C CA . ARG A 1 319 ? -4.276 2.232 18.973 1.00 85.06 319 ARG A CA 1
ATOM 2485 C C . ARG A 1 319 ? -3.792 2.246 17.530 1.00 85.06 319 ARG A C 1
ATOM 2487 O O . ARG A 1 319 ? -4.354 2.953 16.705 1.00 85.06 319 ARG A O 1
ATOM 2494 N N . ILE A 1 320 ? -2.752 1.463 17.234 1.00 83.88 320 ILE A N 1
ATOM 2495 C CA . ILE A 1 320 ? -2.111 1.461 15.909 1.00 83.88 320 ILE A CA 1
ATOM 2496 C C . ILE A 1 320 ? -1.907 0.039 15.384 1.00 83.88 320 ILE A C 1
ATOM 2498 O O . ILE A 1 320 ? -0.940 -0.619 15.774 1.00 83.88 320 ILE A O 1
ATOM 2502 N N . LEU A 1 321 ? -2.742 -0.390 14.441 1.00 83.81 321 LEU A N 1
ATOM 2503 C CA . LEU A 1 321 ? -2.537 -1.593 13.635 1.00 83.81 321 LEU A CA 1
ATOM 2504 C C . LEU A 1 321 ? -1.528 -1.298 12.514 1.00 83.81 321 LEU A C 1
ATOM 2506 O O . LEU A 1 321 ? -1.673 -0.316 11.797 1.00 83.81 321 LEU A O 1
ATOM 2510 N N . ASN A 1 322 ? -0.499 -2.130 12.332 1.00 80.19 322 ASN A N 1
ATOM 2511 C CA . ASN A 1 322 ? 0.459 -1.949 11.232 1.00 80.19 322 ASN A CA 1
ATOM 2512 C C . ASN A 1 322 ? 0.293 -3.080 10.238 1.00 80.19 322 ASN A C 1
ATOM 2514 O O . ASN A 1 322 ? 0.749 -4.186 10.498 1.00 80.19 322 ASN A O 1
ATOM 2518 N N . VAL A 1 323 ? -0.324 -2.809 9.099 1.00 78.75 323 VAL A N 1
ATOM 2519 C CA . VAL A 1 323 ? -0.545 -3.818 8.062 1.00 78.75 323 VAL A CA 1
ATOM 2520 C C . VAL A 1 323 ? 0.658 -3.832 7.121 1.00 78.75 323 VAL A C 1
ATOM 2522 O O . VAL A 1 323 ? 1.076 -2.788 6.648 1.00 78.75 323 VAL A O 1
ATOM 2525 N N . THR A 1 324 ? 1.293 -4.985 6.923 1.00 75.25 324 THR A N 1
ATOM 2526 C CA . THR A 1 324 ? 2.522 -5.148 6.118 1.00 75.25 324 THR A CA 1
ATOM 2527 C C . THR A 1 324 ? 2.861 -6.636 6.044 1.00 75.25 324 THR A C 1
ATOM 2529 O O . THR A 1 324 ? 2.334 -7.440 6.818 1.00 75.25 324 THR A O 1
ATOM 2532 N N . ASP A 1 325 ? 3.748 -7.002 5.133 1.00 72.06 325 ASP A N 1
ATOM 2533 C CA . ASP A 1 325 ? 4.149 -8.364 4.832 1.00 72.06 325 ASP A CA 1
ATOM 2534 C C . ASP A 1 325 ? 5.198 -8.945 5.813 1.00 72.06 325 ASP A C 1
ATOM 2536 O O . ASP A 1 325 ? 5.680 -8.293 6.752 1.00 72.06 325 ASP A O 1
ATOM 2540 N N . LEU A 1 326 ? 5.507 -10.238 5.639 1.00 69.19 326 LEU A N 1
ATOM 2541 C CA . LEU A 1 326 ? 6.572 -10.937 6.369 1.00 69.19 326 LEU A CA 1
ATOM 2542 C C . LEU A 1 326 ? 7.820 -11.075 5.518 1.00 69.19 326 LEU A C 1
ATOM 2544 O O . LEU A 1 326 ? 7.769 -11.401 4.334 1.00 69.19 326 LEU A O 1
ATOM 2548 N N . GLU A 1 327 ? 8.945 -11.024 6.212 1.00 67.50 327 GLU A N 1
ATOM 2549 C CA . GLU A 1 327 ? 10.248 -11.382 5.698 1.00 67.50 327 GLU A CA 1
ATOM 2550 C C . GLU A 1 327 ? 10.897 -12.479 6.538 1.00 67.50 327 GLU A C 1
ATOM 2552 O O . GLU A 1 327 ? 10.606 -12.668 7.721 1.00 67.50 327 GLU A O 1
ATOM 2557 N N . LEU A 1 328 ? 11.796 -13.233 5.913 1.00 67.62 328 LEU A N 1
ATOM 2558 C CA . LEU A 1 328 ? 12.683 -14.129 6.643 1.00 67.62 328 LEU A CA 1
ATOM 2559 C C . LEU A 1 328 ? 13.641 -13.305 7.500 1.00 67.62 328 LEU A C 1
ATOM 2561 O O . LEU A 1 328 ? 14.268 -12.373 6.997 1.00 67.62 328 LEU A O 1
ATOM 2565 N N . LYS A 1 329 ? 13.795 -13.689 8.771 1.00 69.75 329 LYS A N 1
ATOM 2566 C CA . LYS A 1 329 ? 14.799 -13.085 9.652 1.00 69.75 329 LYS A CA 1
ATOM 2567 C C . LYS A 1 329 ? 16.185 -13.304 9.064 1.00 69.75 329 LYS A C 1
ATOM 2569 O O . LYS A 1 329 ? 16.596 -14.448 8.864 1.00 69.75 329 LYS A O 1
ATOM 2574 N N . GLN A 1 330 ? 16.922 -12.222 8.839 1.00 60.84 330 GLN A N 1
ATOM 2575 C CA . GLN A 1 330 ? 18.320 -12.331 8.442 1.00 60.84 330 GLN A CA 1
ATOM 2576 C C . GLN A 1 330 ? 19.143 -12.832 9.637 1.00 60.84 330 GLN A C 1
ATOM 2578 O O . GLN A 1 330 ? 19.206 -12.193 10.690 1.00 60.84 330 GLN A O 1
ATOM 2583 N N . SER A 1 331 ? 19.758 -14.006 9.494 1.00 54.78 331 SER A N 1
ATOM 2584 C CA . SER A 1 331 ? 20.649 -14.543 10.520 1.00 54.78 331 SER A CA 1
ATOM 2585 C C . SER A 1 331 ? 21.953 -13.740 10.559 1.00 54.78 331 SER A C 1
ATOM 2587 O O . SER A 1 331 ? 22.596 -13.542 9.532 1.00 54.78 331 SER A O 1
ATOM 2589 N N . LYS A 1 332 ? 22.382 -13.303 11.752 1.00 50.09 332 LYS A N 1
ATOM 2590 C CA . LYS A 1 332 ? 23.712 -12.686 11.955 1.00 50.09 332 LYS A CA 1
ATOM 2591 C C . LYS A 1 332 ? 24.855 -13.706 11.896 1.00 50.09 332 LYS A C 1
ATOM 2593 O O . LYS A 1 332 ? 26.016 -13.322 11.804 1.00 50.09 332 LYS A O 1
ATOM 2598 N N . THR A 1 333 ? 24.532 -14.992 11.980 1.00 49.25 333 THR A N 1
ATOM 2599 C CA . THR A 1 333 ? 25.462 -16.115 11.859 1.00 49.25 333 THR A CA 1
ATOM 2600 C C . THR A 1 333 ? 25.158 -16.875 10.573 1.00 49.25 333 THR A C 1
ATOM 2602 O O . THR A 1 333 ? 24.002 -17.092 10.231 1.00 49.25 333 THR A O 1
ATOM 2605 N N . SER A 1 334 ? 26.182 -17.325 9.857 1.00 46.03 334 SER A N 1
ATOM 2606 C CA . SER A 1 334 ? 26.096 -18.077 8.592 1.00 46.03 334 SER A CA 1
ATOM 2607 C C . SER A 1 334 ? 25.426 -19.462 8.694 1.00 46.03 334 SER A C 1
ATOM 2609 O O . SER A 1 334 ? 25.567 -20.286 7.797 1.00 46.03 334 SER A O 1
ATOM 2611 N N . GLN A 1 335 ? 24.694 -19.745 9.775 1.00 49.16 335 GLN A N 1
ATOM 2612 C CA . GLN A 1 335 ? 23.864 -20.937 9.878 1.00 49.16 335 GLN A CA 1
ATOM 2613 C C . GLN A 1 335 ? 22.543 -20.695 9.149 1.00 49.16 335 GLN A C 1
ATOM 2615 O O . GLN A 1 335 ? 21.719 -19.884 9.575 1.00 49.16 335 GLN A O 1
ATOM 2620 N N . GLU A 1 336 ? 22.350 -21.421 8.051 1.00 50.69 336 GLU A N 1
ATOM 2621 C CA . GLU A 1 336 ? 21.066 -21.550 7.372 1.00 50.69 336 GLU A CA 1
ATOM 2622 C C . GLU A 1 336 ? 20.042 -22.132 8.354 1.00 50.69 336 GLU A C 1
ATOM 2624 O O . GLU A 1 336 ? 20.027 -23.328 8.643 1.00 50.69 336 GLU A O 1
ATOM 2629 N N . VAL A 1 337 ? 19.187 -21.280 8.918 1.00 52.72 337 VAL A N 1
ATOM 2630 C CA . VAL A 1 337 ? 18.010 -21.751 9.648 1.00 52.72 337 VAL A CA 1
ATOM 2631 C C . VAL A 1 337 ? 16.998 -22.201 8.596 1.00 52.72 337 VAL A C 1
ATOM 2633 O O . VAL A 1 337 ? 16.576 -21.364 7.795 1.00 52.72 337 VAL A O 1
ATOM 2636 N N . PRO A 1 338 ? 16.552 -23.473 8.586 1.00 52.72 338 PRO A N 1
ATOM 2637 C CA . PRO A 1 338 ? 15.543 -23.915 7.637 1.00 52.72 338 PRO A CA 1
ATOM 2638 C C . PRO A 1 338 ? 14.281 -23.064 7.802 1.00 52.72 338 PRO A C 1
ATOM 2640 O O . PRO A 1 338 ? 13.647 -23.046 8.868 1.00 52.72 338 PRO A O 1
ATOM 2643 N N . ALA A 1 339 ? 13.915 -22.325 6.759 1.00 59.12 339 ALA A N 1
ATOM 2644 C CA . ALA A 1 339 ? 12.656 -21.605 6.730 1.00 59.12 339 ALA A CA 1
ATOM 2645 C C . ALA A 1 339 ? 11.515 -22.630 6.783 1.00 59.12 339 ALA A C 1
ATOM 2647 O O . ALA A 1 339 ? 11.392 -23.487 5.909 1.00 59.12 339 ALA A O 1
ATOM 2648 N N . LYS A 1 340 ? 10.654 -22.559 7.806 1.00 63.09 340 LYS A N 1
ATOM 2649 C CA . LYS A 1 340 ? 9.357 -23.244 7.721 1.00 63.09 340 LYS A CA 1
ATOM 2650 C C . LYS A 1 340 ? 8.566 -22.616 6.567 1.00 63.09 340 LYS A C 1
ATOM 2652 O O . LYS A 1 340 ? 8.651 -21.396 6.416 1.00 63.09 340 LYS A O 1
ATOM 2657 N N . PRO A 1 341 ? 7.795 -23.389 5.785 1.00 65.12 341 PRO A N 1
ATOM 2658 C CA . PRO A 1 341 ? 6.964 -22.818 4.732 1.00 65.12 341 PRO A CA 1
ATOM 2659 C C . PRO A 1 341 ? 6.003 -21.776 5.314 1.00 65.12 341 PRO A C 1
ATOM 2661 O O . PRO A 1 341 ? 5.486 -21.952 6.423 1.00 65.12 341 PRO A O 1
ATOM 2664 N N . LEU A 1 342 ? 5.793 -20.681 4.576 1.00 69.50 342 LEU A N 1
ATOM 2665 C CA . LEU A 1 342 ? 4.802 -19.669 4.936 1.00 69.50 342 LEU A CA 1
ATOM 2666 C C . LEU A 1 342 ? 3.408 -20.315 5.017 1.00 69.50 342 LEU A C 1
ATOM 2668 O O . LEU A 1 342 ? 3.098 -21.200 4.214 1.00 69.50 342 LEU A O 1
ATOM 2672 N N . PRO A 1 343 ? 2.555 -19.894 5.964 1.00 71.25 343 PRO A N 1
ATOM 2673 C CA . PRO A 1 343 ? 1.220 -20.454 6.134 1.00 71.25 343 PRO A CA 1
ATOM 2674 C C . PRO A 1 343 ? 0.240 -19.865 5.098 1.00 71.25 343 PRO A C 1
ATOM 2676 O O . PRO A 1 343 ? -0.724 -19.201 5.453 1.00 71.25 343 PRO A O 1
ATOM 2679 N N . ILE A 1 344 ? 0.493 -20.105 3.810 1.00 77.31 344 ILE A N 1
ATOM 2680 C CA . ILE A 1 344 ? -0.359 -19.645 2.701 1.00 77.31 344 ILE A CA 1
ATOM 2681 C C . ILE A 1 344 ? -1.731 -20.317 2.773 1.00 77.31 344 ILE A C 1
ATOM 2683 O O . ILE A 1 344 ? -1.824 -21.527 3.007 1.00 77.31 344 ILE A O 1
ATOM 2687 N N . GLY A 1 345 ? -2.797 -19.554 2.540 1.00 78.00 345 GLY A N 1
ATOM 2688 C CA . GLY A 1 345 ? -4.166 -20.063 2.598 1.00 78.00 345 GLY A CA 1
ATOM 2689 C C . GLY A 1 345 ? -4.613 -20.390 4.022 1.00 78.00 345 GLY A C 1
ATOM 2690 O O . GLY A 1 345 ? -5.562 -21.159 4.212 1.00 78.00 345 GLY A O 1
ATOM 2691 N N . LYS A 1 346 ? -3.885 -19.873 5.022 1.00 78.50 346 LYS A N 1
ATOM 2692 C CA . LYS A 1 346 ? -4.179 -20.046 6.448 1.00 78.50 346 LYS A CA 1
ATOM 2693 C C . LYS A 1 346 ? -4.852 -18.815 7.065 1.00 78.50 346 LYS A C 1
ATOM 2695 O O . LYS A 1 346 ? -4.952 -18.728 8.285 1.00 78.50 346 LYS A O 1
ATOM 2700 N N . GLY A 1 347 ? -5.338 -17.896 6.235 1.00 79.38 347 GLY A N 1
ATOM 2701 C CA . GLY A 1 347 ? -5.964 -16.667 6.692 1.00 79.38 347 GLY A CA 1
ATOM 2702 C C . GLY A 1 347 ? -4.928 -15.616 7.068 1.00 79.38 347 GLY A C 1
ATOM 2703 O O . GLY A 1 347 ? -3.794 -15.633 6.589 1.00 79.38 347 GLY A O 1
ATOM 2704 N N . THR A 1 348 ? -5.320 -14.671 7.920 1.00 80.12 348 THR A N 1
ATOM 2705 C CA . THR A 1 348 ? -4.412 -13.586 8.286 1.00 80.12 348 THR A CA 1
ATOM 2706 C C . THR A 1 348 ? -3.307 -14.092 9.204 1.00 80.12 348 THR A C 1
ATOM 2708 O O . THR A 1 348 ? -3.521 -14.907 10.097 1.00 80.12 348 THR A O 1
ATOM 2711 N N . ILE A 1 349 ? -2.108 -13.554 9.053 1.00 79.75 349 ILE A N 1
ATOM 2712 C CA . ILE A 1 349 ? -1.098 -13.687 10.099 1.00 79.75 349 ILE A CA 1
ATOM 2713 C C . ILE A 1 349 ? -1.337 -12.560 11.104 1.00 79.75 349 ILE A C 1
ATOM 2715 O O . ILE A 1 349 ? -1.785 -11.485 10.717 1.00 79.75 349 ILE A O 1
ATOM 2719 N N . ILE A 1 350 ? -1.101 -12.811 12.390 1.00 79.38 350 ILE A N 1
ATOM 2720 C CA . ILE A 1 350 ? -1.093 -11.783 13.435 1.00 79.38 350 ILE A CA 1
ATOM 2721 C C . ILE A 1 350 ? 0.094 -11.991 14.373 1.00 79.38 350 ILE A C 1
ATOM 2723 O O . ILE A 1 350 ? 0.624 -13.094 14.531 1.00 79.38 350 ILE A O 1
ATOM 2727 N N . GLY A 1 351 ? 0.529 -10.919 15.019 1.00 77.25 351 GLY A N 1
ATOM 2728 C CA . GLY A 1 351 ? 1.595 -10.965 16.009 1.00 77.25 351 GLY A CA 1
ATOM 2729 C C . GLY A 1 351 ? 2.145 -9.581 16.299 1.00 77.25 351 GLY A C 1
ATOM 2730 O O . GLY A 1 351 ? 1.933 -8.655 15.524 1.00 77.25 351 GLY A O 1
ATOM 2731 N N . THR A 1 352 ? 2.881 -9.455 17.398 1.00 69.88 352 THR A N 1
ATOM 2732 C CA . THR A 1 352 ? 3.454 -8.182 17.840 1.00 69.88 352 THR A CA 1
ATOM 2733 C C . THR A 1 352 ? 4.917 -8.048 17.435 1.00 69.88 352 THR A C 1
ATOM 2735 O O . THR A 1 352 ? 5.675 -9.020 17.419 1.00 69.88 352 THR A O 1
ATOM 2738 N N . THR A 1 353 ? 5.358 -6.819 17.169 1.00 56.38 353 THR A N 1
ATOM 2739 C CA . THR A 1 353 ? 6.784 -6.472 17.155 1.00 56.38 353 THR A CA 1
ATOM 2740 C C . THR A 1 353 ? 7.141 -5.832 18.490 1.00 56.38 353 THR A C 1
ATOM 2742 O O . THR A 1 353 ? 6.861 -4.660 18.712 1.00 56.38 353 THR A O 1
ATOM 2745 N N . GLY A 1 354 ? 7.712 -6.623 19.398 1.00 54.72 354 GLY A N 1
ATOM 2746 C CA . GLY A 1 354 ? 8.020 -6.210 20.770 1.00 54.72 354 GLY A CA 1
ATOM 2747 C C . GLY A 1 354 ? 7.165 -6.920 21.824 1.00 54.72 354 GLY A C 1
ATOM 2748 O O . GLY A 1 354 ? 6.220 -7.645 21.505 1.00 54.72 354 GLY A O 1
ATOM 2749 N N . GLY A 1 355 ? 7.542 -6.735 23.091 1.00 58.50 355 GLY A N 1
ATOM 2750 C CA . GLY A 1 355 ? 6.990 -7.456 24.245 1.00 58.50 355 GLY A CA 1
ATOM 2751 C C . GLY A 1 355 ? 6.262 -6.580 25.267 1.00 58.50 355 GLY A C 1
ATOM 2752 O O . GLY A 1 355 ? 6.166 -6.984 26.421 1.00 58.50 355 GLY A O 1
ATOM 2753 N N . SER A 1 356 ? 5.793 -5.382 24.895 1.00 68.31 356 SER A N 1
ATOM 2754 C CA . SER A 1 356 ? 5.061 -4.531 25.844 1.00 68.31 356 SER A CA 1
ATOM 2755 C C . SER A 1 356 ? 3.726 -5.179 26.246 1.00 68.31 356 SER A C 1
ATOM 2757 O O . SER A 1 356 ? 3.068 -5.830 25.429 1.00 68.31 356 SER A O 1
ATOM 2759 N N . SER A 1 357 ? 3.301 -4.981 27.496 1.00 72.62 357 SER A N 1
ATOM 2760 C CA . SER A 1 357 ? 2.026 -5.506 28.007 1.00 72.62 357 SER A CA 1
ATOM 2761 C C . SER A 1 357 ? 0.816 -4.954 27.246 1.00 72.62 357 SER A C 1
ATOM 2763 O O . SER A 1 357 ? -0.151 -5.678 27.018 1.00 72.62 357 SER A O 1
ATOM 2765 N N . ARG A 1 358 ? 0.878 -3.695 26.794 1.00 71.31 358 ARG A N 1
ATOM 2766 C CA . ARG A 1 358 ? -0.177 -3.063 25.991 1.00 71.31 358 ARG A CA 1
ATOM 2767 C C . ARG A 1 358 ? -0.294 -3.709 24.609 1.00 71.31 358 ARG A C 1
ATOM 2769 O O . ARG A 1 358 ? -1.394 -4.118 24.253 1.00 71.31 358 ARG A O 1
ATOM 2776 N N . SER A 1 359 ? 0.824 -3.930 23.907 1.00 73.56 359 SER A N 1
ATOM 2777 C CA . SER A 1 359 ? 0.827 -4.620 22.604 1.00 73.56 359 SER A CA 1
ATOM 2778 C C . SER A 1 359 ? 0.250 -6.038 22.700 1.00 73.56 359 SER A C 1
ATOM 2780 O O . SER A 1 359 ? -0.503 -6.453 21.822 1.00 73.56 359 SER A O 1
ATOM 2782 N N . GLN A 1 360 ? 0.566 -6.772 23.775 1.00 77.81 360 GLN A N 1
ATOM 2783 C CA . GLN A 1 360 ? -0.019 -8.097 24.026 1.00 77.81 360 GLN A CA 1
ATOM 2784 C C . GLN A 1 360 ? -1.523 -8.017 24.308 1.00 77.81 360 GLN A C 1
ATOM 2786 O O . GLN A 1 360 ? -2.283 -8.852 23.826 1.00 77.81 360 GLN A O 1
ATOM 2791 N N . ARG A 1 361 ? -1.973 -6.990 25.042 1.00 80.31 361 ARG A N 1
ATOM 2792 C CA . ARG A 1 361 ? -3.398 -6.778 25.319 1.00 80.31 361 ARG A CA 1
ATOM 2793 C C . ARG A 1 361 ? -4.199 -6.540 24.043 1.00 80.31 361 ARG A C 1
ATOM 2795 O O . ARG A 1 361 ? -5.260 -7.139 23.904 1.00 80.31 361 ARG A O 1
ATOM 2802 N N . LEU A 1 362 ? -3.727 -5.707 23.112 1.00 79.06 362 LEU A N 1
ATOM 2803 C CA . LEU A 1 362 ? -4.458 -5.561 21.852 1.00 79.06 362 LEU A CA 1
ATOM 2804 C C . LEU A 1 362 ? -4.364 -6.793 20.977 1.00 79.06 362 LEU A C 1
ATOM 2806 O O . LEU A 1 362 ? -5.359 -7.110 20.340 1.00 79.06 362 LEU A O 1
ATOM 2810 N N . LEU A 1 363 ? -3.231 -7.500 20.952 1.00 81.88 363 LEU A N 1
ATOM 2811 C CA . LEU A 1 363 ? -3.194 -8.776 20.244 1.00 81.88 363 LEU A CA 1
ATOM 2812 C C . LEU A 1 363 ? -4.313 -9.699 20.752 1.00 81.88 363 LEU A C 1
ATOM 2814 O O . LEU A 1 363 ? -5.025 -10.255 19.928 1.00 81.88 363 LEU A O 1
ATOM 2818 N N . GLY A 1 364 ? -4.537 -9.769 22.070 1.00 85.38 364 GLY A N 1
ATOM 2819 C CA . GLY A 1 364 ? -5.673 -10.491 22.654 1.00 85.38 364 GLY A CA 1
ATOM 2820 C C . GLY A 1 364 ? -7.044 -9.958 22.213 1.00 85.38 364 GLY A C 1
ATOM 2821 O O . GLY A 1 364 ? -7.902 -10.736 21.827 1.00 85.38 364 GLY A O 1
ATOM 2822 N N . ILE A 1 365 ? -7.244 -8.634 22.184 1.00 83.62 365 ILE A N 1
ATOM 2823 C CA . ILE A 1 365 ? -8.499 -8.024 21.688 1.00 83.62 365 ILE A CA 1
ATOM 2824 C C . ILE A 1 365 ? -8.746 -8.364 20.209 1.00 83.62 365 ILE A C 1
ATOM 2826 O O . ILE A 1 365 ? -9.884 -8.615 19.809 1.00 83.62 365 ILE A O 1
ATOM 2830 N N . ILE A 1 366 ? -7.691 -8.360 19.391 1.00 84.31 366 ILE A N 1
ATOM 2831 C CA . ILE A 1 366 ? -7.765 -8.746 17.983 1.00 84.31 366 ILE A CA 1
ATOM 2832 C C . ILE A 1 366 ? -8.104 -10.232 17.888 1.00 84.31 366 ILE A C 1
ATOM 2834 O O . ILE A 1 366 ? -9.057 -10.559 17.196 1.00 84.31 366 ILE A O 1
ATOM 2838 N N . GLU A 1 367 ? -7.393 -11.107 18.605 1.00 87.62 367 GLU A N 1
ATOM 2839 C CA . GLU A 1 367 ? -7.671 -12.552 18.660 1.00 87.62 367 GLU A CA 1
ATOM 2840 C C . GLU A 1 367 ? -9.146 -12.816 19.000 1.00 87.62 367 GLU A C 1
ATOM 2842 O O . GLU A 1 367 ? -9.850 -13.421 18.193 1.00 87.62 367 GLU A O 1
ATOM 2847 N N . ASP A 1 368 ? -9.655 -12.236 20.089 1.00 89.62 368 ASP A N 1
ATOM 2848 C CA . ASP A 1 368 ? -11.060 -12.354 20.496 1.00 89.62 368 ASP A CA 1
ATOM 2849 C C . ASP A 1 368 ? -12.035 -11.878 19.405 1.00 89.62 368 ASP A C 1
ATOM 2851 O O . ASP A 1 368 ? -13.106 -12.458 19.210 1.00 89.62 368 ASP A O 1
ATOM 2855 N N . SER A 1 369 ? -11.697 -10.792 18.703 1.00 86.62 369 SER A N 1
ATOM 2856 C CA . SER A 1 369 ? -12.537 -10.233 17.636 1.00 86.62 369 SER A CA 1
ATOM 2857 C C . SER A 1 369 ? -12.557 -11.134 16.402 1.00 86.62 369 SER A C 1
ATOM 2859 O O . SER A 1 369 ? -13.612 -11.324 15.796 1.00 86.62 369 SER A O 1
ATOM 2861 N N . LEU A 1 370 ? -11.410 -11.716 16.041 1.00 85.12 370 LEU A N 1
ATOM 2862 C CA . LEU A 1 370 ? -11.292 -12.652 14.925 1.00 85.12 370 LEU A CA 1
ATOM 2863 C C . LEU A 1 370 ? -12.020 -13.963 15.221 1.00 85.12 370 LEU A C 1
ATOM 2865 O O . LEU A 1 370 ? -12.777 -14.429 14.372 1.00 85.12 370 LEU A O 1
ATOM 2869 N N . GLU A 1 371 ? -11.857 -14.511 16.428 1.00 88.19 371 GLU A N 1
ATOM 2870 C CA . GLU A 1 371 ? -12.545 -15.728 16.868 1.00 88.19 371 GLU A CA 1
ATOM 2871 C C . GLU A 1 371 ? -14.069 -15.550 16.841 1.00 88.19 371 GLU A C 1
ATOM 2873 O O . GLU A 1 371 ? -14.775 -16.360 16.237 1.00 88.19 371 GLU A O 1
ATOM 2878 N N . LYS A 1 372 ? -14.589 -14.448 17.403 1.00 87.12 372 LYS A N 1
ATOM 2879 C CA . LYS A 1 372 ? -16.031 -14.132 17.378 1.00 87.12 372 LYS A CA 1
ATOM 2880 C C . LYS A 1 372 ? -16.580 -13.965 15.964 1.00 87.12 372 LYS A C 1
ATOM 2882 O O . LYS A 1 372 ? -17.729 -14.315 15.708 1.00 87.12 372 LYS A O 1
ATOM 2887 N N . ALA A 1 373 ? -15.777 -13.415 15.056 1.00 83.75 373 ALA A N 1
ATOM 2888 C CA . ALA A 1 373 ? -16.165 -13.180 13.671 1.00 83.75 373 ALA A CA 1
ATOM 2889 C C . ALA A 1 373 ? -15.916 -14.388 12.746 1.00 83.75 373 ALA A C 1
ATOM 2891 O O . ALA A 1 373 ? -16.196 -14.287 11.548 1.00 83.75 373 ALA A O 1
ATOM 2892 N N . GLY A 1 374 ? -15.378 -15.499 13.270 1.00 84.75 374 GLY A N 1
ATOM 2893 C CA . GLY A 1 374 ? -15.019 -16.684 12.487 1.00 84.75 374 GLY A CA 1
ATOM 2894 C C . GLY A 1 374 ? -13.937 -16.411 11.436 1.00 84.75 374 GLY A C 1
ATOM 2895 O O . GLY A 1 374 ? -13.934 -17.038 10.377 1.00 84.75 374 GLY A O 1
ATOM 2896 N N . ILE A 1 375 ? -13.056 -15.437 11.680 1.00 84.81 375 ILE A N 1
ATOM 2897 C CA . ILE A 1 375 ? -12.016 -15.035 10.731 1.00 84.81 375 ILE A CA 1
ATOM 2898 C C . ILE A 1 375 ? -10.782 -15.918 10.950 1.00 84.81 375 ILE A C 1
ATOM 2900 O O . ILE A 1 375 ? -10.240 -15.943 12.057 1.00 84.81 375 ILE A O 1
ATOM 2904 N N . PRO A 1 376 ? -10.296 -16.625 9.916 1.00 82.50 376 PRO A N 1
ATOM 2905 C CA . PRO A 1 376 ? -9.139 -17.491 10.052 1.00 82.50 376 PRO A CA 1
ATOM 2906 C C . PRO A 1 376 ? -7.862 -16.681 10.255 1.00 82.50 376 PRO A C 1
ATOM 2908 O O . PRO A 1 376 ? -7.589 -15.726 9.517 1.00 82.50 376 PRO A O 1
ATOM 2911 N N . TYR A 1 377 ? -7.055 -17.099 11.228 1.00 83.31 377 TYR A N 1
ATOM 2912 C CA . TYR A 1 377 ? -5.753 -16.504 11.478 1.00 83.31 377 TYR A CA 1
ATOM 2913 C C . TYR A 1 377 ? -4.716 -17.507 11.981 1.00 83.31 377 TYR A C 1
ATOM 2915 O O . TYR A 1 377 ? -5.033 -18.585 12.487 1.00 83.31 377 TYR A O 1
ATOM 2923 N N . VAL A 1 378 ? -3.447 -17.114 11.885 1.00 80.00 378 VAL A N 1
ATOM 2924 C CA . VAL A 1 378 ? -2.304 -17.825 12.459 1.00 80.00 378 VAL A CA 1
ATOM 2925 C C . VAL A 1 378 ? -1.369 -16.859 13.180 1.00 80.00 378 VAL A C 1
ATOM 2927 O O . VAL A 1 378 ? -1.167 -15.719 12.761 1.00 80.00 378 VAL A O 1
ATOM 2930 N N . LYS A 1 379 ? -0.746 -17.320 14.268 1.00 80.50 379 LYS A N 1
ATOM 2931 C CA . LYS A 1 379 ? 0.289 -16.535 14.953 1.00 80.50 379 LYS A CA 1
ATOM 2932 C C . LYS A 1 379 ? 1.581 -16.518 14.128 1.00 80.50 379 LYS A C 1
ATOM 2934 O O . LYS A 1 379 ? 1.948 -17.526 13.521 1.00 80.50 379 LYS A O 1
ATOM 2939 N N . SER A 1 380 ? 2.277 -15.381 14.135 1.00 73.62 380 SER A N 1
ATOM 2940 C CA . SER A 1 380 ? 3.513 -15.166 13.372 1.00 73.62 380 SER A CA 1
ATOM 2941 C C . SER A 1 380 ? 4.558 -16.275 13.618 1.00 73.62 380 SER A C 1
ATOM 2943 O O . SER A 1 380 ? 4.883 -16.568 14.777 1.00 73.62 380 SER A O 1
ATOM 2945 N N . PRO A 1 381 ? 5.098 -16.926 12.566 1.00 73.06 381 PRO A N 1
ATOM 2946 C CA . PRO A 1 381 ? 6.072 -17.997 12.745 1.00 73.06 381 PRO A CA 1
ATOM 2947 C C . PRO A 1 381 ? 7.431 -17.467 13.230 1.00 73.06 381 PRO A C 1
ATOM 2949 O O . PRO A 1 381 ? 7.932 -16.458 12.749 1.00 73.06 381 PRO A O 1
ATOM 2952 N N . LYS A 1 382 ? 8.101 -18.205 14.128 1.00 72.31 382 LYS A N 1
ATOM 2953 C CA . LYS A 1 382 ? 9.337 -17.752 14.808 1.00 72.31 382 LYS A CA 1
ATOM 2954 C C . LYS A 1 382 ? 10.498 -17.336 13.886 1.00 72.31 382 LYS A C 1
ATOM 2956 O O . LYS A 1 382 ? 11.280 -16.474 14.287 1.00 72.31 382 LYS A O 1
ATOM 2961 N N . ASN A 1 383 ? 10.616 -17.931 12.697 1.00 71.38 383 ASN A N 1
ATOM 2962 C CA . ASN A 1 383 ? 11.720 -17.681 11.751 1.00 71.38 383 ASN A CA 1
ATOM 2963 C C . ASN A 1 383 ? 11.469 -16.473 10.836 1.00 71.38 383 ASN A C 1
ATOM 2965 O O . ASN A 1 383 ? 12.356 -16.078 10.085 1.00 71.38 383 ASN A O 1
ATOM 2969 N N . TYR A 1 384 ? 10.272 -15.898 10.904 1.00 70.00 384 TYR A N 1
ATOM 2970 C CA . TYR A 1 384 ? 9.899 -14.726 10.137 1.00 70.00 384 TYR A CA 1
ATOM 2971 C C . TYR A 1 384 ? 9.815 -13.525 11.067 1.00 70.00 384 TYR A C 1
ATOM 2973 O O . TYR A 1 384 ? 9.541 -13.641 12.266 1.00 70.00 384 TYR A O 1
ATOM 2981 N N . GLU A 1 385 ? 10.089 -12.364 10.508 1.00 66.94 385 GLU A N 1
ATOM 2982 C CA . GLU A 1 385 ? 9.800 -11.082 11.113 1.00 66.94 385 GLU A CA 1
ATOM 2983 C C . GLU A 1 385 ? 8.951 -10.281 10.152 1.00 66.94 385 GLU A C 1
ATOM 2985 O O . GLU A 1 385 ? 8.968 -10.481 8.943 1.00 66.94 385 GLU A O 1
ATOM 2990 N N . PHE A 1 386 ? 8.153 -9.390 10.699 1.00 67.00 386 PHE A N 1
ATOM 2991 C CA . PHE A 1 386 ? 7.405 -8.496 9.854 1.00 67.00 386 PHE A CA 1
ATOM 2992 C C . PHE A 1 386 ? 8.333 -7.441 9.257 1.00 67.00 386 PHE A C 1
ATOM 2994 O O . PHE A 1 386 ? 9.210 -6.952 9.975 1.00 67.00 386 PHE A O 1
ATOM 3001 N N . HIS A 1 387 ? 8.113 -7.066 7.992 1.00 65.00 387 HIS A N 1
ATOM 3002 C CA . HIS A 1 387 ? 8.962 -6.109 7.283 1.00 65.00 387 HIS A CA 1
ATOM 3003 C C . HIS A 1 387 ? 9.120 -4.817 8.101 1.00 65.00 387 HIS A C 1
ATOM 3005 O O . HIS A 1 387 ? 8.184 -4.042 8.299 1.00 65.00 387 HIS A O 1
ATOM 3011 N N . SER A 1 388 ? 10.288 -4.628 8.715 1.00 52.19 388 SER A N 1
ATOM 3012 C CA . SER A 1 388 ? 10.488 -3.593 9.739 1.00 52.19 388 SER A CA 1
ATOM 3013 C C . SER A 1 388 ? 10.803 -2.215 9.157 1.00 52.19 388 SER A C 1
ATOM 3015 O O . SER A 1 388 ? 10.825 -1.238 9.915 1.00 52.19 388 SER A O 1
ATOM 3017 N N . GLY A 1 389 ? 10.996 -2.138 7.835 1.00 53.88 389 GLY A N 1
ATOM 3018 C CA . GLY A 1 389 ? 11.208 -0.910 7.089 1.00 53.88 389 GLY A CA 1
ATOM 3019 C C . GLY A 1 389 ? 10.053 0.048 7.322 1.00 53.88 389 GLY A C 1
ATOM 3020 O O . GLY A 1 389 ? 8.949 -0.127 6.820 1.00 53.88 389 GLY A O 1
ATOM 3021 N N . GLY A 1 390 ? 10.293 1.050 8.161 1.00 55.03 390 GLY A N 1
ATOM 3022 C CA . GLY A 1 390 ? 9.536 2.272 8.050 1.00 55.03 390 GLY A CA 1
ATOM 3023 C C . GLY A 1 390 ? 8.088 2.324 8.485 1.00 55.03 390 GLY A C 1
ATOM 3024 O O . GLY A 1 390 ? 7.464 3.351 8.294 1.00 55.03 390 GLY A O 1
ATOM 3025 N N . THR A 1 391 ? 7.505 1.282 9.056 1.00 64.69 391 THR A N 1
ATOM 3026 C CA . THR A 1 391 ? 6.094 1.341 9.475 1.00 64.69 391 THR A CA 1
ATOM 3027 C C . THR A 1 391 ? 5.830 2.490 10.462 1.00 64.69 391 THR A C 1
ATOM 3029 O O . THR A 1 391 ? 6.681 2.801 11.298 1.00 64.69 391 THR A O 1
ATOM 3032 N N . ILE A 1 392 ? 4.638 3.090 10.443 1.00 65.69 392 ILE A N 1
ATOM 3033 C CA . ILE A 1 392 ? 4.257 4.123 11.429 1.00 65.69 392 ILE A CA 1
ATOM 3034 C C . ILE A 1 392 ? 4.441 3.616 12.866 1.00 65.69 392 ILE A C 1
ATOM 3036 O O . ILE A 1 392 ? 4.966 4.328 13.721 1.00 65.69 392 ILE A O 1
ATOM 3040 N N . GLY A 1 393 ? 4.132 2.347 13.133 1.00 61.47 393 GLY A N 1
ATOM 3041 C CA . GLY A 1 393 ? 4.312 1.755 14.455 1.00 61.47 393 GLY A CA 1
ATOM 3042 C C . GLY A 1 393 ? 5.741 1.814 14.996 1.00 61.47 393 GLY A C 1
ATOM 3043 O O . GLY A 1 393 ? 5.918 2.097 16.178 1.00 61.47 393 GLY A O 1
ATOM 3044 N N . THR A 1 394 ? 6.767 1.613 14.161 1.00 62.00 394 THR A N 1
ATOM 3045 C CA . THR A 1 394 ? 8.174 1.712 14.598 1.00 62.00 394 THR A CA 1
ATOM 3046 C C . THR A 1 394 ? 8.627 3.160 14.802 1.00 62.00 394 THR A C 1
ATOM 3048 O O . THR A 1 394 ? 9.518 3.416 15.618 1.00 62.00 394 THR A O 1
ATOM 3051 N N . ALA A 1 395 ? 8.009 4.122 14.107 1.00 63.09 395 ALA A N 1
ATOM 3052 C CA . ALA A 1 395 ? 8.232 5.546 14.351 1.00 63.09 395 ALA A CA 1
ATOM 3053 C C . ALA A 1 395 ? 7.667 5.969 15.721 1.00 63.09 395 ALA A C 1
ATOM 3055 O O . ALA A 1 395 ? 8.346 6.655 16.493 1.00 63.09 395 ALA A O 1
ATOM 3056 N N . PHE A 1 396 ? 6.469 5.484 16.070 1.00 62.34 396 PHE A N 1
ATOM 3057 C CA . PHE A 1 396 ? 5.837 5.771 17.360 1.00 62.34 396 PHE A CA 1
ATOM 3058 C C . PHE A 1 396 ? 6.417 4.964 18.518 1.00 62.34 396 PHE A C 1
ATOM 3060 O O . PHE A 1 396 ? 6.552 5.518 19.603 1.00 62.34 396 PHE A O 1
ATOM 3067 N N . SER A 1 397 ? 6.869 3.722 18.319 1.00 59.50 397 SER A N 1
ATOM 3068 C CA . SER A 1 397 ? 7.429 2.899 19.404 1.00 59.50 397 SER A CA 1
ATOM 3069 C C . SER A 1 397 ? 8.684 3.502 20.053 1.00 59.50 397 SER A C 1
ATOM 3071 O O . SER A 1 397 ? 9.041 3.131 21.165 1.00 59.50 397 SER A O 1
ATOM 3073 N N . LYS A 1 398 ? 9.375 4.427 19.373 1.00 54.06 398 LYS A N 1
ATOM 3074 C CA . LYS A 1 398 ? 10.523 5.166 19.929 1.00 54.06 398 LYS A CA 1
ATOM 3075 C C . LYS A 1 398 ? 10.121 6.397 20.746 1.00 54.06 398 LYS A C 1
ATOM 3077 O O . LYS A 1 398 ? 10.898 6.831 21.587 1.00 54.06 398 LYS A O 1
ATOM 3082 N N . SER A 1 399 ? 8.944 6.966 20.480 1.00 47.88 399 SER A N 1
ATOM 3083 C CA . SER A 1 399 ? 8.464 8.211 21.105 1.00 4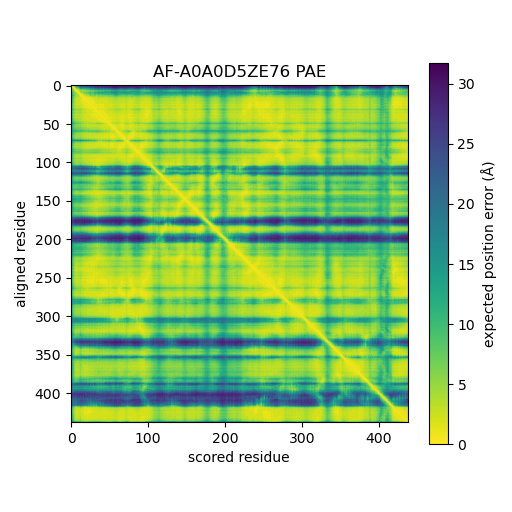7.88 399 SER A CA 1
ATOM 3084 C C . SER A 1 399 ? 7.391 7.965 22.166 1.00 47.88 399 SER A C 1
ATOM 3086 O O . SER A 1 399 ? 7.296 8.713 23.130 1.00 47.88 399 SER A O 1
ATOM 3088 N N . ILE A 1 400 ? 6.597 6.909 21.989 1.00 49.44 400 ILE A N 1
ATOM 3089 C CA . ILE A 1 400 ? 5.546 6.456 22.894 1.00 49.44 400 ILE A CA 1
ATOM 3090 C C . ILE A 1 400 ? 5.675 4.923 22.992 1.00 49.44 400 ILE A C 1
ATOM 3092 O O . ILE A 1 400 ? 4.914 4.189 22.355 1.00 49.44 400 ILE A O 1
ATOM 3096 N N . PRO A 1 401 ? 6.674 4.415 23.747 1.00 41.91 401 PRO A N 1
ATOM 3097 C CA . PRO A 1 401 ? 7.036 2.988 23.792 1.00 41.91 401 PRO A CA 1
ATOM 3098 C C . PRO A 1 401 ? 5.898 2.057 24.225 1.00 41.91 401 PRO A C 1
ATOM 3100 O O . PRO A 1 401 ? 5.948 0.849 24.007 1.00 41.91 401 PRO A O 1
ATOM 3103 N N . GLU A 1 402 ? 4.862 2.638 24.823 1.00 38.00 402 GLU A N 1
ATOM 3104 C CA . GLU A 1 402 ? 3.708 1.966 25.396 1.00 38.00 402 GLU A CA 1
ATOM 3105 C C . GLU A 1 402 ? 2.459 2.009 24.483 1.00 38.00 402 GLU A C 1
ATOM 3107 O O . GLU A 1 402 ? 1.507 1.285 24.737 1.00 38.00 402 GLU A O 1
ATOM 3112 N N . ALA A 1 403 ? 2.406 2.804 23.406 1.00 35.03 403 ALA A N 1
ATOM 3113 C CA . ALA A 1 403 ? 1.141 3.068 22.685 1.00 35.03 403 ALA A CA 1
ATOM 3114 C C . ALA A 1 403 ? 0.849 2.173 21.469 1.00 35.03 403 ALA A C 1
ATOM 3116 O O . ALA A 1 403 ? -0.243 2.233 20.905 1.00 35.03 403 ALA A O 1
ATOM 3117 N N . VAL A 1 404 ? 1.797 1.346 21.019 1.00 36.00 404 VAL A N 1
ATOM 3118 C CA . VAL A 1 404 ? 1.685 0.754 19.679 1.00 36.00 404 VAL A CA 1
ATOM 3119 C C . VAL A 1 404 ? 1.313 -0.714 19.740 1.00 36.00 404 VAL A C 1
ATOM 3121 O O . VAL A 1 404 ? 1.944 -1.571 20.359 1.00 36.00 404 VAL A O 1
ATOM 3124 N N . ASN A 1 405 ? 0.226 -0.987 19.059 1.00 37.12 405 ASN A N 1
ATOM 3125 C CA . ASN A 1 405 ? -0.671 -2.061 19.353 1.00 37.12 405 ASN A CA 1
ATOM 3126 C C . ASN A 1 405 ? -0.720 -2.857 18.041 1.00 37.12 405 ASN A C 1
ATOM 3128 O O . ASN A 1 405 ? -1.626 -2.764 17.224 1.00 37.12 405 ASN A O 1
ATOM 3132 N N . MET A 1 406 ? 0.413 -3.498 17.762 1.00 42.84 406 MET A N 1
ATOM 3133 C CA . MET A 1 406 ? 0.784 -3.899 16.411 1.00 42.84 406 MET A CA 1
ATOM 3134 C C . MET A 1 406 ? 0.338 -5.333 16.161 1.00 42.84 406 MET A C 1
ATOM 3136 O O . MET A 1 406 ? 0.872 -6.246 16.780 1.00 42.84 406 MET A O 1
ATOM 3140 N N . ALA A 1 407 ? -0.583 -5.527 15.226 1.00 39.12 407 ALA A N 1
ATOM 3141 C CA . ALA A 1 407 ? -0.716 -6.773 14.481 1.00 39.12 407 ALA A CA 1
ATOM 3142 C C . ALA A 1 407 ? -0.454 -6.470 13.006 1.00 39.12 407 ALA A C 1
ATOM 3144 O O . ALA A 1 407 ? -0.726 -5.350 12.567 1.00 39.12 407 ALA A O 1
ATOM 3145 N N . ARG A 1 408 ? 0.115 -7.430 12.271 1.00 49.03 408 ARG A N 1
ATOM 3146 C CA . ARG A 1 408 ? 0.406 -7.268 10.846 1.00 49.03 408 ARG A CA 1
ATOM 3147 C C . ARG A 1 408 ? -0.082 -8.453 10.040 1.00 49.03 408 ARG A C 1
ATOM 3149 O O . ARG A 1 408 ? 0.056 -9.580 10.496 1.00 49.03 408 ARG A O 1
ATOM 3156 N N . VAL A 1 409 ? -0.615 -8.154 8.863 1.00 43.94 409 VAL A N 1
ATOM 3157 C CA . VAL A 1 409 ? -1.418 -9.020 7.997 1.00 43.94 409 VAL A CA 1
ATOM 3158 C C . VAL A 1 409 ? -0.666 -9.265 6.689 1.00 43.94 409 VAL A C 1
ATOM 3160 O O . VAL A 1 409 ? -0.225 -8.309 6.060 1.00 43.94 409 VAL A O 1
ATOM 3163 N N . VAL A 1 410 ? -0.511 -10.527 6.280 1.00 49.03 410 VAL A N 1
ATOM 3164 C CA . VAL A 1 410 ? 0.590 -10.953 5.396 1.00 49.03 410 VAL A CA 1
ATOM 3165 C C . VAL A 1 410 ? 0.106 -11.725 4.175 1.00 49.03 410 VAL A C 1
ATOM 3167 O O . VAL A 1 410 ? -0.837 -12.505 4.274 1.00 49.03 410 VAL A O 1
ATOM 3170 N N . SER A 1 411 ? 0.862 -11.603 3.077 1.00 38.38 411 SER A N 1
ATOM 3171 C CA . SER A 1 411 ? 0.949 -12.606 2.011 1.00 38.38 411 SER A CA 1
ATOM 3172 C C . SER A 1 411 ? 2.389 -12.773 1.468 1.00 38.38 411 SER A C 1
ATOM 3174 O O . SER A 1 411 ? 3.325 -12.188 2.002 1.00 38.38 411 SER A O 1
ATOM 3176 N N . VAL A 1 412 ? 2.585 -13.657 0.488 1.00 40.28 412 VAL A N 1
ATOM 3177 C CA . VAL A 1 412 ? 3.720 -14.591 0.318 1.00 40.28 412 VAL A CA 1
ATOM 3178 C C . VAL A 1 412 ? 4.775 -14.162 -0.723 1.00 40.28 412 VAL A C 1
ATOM 3180 O O . VAL A 1 412 ? 4.429 -13.659 -1.783 1.00 40.28 412 VAL A O 1
ATOM 3183 N N . SER A 1 413 ? 6.041 -14.535 -0.455 1.00 39.47 413 SER A N 1
ATOM 3184 C CA . SER A 1 413 ? 7.218 -14.635 -1.353 1.00 39.47 413 SER A CA 1
ATOM 3185 C C . SER A 1 413 ? 7.824 -13.323 -1.878 1.00 39.47 413 SER A C 1
ATOM 3187 O O . SER A 1 413 ? 7.182 -12.562 -2.594 1.00 39.47 413 SER A O 1
ATOM 3189 N N . ARG A 1 414 ? 9.126 -13.127 -1.603 1.00 43.72 414 ARG A N 1
ATOM 3190 C CA . ARG A 1 414 ? 10.006 -12.214 -2.352 1.00 43.72 414 ARG A CA 1
ATOM 3191 C C . ARG A 1 414 ? 10.379 -12.855 -3.689 1.00 43.72 414 ARG A C 1
ATOM 3193 O O . ARG A 1 414 ? 11.485 -13.356 -3.831 1.00 43.72 414 ARG A O 1
ATOM 3200 N N . ASN A 1 415 ? 9.456 -12.849 -4.641 1.00 45.53 415 ASN A N 1
ATOM 3201 C CA . ASN A 1 415 ? 9.770 -13.090 -6.045 1.00 45.53 415 ASN A CA 1
ATOM 3202 C C . ASN A 1 415 ? 9.291 -11.888 -6.861 1.00 45.53 415 ASN A C 1
ATOM 3204 O O . ASN A 1 415 ? 8.307 -11.242 -6.510 1.00 45.53 415 ASN A O 1
ATOM 3208 N N . PHE A 1 416 ? 9.971 -11.632 -7.977 1.00 43.12 416 PHE A N 1
ATOM 3209 C CA . PHE A 1 416 ? 9.694 -10.560 -8.941 1.00 43.12 416 PHE A CA 1
ATOM 3210 C C . PHE A 1 416 ? 8.207 -10.444 -9.364 1.00 43.12 416 PHE A C 1
ATOM 3212 O O . PHE A 1 416 ? 7.734 -9.355 -9.675 1.00 43.12 416 PHE A O 1
ATOM 3219 N N . CYS A 1 417 ? 7.442 -11.542 -9.287 1.00 55.94 417 CYS A N 1
ATOM 3220 C CA . CYS A 1 417 ? 5.976 -11.565 -9.302 1.00 55.94 417 CYS A CA 1
ATOM 3221 C C . CYS A 1 417 ? 5.463 -12.468 -8.173 1.00 55.94 417 CYS A C 1
ATOM 3223 O O . CYS A 1 417 ? 5.414 -13.696 -8.320 1.00 55.94 417 CYS A O 1
ATOM 3225 N N . SER A 1 418 ? 5.104 -11.861 -7.043 1.00 72.94 418 SER A N 1
ATOM 3226 C CA . SER A 1 418 ? 4.600 -12.560 -5.863 1.00 72.94 418 SER A CA 1
ATOM 3227 C C . SER A 1 418 ? 3.189 -13.104 -6.104 1.00 72.94 418 SER A C 1
ATOM 3229 O O . SER A 1 418 ? 2.373 -12.500 -6.802 1.00 72.94 418 SER A O 1
ATOM 3231 N N . ALA A 1 419 ? 2.915 -14.290 -5.556 1.00 80.94 419 ALA A N 1
ATOM 3232 C CA . ALA A 1 419 ? 1.599 -14.914 -5.597 1.00 80.94 419 ALA A CA 1
ATOM 3233 C C . ALA A 1 419 ? 0.985 -14.889 -4.198 1.00 80.94 419 ALA A C 1
ATOM 3235 O O . ALA A 1 419 ? 1.610 -15.303 -3.224 1.00 80.94 419 ALA A O 1
ATOM 3236 N N . VAL A 1 420 ? -0.255 -14.427 -4.110 1.00 85.00 420 VAL A N 1
ATOM 3237 C CA . VAL A 1 420 ? -1.016 -14.289 -2.878 1.00 85.00 420 VAL A CA 1
ATOM 3238 C C . VAL A 1 420 ? -2.249 -15.175 -2.909 1.00 85.00 420 VAL A C 1
ATOM 3240 O O . VAL A 1 420 ? -2.848 -15.396 -3.957 1.00 85.00 420 VAL A O 1
ATOM 3243 N N . SER A 1 421 ? -2.651 -15.687 -1.754 1.00 87.81 421 SER A N 1
ATOM 3244 C CA . SER A 1 421 ? -3.870 -16.482 -1.636 1.00 87.81 421 SER A CA 1
ATOM 3245 C C . SER A 1 421 ? -5.097 -15.583 -1.490 1.00 87.81 421 SER A C 1
ATOM 3247 O O . SER A 1 421 ? -5.098 -14.628 -0.711 1.00 87.81 421 SER A O 1
ATOM 3249 N N . LYS A 1 422 ? -6.174 -15.910 -2.212 1.00 91.56 422 LYS A N 1
ATOM 3250 C CA . LYS A 1 422 ? -7.430 -15.145 -2.165 1.00 91.56 422 LYS A CA 1
ATOM 3251 C C . LYS A 1 422 ? -8.107 -15.193 -0.794 1.00 91.56 422 LYS A C 1
ATOM 3253 O O . LYS A 1 422 ? -8.689 -14.200 -0.361 1.00 91.56 422 LYS A O 1
ATOM 3258 N N . ILE A 1 423 ? -8.013 -16.325 -0.089 1.00 87.62 423 ILE A N 1
ATOM 3259 C CA . ILE A 1 423 ? -8.564 -16.437 1.269 1.00 87.62 423 ILE A CA 1
ATOM 3260 C C . ILE A 1 423 ? -7.755 -15.605 2.271 1.00 87.62 423 ILE A C 1
ATOM 3262 O O . ILE A 1 423 ? -8.331 -15.068 3.213 1.00 87.62 423 ILE A O 1
ATOM 3266 N N . ASP A 1 424 ? -6.452 -15.422 2.034 1.00 86.56 424 ASP A N 1
ATOM 3267 C CA . ASP A 1 424 ? -5.605 -14.582 2.886 1.00 86.56 424 ASP A CA 1
ATOM 3268 C C . ASP A 1 424 ? -5.933 -13.096 2.659 1.00 86.56 424 ASP A C 1
ATOM 3270 O O . ASP A 1 424 ? -6.061 -12.351 3.626 1.00 86.56 424 ASP A O 1
ATOM 3274 N N . LEU A 1 425 ? -6.183 -12.678 1.409 1.00 90.19 425 LEU A N 1
ATOM 3275 C CA . LEU A 1 425 ? -6.699 -11.339 1.078 1.00 90.19 425 LEU A CA 1
ATOM 3276 C C . LEU A 1 425 ? -8.046 -11.051 1.763 1.00 90.19 425 LEU A C 1
ATOM 3278 O O . LEU A 1 425 ? -8.246 -9.983 2.343 1.00 90.19 425 LEU A O 1
ATOM 3282 N N . TRP A 1 426 ? -8.986 -11.994 1.708 1.00 91.50 426 TRP A N 1
ATOM 3283 C CA . TRP A 1 426 ? -10.275 -11.833 2.379 1.00 91.50 426 TRP A CA 1
ATOM 3284 C C . TRP A 1 426 ? -10.122 -11.777 3.901 1.00 91.50 426 TRP A C 1
ATOM 3286 O O . TRP A 1 426 ? -10.689 -10.889 4.538 1.00 91.50 426 TRP A O 1
ATOM 3296 N N . ALA A 1 427 ? -9.319 -12.669 4.487 1.00 87.75 427 ALA A N 1
ATOM 3297 C CA . ALA A 1 427 ? -9.060 -12.676 5.923 1.00 87.75 427 ALA A CA 1
ATOM 3298 C C . ALA A 1 427 ? -8.371 -11.382 6.379 1.00 87.75 427 ALA A C 1
ATOM 3300 O O . ALA A 1 427 ? -8.718 -10.843 7.429 1.00 87.75 427 ALA A O 1
ATOM 3301 N N . ALA A 1 428 ? -7.454 -10.848 5.568 1.00 87.81 428 ALA A N 1
ATOM 3302 C CA . ALA A 1 428 ? -6.806 -9.562 5.779 1.00 87.81 428 ALA A CA 1
ATOM 3303 C C . ALA A 1 428 ? -7.822 -8.423 5.885 1.00 87.81 428 ALA A C 1
ATOM 3305 O O . ALA A 1 428 ? -7.863 -7.708 6.884 1.00 87.81 428 ALA A O 1
ATOM 3306 N N . TYR A 1 429 ? -8.692 -8.301 4.884 1.00 92.19 429 TYR A N 1
ATOM 3307 C CA . TYR A 1 429 ? -9.772 -7.318 4.878 1.00 92.19 429 TYR A CA 1
ATOM 3308 C C . TYR A 1 429 ? -10.693 -7.472 6.089 1.00 92.19 429 TYR A C 1
ATOM 3310 O O . TYR A 1 429 ? -10.940 -6.504 6.804 1.00 92.19 429 TYR A O 1
ATOM 3318 N N . ARG A 1 430 ? -11.157 -8.693 6.369 1.00 90.88 430 ARG A N 1
ATOM 3319 C CA . ARG A 1 430 ? -12.057 -8.958 7.497 1.00 90.88 430 ARG A CA 1
ATOM 3320 C C . ARG A 1 430 ? -11.405 -8.630 8.838 1.00 90.88 430 ARG A C 1
ATOM 3322 O O . ARG A 1 430 ? -12.084 -8.126 9.725 1.00 90.88 430 ARG A O 1
ATOM 3329 N N . THR A 1 431 ? -10.102 -8.862 8.965 1.00 89.19 431 THR A N 1
ATOM 3330 C CA . THR A 1 431 ? -9.317 -8.525 10.159 1.00 89.19 431 THR A CA 1
ATOM 3331 C C . THR A 1 431 ? -9.238 -7.023 10.374 1.00 89.19 431 THR A C 1
ATOM 3333 O O . THR A 1 431 ? -9.507 -6.544 11.474 1.00 89.19 431 THR A O 1
ATOM 3336 N N . ILE A 1 432 ? -8.909 -6.268 9.324 1.00 90.62 432 ILE A N 1
ATOM 3337 C CA . ILE A 1 432 ? -8.806 -4.807 9.399 1.00 90.62 432 ILE A CA 1
ATOM 3338 C C . ILE A 1 432 ? -10.187 -4.196 9.676 1.00 90.62 432 ILE A C 1
ATOM 3340 O O . ILE A 1 432 ? -10.304 -3.286 10.496 1.00 90.62 432 ILE A O 1
ATOM 3344 N N . LEU A 1 433 ? -11.246 -4.740 9.070 1.00 92.56 433 LEU A N 1
ATOM 3345 C CA . LEU A 1 433 ? -12.625 -4.337 9.338 1.00 92.56 433 LEU A CA 1
ATOM 3346 C C . LEU A 1 433 ? -13.048 -4.633 10.783 1.00 92.56 433 LEU A C 1
ATOM 3348 O O . LEU A 1 433 ? -13.629 -3.760 11.427 1.00 92.56 433 LEU A O 1
ATOM 3352 N N . ALA A 1 434 ? -12.725 -5.815 11.315 1.00 89.44 434 ALA A N 1
ATOM 3353 C CA . ALA A 1 434 ? -13.007 -6.166 12.707 1.00 89.44 434 ALA A CA 1
ATOM 3354 C C . ALA A 1 434 ? -12.286 -5.214 13.678 1.00 89.44 434 ALA A C 1
ATOM 3356 O O . ALA A 1 434 ? -12.926 -4.661 14.567 1.00 89.44 434 ALA A O 1
ATOM 3357 N N . TYR A 1 435 ? -10.998 -4.939 13.442 1.00 87.38 435 TYR A N 1
ATOM 3358 C CA . TYR A 1 435 ? -10.212 -3.953 14.198 1.00 87.38 435 TYR A CA 1
ATOM 3359 C C . TYR A 1 435 ? -10.769 -2.522 14.112 1.00 87.38 435 TYR A C 1
ATOM 3361 O O . TYR A 1 435 ? -10.609 -1.726 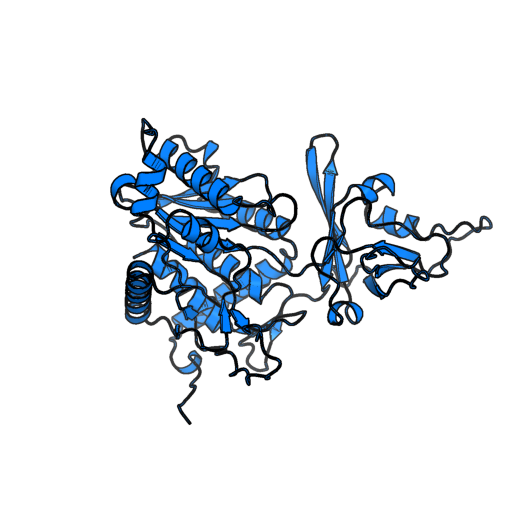15.032 1.00 87.38 435 TYR A O 1
ATOM 3369 N N . SER A 1 436 ? -11.392 -2.175 12.987 1.00 90.44 436 SER A N 1
ATOM 3370 C CA . SER A 1 436 ? -11.978 -0.847 12.769 1.00 90.44 436 SER A CA 1
ATOM 3371 C C . SER A 1 436 ? -13.364 -0.697 13.407 1.00 90.44 436 SER A C 1
ATOM 3373 O O . SER A 1 436 ? -13.847 0.422 13.562 1.00 90.44 436 SER A O 1
ATOM 3375 N N . THR A 1 437 ? -14.020 -1.811 13.743 1.00 87.69 437 THR A N 1
ATOM 3376 C CA . THR A 1 437 ? -15.405 -1.842 14.246 1.00 87.69 437 THR A CA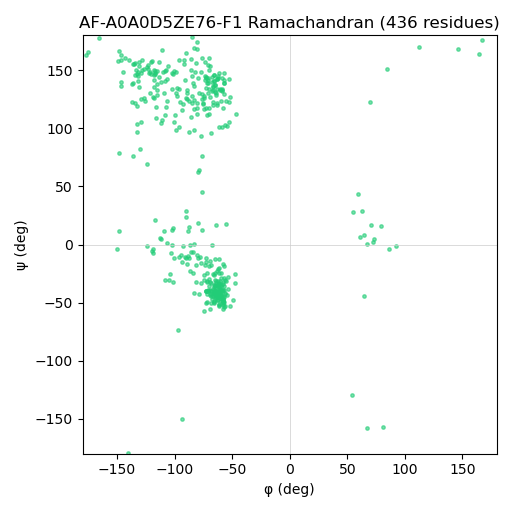 1
ATOM 3377 C C . THR A 1 437 ? -15.478 -2.022 15.762 1.00 87.69 437 THR A C 1
ATOM 3379 O O . THR A 1 437 ? -16.399 -1.506 16.394 1.00 87.69 437 THR A O 1
ATOM 3382 N N . HIS A 1 438 ? -14.521 -2.749 16.337 1.00 75.62 438 HIS A N 1
ATOM 3383 C CA . HIS A 1 438 ? -14.377 -3.041 17.768 1.00 75.62 438 HIS A CA 1
ATOM 3384 C C . HIS A 1 438 ? -13.082 -2.438 18.271 1.00 75.62 438 HIS A C 1
ATOM 3386 O O . HIS A 1 438 ? -12.979 -2.043 19.448 1.00 75.62 438 HIS A O 1
#